Protein AF-0000000083550884 (afdb_homodimer)

Radius of gyration: 24.12 Å; Cα contacts (8 Å, |Δi|>4): 487; chains: 2; bounding box: 87×61×43 Å

Structure (mmCIF, N/CA/C/O backbone):
data_AF-0000000083550884-model_v1
#
loop_
_entity.id
_entity.type
_entity.pdbx_description
1 polymer 'TetR/AcrR family transcriptional regulator'
#
loop_
_atom_site.group_PDB
_atom_site.id
_atom_site.type_symbol
_atom_site.label_atom_id
_atom_site.label_alt_id
_atom_site.label_comp_id
_atom_site.label_asym_id
_atom_site.label_entity_id
_atom_site.label_seq_id
_atom_site.pdbx_PDB_ins_code
_atom_site.Cartn_x
_atom_site.Cartn_y
_atom_site.Cartn_z
_atom_site.occupancy
_atom_site.B_iso_or_equiv
_atom_site.auth_seq_id
_atom_site.auth_comp_id
_atom_site.auth_asym_id
_atom_site.auth_atom_id
_atom_site.pdbx_PDB_model_num
ATOM 1 N N . MET A 1 1 ? 42.406 -12.031 11.656 1 40.56 1 MET A N 1
ATOM 2 C CA . MET A 1 1 ? 42.906 -11.492 10.406 1 40.56 1 MET A CA 1
ATOM 3 C C . MET A 1 1 ? 42.281 -12.18 9.211 1 40.56 1 MET A C 1
ATOM 5 O O . MET A 1 1 ? 42.406 -13.391 9.031 1 40.56 1 MET A O 1
ATOM 9 N N . THR A 1 2 ? 41 -11.812 8.82 1 54.22 2 THR A N 1
ATOM 10 C CA . THR A 1 2 ? 40.438 -12.453 7.629 1 54.22 2 THR A CA 1
ATOM 11 C C . THR A 1 2 ? 41.469 -12.43 6.488 1 54.22 2 THR A C 1
ATOM 13 O O . THR A 1 2 ? 41.906 -11.359 6.066 1 54.22 2 THR A O 1
ATOM 16 N N . GLY A 1 3 ? 42.281 -13.289 6.312 1 53.94 3 GLY A N 1
ATOM 17 C CA . GLY A 1 3 ? 43.438 -13.352 5.418 1 53.94 3 GLY A CA 1
ATOM 18 C C . GLY A 1 3 ? 43.062 -13.047 3.975 1 53.94 3 GLY A C 1
ATOM 19 O O . GLY A 1 3 ? 41.906 -12.891 3.637 1 53.94 3 GLY A O 1
ATOM 20 N N . PRO A 1 4 ? 44.094 -12.711 3.137 1 62.41 4 PRO A N 1
ATOM 21 C CA . PRO A 1 4 ? 44 -12.297 1.736 1 62.41 4 PRO A CA 1
ATOM 22 C C . PRO A 1 4 ? 43.062 -13.18 0.917 1 62.41 4 PRO A C 1
ATOM 24 O O . PRO A 1 4 ? 42.375 -12.695 0.015 1 62.41 4 PRO A O 1
ATOM 27 N N . THR A 1 5 ? 43 -14.461 1.216 1 68.31 5 THR A N 1
ATOM 28 C CA . THR A 1 5 ? 42.188 -15.414 0.484 1 68.31 5 THR A CA 1
ATOM 29 C C . THR A 1 5 ? 40.688 -15.172 0.757 1 68.31 5 THR A C 1
ATOM 31 O O . THR A 1 5 ? 39.875 -15.273 -0.15 1 68.31 5 THR A O 1
ATOM 34 N N . THR A 1 6 ? 40.531 -14.773 1.99 1 75.31 6 THR A N 1
ATOM 35 C CA . THR A 1 6 ? 39.156 -14.5 2.355 1 75.31 6 THR A CA 1
ATOM 36 C C . THR A 1 6 ? 38.656 -13.25 1.646 1 75.31 6 THR A C 1
ATOM 38 O O . THR A 1 6 ? 37.469 -13.203 1.223 1 75.31 6 THR A O 1
ATOM 41 N N . GLY A 1 7 ? 39.562 -12.43 1.373 1 81.5 7 GLY A N 1
ATOM 42 C CA . GLY A 1 7 ? 39.25 -11.195 0.687 1 81.5 7 GLY A CA 1
ATOM 43 C C . GLY A 1 7 ? 38.938 -11.391 -0.788 1 81.5 7 GLY A C 1
ATOM 44 O O . GLY A 1 7 ? 38 -10.828 -1.31 1 81.5 7 GLY A O 1
ATOM 45 N N . LEU A 1 8 ? 39.812 -12.258 -1.453 1 86.44 8 LEU A N 1
ATOM 46 C CA . LEU A 1 8 ? 39.625 -12.516 -2.877 1 86.44 8 LEU A CA 1
ATOM 47 C C . LEU A 1 8 ? 38.344 -13.266 -3.133 1 86.44 8 LEU A C 1
ATOM 49 O O . LEU A 1 8 ? 37.594 -12.945 -4.066 1 86.44 8 LEU A O 1
ATOM 53 N N . ARG A 1 9 ? 38.062 -14.367 -2.354 1 85.69 9 ARG A N 1
ATOM 54 C CA . ARG A 1 9 ? 36.844 -15.148 -2.5 1 85.69 9 ARG A CA 1
ATOM 55 C C . ARG A 1 9 ? 35.625 -14.266 -2.309 1 85.69 9 ARG A C 1
ATOM 57 O O . ARG A 1 9 ? 34.625 -14.406 -3.033 1 85.69 9 ARG A O 1
ATOM 64 N N . ALA A 1 10 ? 35.781 -13.414 -1.341 1 86.12 10 ALA A N 1
ATOM 65 C CA . ALA A 1 10 ? 34.688 -12.492 -1.078 1 86.12 10 ALA A CA 1
ATOM 66 C C . ALA A 1 10 ? 34.469 -11.547 -2.252 1 86.12 10 ALA A C 1
ATOM 68 O O . ALA A 1 10 ? 33.344 -11.266 -2.635 1 86.12 10 ALA A O 1
ATOM 69 N N . LYS A 1 11 ? 35.469 -11.133 -2.826 1 87.94 11 LYS A N 1
ATOM 70 C CA . LYS A 1 11 ? 35.406 -10.234 -3.977 1 87.94 11 LYS A CA 1
ATOM 71 C C . LYS A 1 11 ? 34.844 -10.945 -5.195 1 87.94 11 LYS A C 1
ATOM 73 O O . LYS A 1 11 ? 34.031 -10.367 -5.938 1 87.94 11 LYS A O 1
ATOM 78 N N . GLN A 1 12 ? 35.25 -12.125 -5.426 1 89.12 12 GLN A N 1
ATOM 79 C CA . GLN A 1 12 ? 34.75 -12.906 -6.551 1 89.12 12 GLN A CA 1
ATOM 80 C C . GLN A 1 12 ? 33.25 -13.219 -6.383 1 89.12 12 GLN A C 1
ATOM 82 O O . GLN A 1 12 ? 32.5 -13.156 -7.348 1 89.12 12 GLN A O 1
ATOM 87 N N . LYS A 1 13 ? 32.906 -13.531 -5.16 1 89.62 13 LYS A N 1
ATOM 88 C CA . LYS A 1 13 ? 31.5 -13.789 -4.852 1 89.62 13 LYS A CA 1
ATOM 89 C C . LYS A 1 13 ? 30.656 -12.547 -5.102 1 89.62 13 LYS A C 1
ATOM 91 O O . LYS A 1 13 ? 29.578 -12.633 -5.684 1 89.62 13 LYS A O 1
ATOM 96 N N . ALA A 1 14 ? 31.156 -11.477 -4.723 1 90.38 14 ALA A N 1
ATOM 97 C CA . ALA A 1 14 ? 30.453 -10.211 -4.926 1 90.38 14 ALA A CA 1
ATOM 98 C C . ALA A 1 14 ? 30.328 -9.891 -6.41 1 90.38 14 ALA A C 1
ATOM 100 O O . ALA A 1 14 ? 29.281 -9.398 -6.855 1 90.38 14 ALA A O 1
ATOM 101 N N . ARG A 1 15 ? 31.312 -10.164 -7.117 1 91.38 15 ARG A N 1
ATOM 102 C CA . ARG A 1 15 ? 31.281 -9.906 -8.555 1 91.38 15 ARG A CA 1
ATOM 103 C C . ARG A 1 15 ? 30.25 -10.797 -9.25 1 91.38 15 ARG A C 1
ATOM 105 O O . ARG A 1 15 ? 29.516 -10.328 -10.109 1 91.38 15 ARG A O 1
ATOM 112 N N . ARG A 1 16 ? 30.219 -12 -8.906 1 92.5 16 ARG A N 1
ATOM 113 C CA . ARG A 1 16 ? 29.25 -12.93 -9.492 1 92.5 16 ARG A CA 1
ATOM 114 C C . ARG A 1 16 ? 27.828 -12.516 -9.133 1 92.5 16 ARG A C 1
ATOM 116 O O . ARG A 1 16 ? 26.938 -12.562 -9.984 1 92.5 16 ARG A O 1
ATOM 123 N N . ASN A 1 17 ? 27.672 -12.172 -7.926 1 94.12 17 ASN A N 1
ATOM 124 C CA . ASN A 1 17 ? 26.344 -11.727 -7.492 1 94.12 17 ASN A CA 1
ATOM 125 C C . ASN A 1 17 ? 25.891 -10.508 -8.281 1 94.12 17 ASN A C 1
ATOM 127 O O . ASN A 1 17 ? 24.734 -10.461 -8.742 1 94.12 17 ASN A O 1
ATOM 131 N N . ARG A 1 18 ? 26.781 -9.578 -8.461 1 93.19 18 ARG A N 1
ATOM 132 C CA . ARG A 1 18 ? 26.453 -8.375 -9.219 1 93.19 18 ARG A CA 1
ATOM 133 C C . ARG A 1 18 ? 26.109 -8.711 -10.664 1 93.19 18 ARG A C 1
ATOM 135 O O . ARG A 1 18 ? 25.203 -8.117 -11.25 1 93.19 18 ARG A O 1
ATOM 142 N N . SER A 1 19 ? 26.875 -9.625 -11.195 1 95.25 19 SER A N 1
ATOM 143 C CA . SER A 1 19 ? 26.609 -10.047 -12.562 1 95.25 19 SER A CA 1
ATOM 144 C C . SER A 1 19 ? 25.219 -10.672 -12.695 1 95.25 19 SER A C 1
ATOM 146 O O . SER A 1 19 ? 24.516 -10.406 -13.664 1 95.25 19 SER A O 1
ATOM 148 N N . LEU A 1 20 ? 24.875 -11.469 -11.727 1 96.81 20 LEU A N 1
ATOM 149 C CA . LEU A 1 20 ? 23.562 -12.109 -11.719 1 96.81 20 LEU A CA 1
ATOM 150 C C . LEU A 1 20 ? 22.453 -11.07 -11.617 1 96.81 20 LEU A C 1
ATOM 152 O O . LEU A 1 20 ? 21.469 -11.125 -12.367 1 96.81 20 LEU A O 1
ATOM 156 N N . LEU A 1 21 ? 22.625 -10.148 -10.75 1 96.69 21 LEU A N 1
ATOM 157 C CA . LEU A 1 21 ? 21.609 -9.117 -10.547 1 96.69 21 LEU A CA 1
ATOM 158 C C . LEU A 1 21 ? 21.453 -8.258 -11.797 1 96.69 21 LEU A C 1
ATOM 160 O O . LEU A 1 21 ? 20.328 -7.953 -12.211 1 96.69 21 LEU A O 1
ATOM 164 N N . LYS A 1 22 ? 22.562 -7.93 -12.406 1 96.56 22 LYS A N 1
ATOM 165 C CA . LYS A 1 22 ? 22.531 -7.113 -13.617 1 96.56 22 LYS A CA 1
ATOM 166 C C . LYS A 1 22 ? 21.875 -7.871 -14.773 1 96.56 22 LYS A C 1
ATOM 168 O O . LYS A 1 22 ? 21.047 -7.316 -15.492 1 96.56 22 LYS A O 1
ATOM 173 N N . ALA A 1 23 ? 22.266 -9.086 -14.922 1 97.81 23 ALA A N 1
ATOM 174 C CA . ALA A 1 23 ? 21.688 -9.922 -15.969 1 97.81 23 ALA A CA 1
ATOM 175 C C . ALA A 1 23 ? 20.188 -10.078 -15.781 1 97.81 23 ALA A C 1
ATOM 177 O O . ALA A 1 23 ? 19.422 -9.969 -16.75 1 97.81 23 ALA A O 1
ATOM 178 N N . ALA A 1 24 ? 19.797 -10.312 -14.594 1 97.75 24 ALA A N 1
ATOM 179 C CA . ALA A 1 24 ? 18.391 -10.484 -14.273 1 97.75 24 ALA A CA 1
ATOM 180 C C . ALA A 1 24 ? 17.609 -9.203 -14.531 1 97.75 24 ALA A C 1
ATOM 182 O O . ALA A 1 24 ? 16.547 -9.227 -15.164 1 97.75 24 ALA A O 1
ATOM 183 N N . SER A 1 25 ? 18.109 -8.109 -14.016 1 97.38 25 SER A N 1
ATOM 184 C CA . SER A 1 25 ? 17.453 -6.82 -14.227 1 97.38 25 SER A CA 1
ATOM 185 C C . SER A 1 25 ? 17.25 -6.543 -15.719 1 97.38 25 SER A C 1
ATOM 187 O O . SER A 1 25 ? 16.141 -6.168 -16.141 1 97.38 25 SER A O 1
ATOM 189 N N . THR A 1 26 ? 18.25 -6.812 -16.469 1 97.38 26 THR A N 1
ATOM 190 C CA . THR A 1 26 ? 18.203 -6.574 -17.906 1 97.38 26 THR A CA 1
ATOM 191 C C . THR A 1 26 ? 17.172 -7.484 -18.578 1 97.38 26 THR A C 1
ATOM 193 O O . THR A 1 26 ? 16.328 -7.02 -19.328 1 97.38 26 THR A O 1
ATOM 196 N N . LEU A 1 27 ? 17.219 -8.719 -18.25 1 97.69 27 LEU A N 1
ATOM 197 C CA . LEU A 1 27 ? 16.344 -9.688 -18.906 1 97.69 27 LEU A CA 1
ATOM 198 C C . LEU A 1 27 ? 14.891 -9.484 -18.484 1 97.69 27 LEU A C 1
ATOM 200 O O . LEU A 1 27 ? 13.984 -9.562 -19.312 1 97.69 27 LEU A O 1
ATOM 204 N N . PHE A 1 28 ? 14.656 -9.258 -17.188 1 97.38 28 PHE A N 1
ATOM 205 C CA . PHE A 1 28 ? 13.312 -8.938 -16.734 1 97.38 28 PHE A CA 1
ATOM 206 C C . PHE A 1 28 ? 12.766 -7.723 -17.469 1 97.38 28 PHE A C 1
ATOM 208 O O . PHE A 1 28 ? 11.586 -7.691 -17.828 1 97.38 28 PHE A O 1
ATOM 215 N N . GLY A 1 29 ? 13.594 -6.73 -17.688 1 96.31 29 GLY A N 1
ATOM 216 C CA . GLY A 1 29 ? 13.188 -5.527 -18.375 1 96.31 29 GLY A CA 1
ATOM 217 C C . GLY A 1 29 ? 12.859 -5.766 -19.844 1 96.31 29 GLY A C 1
ATOM 218 O O . GLY A 1 29 ? 11.992 -5.102 -20.406 1 96.31 29 GLY A O 1
ATOM 219 N N . GLN A 1 30 ? 13.531 -6.734 -20.438 1 96.12 30 GLN A N 1
ATOM 220 C CA . GLN A 1 30 ? 13.43 -6.969 -21.859 1 96.12 30 GLN A CA 1
ATOM 221 C C . GLN A 1 30 ? 12.242 -7.875 -22.188 1 96.12 30 GLN A C 1
ATOM 223 O O . GLN A 1 30 ? 11.445 -7.57 -23.078 1 96.12 30 GLN A O 1
ATOM 228 N N . VAL A 1 31 ? 12.109 -8.977 -21.406 1 96.88 31 VAL A N 1
ATOM 229 C CA . VAL A 1 31 ? 11.164 -9.992 -21.859 1 96.88 31 VAL A CA 1
ATOM 230 C C . VAL A 1 31 ? 10.031 -10.133 -20.844 1 96.88 31 VAL A C 1
ATOM 232 O O . VAL A 1 31 ? 9.047 -10.836 -21.094 1 96.88 31 VAL A O 1
ATOM 235 N N . GLY A 1 32 ? 10.164 -9.398 -19.703 1 96.44 32 GLY A N 1
ATOM 236 C CA . GLY A 1 32 ? 9.188 -9.531 -18.641 1 96.44 32 GLY A CA 1
ATOM 237 C C . GLY A 1 32 ? 9.578 -10.555 -17.594 1 96.44 32 GLY A C 1
ATOM 238 O O . GLY A 1 32 ? 10.297 -11.508 -17.891 1 96.44 32 GLY A O 1
ATOM 239 N N . TYR A 1 33 ? 9.109 -10.391 -16.422 1 96.31 33 TYR A N 1
ATOM 240 C CA . TYR A 1 33 ? 9.461 -11.234 -15.289 1 96.31 33 TYR A CA 1
ATOM 241 C C . TYR A 1 33 ? 9.023 -12.68 -15.523 1 96.31 33 TYR A C 1
ATOM 243 O O . TYR A 1 33 ? 9.805 -13.609 -15.305 1 96.31 33 TYR A O 1
ATOM 251 N N . GLU A 1 34 ? 7.812 -12.805 -15.938 1 93.12 34 GLU A N 1
ATOM 252 C CA . GLU A 1 34 ? 7.27 -14.148 -16.094 1 93.12 34 GLU A CA 1
ATOM 253 C C . GLU A 1 34 ? 7.984 -14.906 -17.203 1 93.12 34 GLU A C 1
ATOM 255 O O . GLU A 1 34 ? 8.297 -16.094 -17.062 1 93.12 34 GLU A O 1
ATOM 260 N N . ALA A 1 35 ? 8.336 -14.258 -18.219 1 95.81 35 ALA A N 1
ATOM 261 C CA . ALA A 1 35 ? 8.891 -14.891 -19.406 1 95.81 35 ALA A CA 1
ATOM 262 C C . ALA A 1 35 ? 10.375 -15.188 -19.234 1 95.81 35 ALA A C 1
ATOM 264 O O . ALA A 1 35 ? 10.914 -16.094 -19.875 1 95.81 35 ALA A O 1
ATOM 265 N N . ALA A 1 36 ? 11.039 -14.445 -18.406 1 97.44 36 ALA A N 1
ATOM 266 C CA . ALA A 1 36 ? 12.477 -14.633 -18.203 1 97.44 36 ALA A CA 1
ATOM 267 C C . ALA A 1 36 ? 12.766 -15.992 -17.562 1 97.44 36 ALA A C 1
ATOM 269 O O . ALA A 1 36 ? 12.055 -16.422 -16.656 1 97.44 36 ALA A O 1
ATOM 270 N N . ARG A 1 37 ? 13.805 -16.641 -18.078 1 97.5 37 ARG A N 1
ATOM 271 C CA . ARG A 1 37 ? 14.18 -17.953 -17.578 1 97.5 37 ARG A CA 1
ATOM 272 C C . ARG A 1 37 ? 15.5 -17.891 -16.812 1 97.5 37 ARG A C 1
ATOM 274 O O . ARG A 1 37 ? 16.406 -17.125 -17.188 1 97.5 37 ARG A O 1
ATOM 281 N N . ILE A 1 38 ? 15.609 -18.703 -15.844 1 97.5 38 ILE A N 1
ATOM 282 C CA . ILE A 1 38 ? 16.812 -18.766 -15 1 97.5 38 ILE A CA 1
ATOM 283 C C . ILE A 1 38 ? 18.016 -19.156 -15.852 1 97.5 38 ILE A C 1
ATOM 285 O O . ILE A 1 38 ? 19.094 -18.594 -15.695 1 97.5 38 ILE A O 1
ATOM 289 N N . ASP A 1 39 ? 17.797 -20.078 -16.766 1 97.88 39 ASP A N 1
ATOM 290 C CA . ASP A 1 39 ? 18.891 -20.5 -17.641 1 97.88 39 ASP A CA 1
ATOM 291 C C . ASP A 1 39 ? 19.438 -19.328 -18.438 1 97.88 39 ASP A C 1
ATOM 293 O O . ASP A 1 39 ? 20.656 -19.172 -18.562 1 97.88 39 ASP A O 1
ATOM 297 N N . SER A 1 40 ? 18.594 -18.547 -18.969 1 98.19 40 SER A N 1
ATOM 298 C CA . SER A 1 40 ? 18.984 -17.391 -19.766 1 98.19 40 SER A CA 1
ATOM 299 C C . SER A 1 40 ? 19.703 -16.344 -18.906 1 98.19 40 SER A C 1
ATOM 301 O O . SER A 1 40 ? 20.656 -15.719 -19.344 1 98.19 40 SER A O 1
ATOM 303 N N . ILE A 1 41 ? 19.25 -16.156 -17.672 1 98.06 41 ILE A N 1
ATOM 304 C CA . ILE A 1 41 ? 19.875 -15.203 -16.75 1 98.06 41 ILE A CA 1
ATOM 305 C C . ILE A 1 41 ? 21.297 -15.664 -16.406 1 98.06 41 ILE A C 1
ATOM 307 O O . ILE A 1 41 ? 22.234 -14.875 -16.453 1 98.06 41 ILE A O 1
ATOM 311 N N . ALA A 1 42 ? 21.359 -16.953 -16.078 1 98 42 ALA A N 1
ATOM 312 C CA . ALA A 1 42 ? 22.656 -17.516 -15.758 1 98 42 ALA A CA 1
ATOM 313 C C . ALA A 1 42 ? 23.625 -17.359 -16.938 1 98 42 ALA A C 1
ATOM 315 O O . ALA A 1 42 ? 24.766 -16.938 -16.75 1 98 42 ALA A O 1
ATOM 316 N N . GLU A 1 43 ? 23.156 -17.672 -18.094 1 98.06 43 GLU A N 1
ATOM 317 C CA . GLU A 1 43 ? 23.984 -17.547 -19.297 1 98.06 43 GLU A CA 1
ATOM 318 C C . GLU A 1 43 ? 24.438 -16.109 -19.5 1 98.06 43 GLU A C 1
ATOM 320 O O . GLU A 1 43 ? 25.609 -15.852 -19.75 1 98.06 43 GLU A O 1
ATOM 325 N N . ALA A 1 44 ? 23.562 -15.195 -19.375 1 97.5 44 ALA A N 1
ATOM 326 C CA . ALA A 1 44 ? 23.859 -13.773 -19.562 1 97.5 44 ALA A CA 1
ATOM 327 C C . ALA A 1 44 ? 24.859 -13.289 -18.516 1 97.5 44 ALA A C 1
ATOM 329 O O . ALA A 1 44 ? 25.672 -12.398 -18.781 1 97.5 44 ALA A O 1
ATOM 330 N N . ALA A 1 45 ? 24.781 -13.883 -17.344 1 97.5 45 ALA A N 1
ATOM 331 C CA . ALA A 1 45 ? 25.672 -13.523 -16.25 1 97.5 45 ALA A CA 1
ATOM 332 C C . ALA A 1 45 ? 26.984 -14.289 -16.344 1 97.5 45 ALA A C 1
ATOM 334 O O . ALA A 1 45 ? 27.891 -14.086 -15.531 1 97.5 45 ALA A O 1
ATOM 335 N N . GLU A 1 46 ? 27.047 -15.219 -17.281 1 97.12 46 GLU A N 1
ATOM 336 C CA . GLU A 1 46 ? 28.219 -16.047 -17.516 1 97.12 46 GLU A CA 1
ATOM 337 C C . GLU A 1 46 ? 28.531 -16.922 -16.297 1 97.12 46 GLU A C 1
ATOM 339 O O . GLU A 1 46 ? 29.688 -17.016 -15.867 1 97.12 46 GLU A O 1
ATOM 344 N N . VAL A 1 47 ? 27.547 -17.469 -15.734 1 96.5 47 VAL A N 1
ATOM 345 C CA . VAL A 1 47 ? 27.688 -18.453 -14.672 1 96.5 47 VAL A CA 1
ATOM 346 C C . VAL A 1 47 ? 26.844 -19.688 -15 1 96.5 47 VAL A C 1
ATOM 348 O O . VAL A 1 47 ? 26 -19.641 -15.898 1 96.5 47 VAL A O 1
ATOM 351 N N . SER A 1 48 ? 27.125 -20.766 -14.289 1 96.06 48 SER A N 1
ATOM 352 C CA . SER A 1 48 ? 26.297 -21.969 -14.445 1 96.06 48 SER A CA 1
ATOM 353 C C . SER A 1 48 ? 24.969 -21.812 -13.703 1 96.06 48 SER A C 1
ATOM 355 O O . SER A 1 48 ? 24.859 -21.016 -12.773 1 96.06 48 SER A O 1
ATOM 357 N N . VAL A 1 49 ? 23.969 -22.578 -14.094 1 96.75 49 VAL A N 1
ATOM 358 C CA . VAL A 1 49 ? 22.703 -22.641 -13.383 1 96.75 49 VAL A CA 1
ATOM 359 C C . VAL A 1 49 ? 22.922 -23.109 -11.945 1 96.75 49 VAL A C 1
ATOM 361 O O . VAL A 1 49 ? 22.266 -22.641 -11.023 1 96.75 49 VAL A O 1
ATOM 364 N N . GLY A 1 50 ? 23.875 -23.984 -11.789 1 96.19 50 GLY A N 1
ATOM 365 C CA . GLY A 1 50 ? 24.25 -24.422 -10.445 1 96.19 50 GLY A CA 1
ATOM 366 C C . GLY A 1 50 ? 24.75 -23.281 -9.57 1 96.19 50 GLY A C 1
ATOM 367 O O . GLY A 1 50 ? 24.359 -23.172 -8.406 1 96.19 50 GLY A O 1
ATOM 368 N N . THR A 1 51 ? 25.609 -22.484 -10.148 1 94.75 51 THR A N 1
ATOM 369 C CA . THR A 1 51 ? 26.109 -21.312 -9.445 1 94.75 51 THR A CA 1
ATOM 370 C C . THR A 1 51 ? 24.953 -20.375 -9.07 1 94.75 51 THR A C 1
ATOM 372 O O . THR A 1 51 ? 24.938 -19.812 -7.973 1 94.75 51 THR A O 1
ATOM 375 N N . PHE A 1 52 ? 23.969 -20.172 -10.023 1 96.12 52 PHE A N 1
ATOM 376 C CA . PHE A 1 52 ? 22.781 -19.375 -9.711 1 96.12 52 PHE A CA 1
ATOM 377 C C . PHE A 1 52 ? 22.141 -19.844 -8.414 1 96.12 52 PHE A C 1
ATOM 379 O O . PHE A 1 52 ? 21.844 -19.047 -7.531 1 96.12 52 PHE A O 1
ATOM 386 N N . TYR A 1 53 ? 22 -21.125 -8.242 1 96.06 53 TYR A N 1
ATOM 387 C CA . TYR A 1 53 ? 21.25 -21.703 -7.133 1 96.06 53 TYR A CA 1
ATOM 388 C C . TYR A 1 53 ? 22.078 -21.656 -5.848 1 96.06 53 TYR A C 1
ATOM 390 O O . TYR A 1 53 ? 21.531 -21.891 -4.758 1 96.06 53 TYR A O 1
ATOM 398 N N . ASN A 1 54 ? 23.422 -21.359 -5.961 1 95.25 54 ASN A N 1
ATOM 399 C CA . ASN A 1 54 ? 24.203 -21.062 -4.77 1 95.25 54 ASN A CA 1
ATOM 400 C C . ASN A 1 54 ? 23.797 -19.734 -4.148 1 95.25 54 ASN A C 1
ATOM 402 O O . ASN A 1 54 ? 24.016 -19.5 -2.957 1 95.25 54 ASN A O 1
ATOM 406 N N . TYR A 1 55 ? 23.141 -18.922 -4.992 1 94.19 55 TYR A N 1
ATOM 407 C CA . TYR A 1 55 ? 22.828 -17.578 -4.539 1 94.19 55 TYR A CA 1
ATOM 408 C C . TYR A 1 55 ? 21.328 -17.422 -4.289 1 94.19 55 TYR A C 1
ATOM 410 O O . TYR A 1 55 ? 20.906 -16.797 -3.311 1 94.19 55 TYR A O 1
ATOM 418 N N . TYR A 1 56 ? 20.578 -17.953 -5.18 1 94.94 56 TYR A N 1
ATOM 419 C CA . TYR A 1 56 ? 19.125 -17.766 -5.137 1 94.94 56 TYR A CA 1
ATOM 420 C C . TYR A 1 56 ? 18.391 -19.078 -5.367 1 94.94 56 TYR A C 1
ATOM 422 O O . TYR A 1 56 ? 18.797 -19.891 -6.211 1 94.94 56 TYR A O 1
ATOM 430 N N . GLU A 1 57 ? 17.281 -19.188 -4.664 1 94 57 GLU A N 1
ATOM 431 C CA . GLU A 1 57 ? 16.516 -20.422 -4.781 1 94 57 GLU A CA 1
ATOM 432 C C . GLU A 1 57 ? 15.547 -20.359 -5.957 1 94 57 GLU A C 1
ATOM 434 O O . GLU A 1 57 ? 15.133 -21.391 -6.484 1 94 57 GLU A O 1
ATOM 439 N N . ASN A 1 58 ? 15.172 -19.172 -6.355 1 93.69 58 ASN A N 1
ATOM 440 C CA . ASN A 1 58 ? 14.195 -18.984 -7.43 1 93.69 58 ASN A CA 1
ATOM 441 C C . ASN A 1 58 ? 14.242 -17.562 -7.977 1 93.69 58 ASN A C 1
ATOM 443 O O . ASN A 1 58 ? 14.977 -16.719 -7.461 1 93.69 58 ASN A O 1
ATOM 447 N N . LYS A 1 59 ? 13.516 -17.297 -8.969 1 94.5 59 LYS A N 1
ATOM 448 C CA . LYS A 1 59 ? 13.477 -16.016 -9.664 1 94.5 59 LYS A CA 1
ATOM 449 C C . LYS A 1 59 ? 12.93 -14.906 -8.758 1 94.5 59 LYS A C 1
ATOM 451 O O . LYS A 1 59 ? 13.359 -13.758 -8.852 1 94.5 59 LYS A O 1
ATOM 456 N N . ALA A 1 60 ? 12.039 -15.281 -7.875 1 93.81 60 ALA A N 1
ATOM 457 C CA . ALA A 1 60 ? 11.43 -14.312 -6.961 1 93.81 60 ALA A CA 1
ATOM 458 C C . ALA A 1 60 ? 12.477 -13.719 -6.02 1 93.81 60 ALA A C 1
ATOM 460 O O . ALA A 1 60 ? 12.492 -12.508 -5.781 1 93.81 60 ALA A O 1
ATOM 461 N N . GLU A 1 61 ? 13.289 -14.547 -5.527 1 93.94 61 GLU A N 1
ATOM 462 C CA . GLU A 1 61 ? 14.352 -14.078 -4.648 1 93.94 61 GLU A CA 1
ATOM 463 C C . GLU A 1 61 ? 15.305 -13.133 -5.383 1 93.94 61 GLU A C 1
ATOM 465 O O . GLU A 1 61 ? 15.766 -12.148 -4.812 1 93.94 61 GLU A O 1
ATOM 470 N N . LEU A 1 62 ? 15.547 -13.523 -6.594 1 95.62 62 LEU A N 1
ATOM 471 C CA . LEU A 1 62 ? 16.406 -12.68 -7.414 1 95.62 62 LEU A CA 1
ATOM 472 C C . LEU A 1 62 ? 15.781 -11.305 -7.629 1 95.62 62 LEU A C 1
ATOM 474 O O . LEU A 1 62 ? 16.453 -10.281 -7.496 1 95.62 62 LEU A O 1
ATOM 478 N N . LEU A 1 63 ? 14.523 -11.242 -7.969 1 97.25 63 LEU A N 1
ATOM 479 C CA . LEU A 1 63 ? 13.82 -9.977 -8.148 1 97.25 63 LEU A CA 1
ATOM 480 C C . LEU A 1 63 ? 13.867 -9.141 -6.871 1 97.25 63 LEU A C 1
ATOM 482 O O . LEU A 1 63 ? 14.195 -7.953 -6.914 1 97.25 63 LEU A O 1
ATOM 486 N N . LEU A 1 64 ? 13.594 -9.758 -5.75 1 95.56 64 LEU A N 1
ATOM 487 C CA . LEU A 1 64 ? 13.578 -9.039 -4.48 1 95.56 64 LEU A CA 1
ATOM 488 C C . LEU A 1 64 ? 14.977 -8.547 -4.117 1 95.56 64 LEU A C 1
ATOM 490 O O . LEU A 1 64 ? 15.125 -7.492 -3.492 1 95.56 64 LEU A O 1
ATOM 494 N N . ALA A 1 65 ? 15.961 -9.297 -4.539 1 94.69 65 ALA A N 1
ATOM 495 C CA . ALA A 1 65 ? 17.344 -8.844 -4.332 1 94.69 65 ALA A CA 1
ATOM 496 C C . ALA A 1 65 ? 17.625 -7.582 -5.137 1 94.69 65 ALA A C 1
ATOM 498 O O . ALA A 1 65 ? 18.312 -6.68 -4.66 1 94.69 65 ALA A O 1
ATOM 499 N N . ILE A 1 66 ? 17.125 -7.508 -6.348 1 96.5 66 ILE A N 1
ATOM 500 C CA . ILE A 1 66 ? 17.281 -6.309 -7.164 1 96.5 66 ILE A CA 1
ATOM 501 C C . ILE A 1 66 ? 16.578 -5.129 -6.492 1 96.5 66 ILE A C 1
ATOM 503 O O . ILE A 1 66 ? 17.141 -4.035 -6.398 1 96.5 66 ILE A O 1
ATOM 507 N N . VAL A 1 67 ? 15.414 -5.332 -5.996 1 97.06 67 VAL A N 1
ATOM 508 C CA . VAL A 1 67 ? 14.641 -4.297 -5.312 1 97.06 67 VAL A CA 1
ATOM 509 C C . VAL A 1 67 ? 15.406 -3.809 -4.086 1 97.06 67 VAL A C 1
ATOM 511 O O . VAL A 1 67 ? 15.508 -2.604 -3.846 1 97.06 67 VAL A O 1
ATOM 514 N N . THR A 1 68 ? 15.914 -4.777 -3.344 1 94.38 68 THR A N 1
ATOM 515 C CA . THR A 1 68 ? 16.672 -4.457 -2.141 1 94.38 68 THR A CA 1
ATOM 516 C C . THR A 1 68 ? 17.875 -3.578 -2.477 1 94.38 68 THR A C 1
ATOM 518 O O . THR A 1 68 ? 18.125 -2.574 -1.805 1 94.38 68 THR A O 1
ATOM 521 N N . MET A 1 69 ? 18.547 -3.975 -3.492 1 93.44 69 MET A N 1
ATOM 522 C CA . MET A 1 69 ? 19.703 -3.189 -3.934 1 93.44 69 MET A CA 1
ATOM 523 C C . MET A 1 69 ? 19.281 -1.771 -4.305 1 93.44 69 MET A C 1
ATOM 525 O O . MET A 1 69 ? 19.953 -0.804 -3.932 1 93.44 69 MET A O 1
ATOM 529 N N . GLU A 1 70 ? 18.234 -1.654 -5.016 1 95.06 70 GLU A N 1
ATOM 530 C CA . GLU A 1 70 ? 17.734 -0.35 -5.438 1 95.06 70 GLU A CA 1
ATOM 531 C C . GLU A 1 70 ? 17.344 0.507 -4.238 1 95.06 70 GLU A C 1
ATOM 533 O O . GLU A 1 70 ? 17.719 1.678 -4.156 1 95.06 70 GLU A O 1
ATOM 538 N N . VAL A 1 71 ? 16.656 -0.014 -3.264 1 96.56 71 VAL A N 1
ATOM 539 C CA . VAL A 1 71 ? 16.188 0.739 -2.109 1 96.56 71 VAL A CA 1
ATOM 540 C C . VAL A 1 71 ? 17.359 1.132 -1.221 1 96.56 71 VAL A C 1
ATOM 542 O O . VAL A 1 71 ? 17.391 2.234 -0.671 1 96.56 71 VAL A O 1
ATOM 545 N N . GLU A 1 72 ? 18.312 0.245 -1.091 1 95.44 72 GLU A N 1
ATOM 546 C CA . GLU A 1 72 ? 19.516 0.575 -0.32 1 95.44 72 GLU A CA 1
ATOM 547 C C . GLU A 1 72 ? 20.25 1.756 -0.937 1 95.44 72 GLU A C 1
ATOM 549 O O . GLU A 1 72 ? 20.781 2.609 -0.218 1 95.44 72 GLU A O 1
ATOM 554 N N . GLU A 1 73 ? 20.297 1.759 -2.25 1 94.94 73 GLU A N 1
ATOM 555 C CA . GLU A 1 73 ? 20.953 2.867 -2.941 1 94.94 73 GLU A CA 1
ATOM 556 C C . GLU A 1 73 ? 20.25 4.188 -2.652 1 94.94 73 GLU A C 1
ATOM 558 O O . GLU A 1 73 ? 20.906 5.199 -2.381 1 94.94 73 GLU A O 1
ATOM 563 N N . VAL A 1 74 ? 18.953 4.207 -2.658 1 96.56 74 VAL A N 1
ATOM 564 C CA . VAL A 1 74 ? 18.25 5.473 -2.465 1 96.56 74 VAL A CA 1
ATOM 565 C C . VAL A 1 74 ? 18.328 5.883 -0.995 1 96.56 74 VAL A C 1
ATOM 567 O O . VAL A 1 74 ? 18.375 7.07 -0.676 1 96.56 74 VAL A O 1
ATOM 570 N N . LEU A 1 75 ? 18.359 4.871 -0.094 1 98 75 LEU A N 1
ATOM 571 C CA . LEU A 1 75 ? 18.594 5.176 1.314 1 98 75 LEU A CA 1
ATOM 572 C C . LEU A 1 75 ? 19.922 5.887 1.512 1 98 75 LEU A C 1
ATOM 574 O O . LEU A 1 75 ? 20.016 6.852 2.27 1 98 75 LEU A O 1
ATOM 578 N N . HIS A 1 76 ? 20.875 5.434 0.815 1 97.06 76 HIS A N 1
ATOM 579 C CA . HIS A 1 76 ? 22.188 6.051 0.893 1 97.06 76 HIS A CA 1
ATOM 580 C C . HIS A 1 76 ? 22.156 7.48 0.362 1 97.06 76 HIS A C 1
ATOM 582 O O . HIS A 1 76 ? 22.672 8.398 1.007 1 97.06 76 HIS A O 1
ATOM 588 N N . GLN A 1 77 ? 21.547 7.664 -0.771 1 97.25 77 GLN A N 1
ATOM 589 C CA . GLN A 1 77 ? 21.453 9 -1.351 1 97.25 77 GLN A CA 1
ATOM 590 C C . GLN A 1 77 ? 20.656 9.938 -0.444 1 97.25 77 GLN A C 1
ATOM 592 O O . GLN A 1 77 ? 21.016 11.102 -0.273 1 97.25 77 GLN A O 1
ATOM 597 N N . GLY A 1 78 ? 19.578 9.406 0.14 1 98.25 78 GLY A N 1
ATOM 598 C CA . GLY A 1 78 ? 18.734 10.203 1.022 1 98.25 78 GLY A CA 1
ATOM 599 C C . GLY A 1 78 ? 19.438 10.617 2.301 1 98.25 78 GLY A C 1
ATOM 600 O O . GLY A 1 78 ? 19.109 11.656 2.881 1 98.25 78 GLY A O 1
ATOM 601 N N . ALA A 1 79 ? 20.406 9.75 2.732 1 98.19 79 ALA A N 1
ATOM 602 C CA . ALA A 1 79 ? 21.156 10.055 3.947 1 98.19 79 ALA A CA 1
ATOM 603 C C . ALA A 1 79 ? 21.875 11.383 3.826 1 98.19 79 ALA A C 1
ATOM 605 O O . ALA A 1 79 ? 22.016 12.117 4.809 1 98.19 79 ALA A O 1
ATOM 606 N N . ALA A 1 80 ? 22.297 11.711 2.654 1 97.25 80 ALA A N 1
ATOM 607 C CA . ALA A 1 80 ? 23 12.977 2.418 1 97.25 80 ALA A CA 1
ATOM 608 C C . ALA A 1 80 ? 22.047 14.156 2.6 1 97.25 80 ALA A C 1
ATOM 610 O O . ALA A 1 80 ? 22.453 15.219 3.076 1 97.25 80 ALA A O 1
ATOM 611 N N . VAL A 1 81 ? 20.812 14.023 2.193 1 97.75 81 VAL A N 1
ATOM 612 C CA . VAL A 1 81 ? 19.812 15.078 2.344 1 97.75 81 VAL A CA 1
ATOM 613 C C . VAL A 1 81 ? 19.516 15.305 3.826 1 97.75 81 VAL A C 1
ATOM 615 O O . VAL A 1 81 ? 19.422 16.453 4.277 1 97.75 81 VAL A O 1
ATOM 618 N N . VAL A 1 82 ? 19.422 14.211 4.598 1 98.19 82 VAL A N 1
ATOM 619 C CA . VAL A 1 82 ? 19.125 14.297 6.027 1 98.19 82 VAL A CA 1
ATOM 620 C C . VAL A 1 82 ? 20.297 14.945 6.758 1 98.19 82 VAL A C 1
ATOM 622 O O . VAL A 1 82 ? 20.094 15.742 7.68 1 98.19 82 VAL A O 1
ATOM 625 N N . ALA A 1 83 ? 21.484 14.656 6.312 1 97.31 83 ALA A N 1
ATOM 626 C CA . ALA A 1 83 ? 22.703 15.164 6.953 1 97.31 83 ALA A CA 1
ATOM 627 C C . ALA A 1 83 ? 22.844 16.672 6.738 1 97.31 83 ALA A C 1
ATOM 629 O O . ALA A 1 83 ? 23.391 17.375 7.59 1 97.31 83 ALA A O 1
ATOM 630 N N . ALA A 1 84 ? 22.375 17.156 5.586 1 96.75 84 ALA A N 1
ATOM 631 C CA . ALA A 1 84 ? 22.469 18.578 5.242 1 96.75 84 ALA A CA 1
ATOM 632 C C . ALA A 1 84 ? 21.203 19.047 4.535 1 96.75 84 ALA A C 1
ATOM 634 O O . ALA A 1 84 ? 21.25 19.422 3.361 1 96.75 84 ALA A O 1
ATOM 635 N N . PRO A 1 85 ? 20.141 19.078 5.246 1 96.44 85 PRO A N 1
ATOM 636 C CA . PRO A 1 85 ? 18.875 19.422 4.594 1 96.44 85 PRO A CA 1
ATOM 637 C C . PRO A 1 85 ? 18.797 20.906 4.223 1 96.44 85 PRO A C 1
ATOM 639 O O . PRO A 1 85 ? 19.297 21.766 4.953 1 96.44 85 PRO A O 1
ATOM 642 N N . PRO A 1 86 ? 18.141 21.156 3.068 1 95.31 86 PRO A N 1
ATOM 643 C CA . PRO A 1 86 ? 17.75 22.547 2.82 1 95.31 86 PRO A CA 1
ATOM 644 C C . PRO A 1 86 ? 17 23.172 4.004 1 95.31 86 PRO A C 1
ATOM 646 O O . PRO A 1 86 ? 16.406 22.453 4.809 1 95.31 86 PRO A O 1
ATOM 649 N N . GLU A 1 87 ? 17.031 24.484 4.09 1 91.25 87 GLU A N 1
ATOM 650 C CA . GLU A 1 87 ? 16.438 25.172 5.223 1 91.25 87 GLU A CA 1
ATOM 651 C C . GLU A 1 87 ? 14.914 25.109 5.16 1 91.25 87 GLU A C 1
ATOM 653 O O . GLU A 1 87 ? 14.25 24.875 6.176 1 91.25 87 GLU A O 1
ATOM 658 N N . ALA A 1 88 ? 14.398 25.391 3.992 1 95.25 88 ALA A N 1
ATOM 659 C CA . ALA A 1 88 ? 12.945 25.359 3.848 1 95.25 88 ALA A CA 1
ATOM 660 C C . ALA A 1 88 ? 12.414 23.922 3.973 1 95.25 88 ALA A C 1
ATOM 662 O O . ALA A 1 88 ? 12.883 23.016 3.277 1 95.25 88 ALA A O 1
ATOM 663 N N . VAL A 1 89 ? 11.477 23.703 4.797 1 97.25 89 VAL A N 1
ATOM 664 C CA . VAL A 1 89 ? 10.945 22.391 5.129 1 97.25 89 VAL A CA 1
ATOM 665 C C . VAL A 1 89 ? 10.453 21.703 3.859 1 97.25 89 VAL A C 1
ATOM 667 O O . VAL A 1 89 ? 10.812 20.547 3.602 1 97.25 89 VAL A O 1
ATOM 670 N N . GLU A 1 90 ? 9.688 22.359 3.092 1 97.06 90 GLU A N 1
ATOM 671 C CA . GLU A 1 90 ? 9.109 21.766 1.888 1 97.06 90 GLU A CA 1
ATOM 672 C C . GLU A 1 90 ? 10.195 21.391 0.889 1 97.06 90 GLU A C 1
ATOM 674 O O . GLU A 1 90 ? 10.133 20.312 0.278 1 97.06 90 GLU A O 1
ATOM 679 N N . LEU A 1 91 ? 11.195 22.25 0.713 1 97.56 91 LEU A N 1
ATOM 680 C CA . LEU A 1 91 ? 12.289 21.969 -0.208 1 97.56 91 LEU A CA 1
ATOM 681 C C . LEU A 1 91 ? 13.078 20.75 0.25 1 97.56 91 LEU A C 1
ATOM 683 O O . LEU A 1 91 ? 13.477 19.922 -0.57 1 97.56 91 LEU A O 1
ATOM 687 N N . ALA A 1 92 ? 13.328 20.656 1.524 1 98.25 92 ALA A N 1
ATOM 688 C CA . ALA A 1 92 ? 14.047 19.5 2.074 1 98.25 92 ALA A CA 1
ATOM 689 C C . ALA A 1 92 ? 13.305 18.203 1.794 1 98.25 92 ALA A C 1
ATOM 691 O O . ALA A 1 92 ? 13.898 17.219 1.348 1 98.25 92 ALA A O 1
ATOM 692 N N . LEU A 1 93 ? 11.984 18.172 2.025 1 98.56 93 LEU A N 1
ATOM 693 C CA . LEU A 1 93 ? 11.172 16.984 1.795 1 98.56 93 LEU A CA 1
ATOM 694 C C . LEU A 1 93 ? 11.109 16.641 0.309 1 98.56 93 LEU A C 1
ATOM 696 O O . LEU A 1 93 ? 11.227 15.477 -0.072 1 98.56 93 LEU A O 1
ATOM 700 N N . ARG A 1 94 ? 10.93 17.656 -0.523 1 98.56 94 ARG A N 1
ATOM 701 C CA . ARG A 1 94 ? 10.898 17.422 -1.963 1 98.56 94 ARG A CA 1
ATOM 702 C C . ARG A 1 94 ? 12.211 16.812 -2.449 1 98.56 94 ARG A C 1
ATOM 704 O O . ARG A 1 94 ? 12.211 15.922 -3.301 1 98.56 94 ARG A O 1
ATOM 711 N N . ARG A 1 95 ? 13.305 17.312 -1.928 1 98.5 95 ARG A N 1
ATOM 712 C CA . ARG A 1 95 ? 14.609 16.797 -2.314 1 98.5 95 ARG A CA 1
ATOM 713 C C . ARG A 1 95 ? 14.758 15.328 -1.911 1 98.5 95 ARG A C 1
ATOM 715 O O . ARG A 1 95 ? 15.203 14.5 -2.707 1 98.5 95 ARG A O 1
ATOM 722 N N . LEU A 1 96 ? 14.406 15 -0.727 1 98.75 96 LEU A N 1
ATOM 723 C CA . LEU A 1 96 ? 14.508 13.625 -0.256 1 98.75 96 LEU A CA 1
ATOM 724 C C . LEU A 1 96 ? 13.617 12.703 -1.085 1 98.75 96 LEU A C 1
ATOM 726 O O . LEU A 1 96 ? 14.078 11.664 -1.571 1 98.75 96 LEU A O 1
ATOM 730 N N . ILE A 1 97 ? 12.391 13.078 -1.296 1 98.5 97 ILE A N 1
ATOM 731 C CA . ILE A 1 97 ? 11.422 12.258 -2.014 1 98.5 97 ILE A CA 1
ATOM 732 C C . ILE A 1 97 ? 11.852 12.102 -3.471 1 98.5 97 ILE A C 1
ATOM 734 O O . ILE A 1 97 ? 11.719 11.023 -4.055 1 98.5 97 ILE A O 1
ATOM 738 N N . SER A 1 98 ? 12.375 13.188 -4.051 1 98.38 98 SER A N 1
ATOM 739 C CA . SER A 1 98 ? 12.891 13.109 -5.414 1 98.38 98 SER A CA 1
ATOM 740 C C . SER A 1 98 ? 14.047 12.109 -5.508 1 98.38 98 SER A C 1
ATOM 742 O O . SER A 1 98 ? 14.18 11.406 -6.512 1 98.38 98 SER A O 1
ATOM 744 N N . THR A 1 99 ? 14.852 12.047 -4.477 1 97.94 99 THR A N 1
ATOM 745 C CA . THR A 1 99 ? 15.922 11.055 -4.434 1 97.94 99 THR A CA 1
ATOM 746 C C . THR A 1 99 ? 15.352 9.641 -4.527 1 97.94 99 THR A C 1
ATOM 748 O O . THR A 1 99 ? 15.898 8.789 -5.227 1 97.94 99 THR A O 1
ATOM 751 N N . TYR A 1 100 ? 14.266 9.383 -3.844 1 98.06 100 TYR A N 1
ATOM 752 C CA . TYR A 1 100 ? 13.617 8.078 -3.861 1 98.06 100 TYR A CA 1
ATOM 753 C C . TYR A 1 100 ? 13.031 7.777 -5.234 1 98.06 100 TYR A C 1
ATOM 755 O O . TYR A 1 100 ? 13.312 6.727 -5.82 1 98.06 100 TYR A O 1
ATOM 763 N N . TYR A 1 101 ? 12.289 8.727 -5.801 1 98.31 101 TYR A N 1
ATOM 764 C CA . TYR A 1 101 ? 11.492 8.492 -7 1 98.31 101 TYR A CA 1
ATOM 765 C C . TYR A 1 101 ? 12.375 8.484 -8.242 1 98.31 101 TYR A C 1
ATOM 767 O O . TYR A 1 101 ? 12.164 7.688 -9.156 1 98.31 101 TYR A O 1
ATOM 775 N N . ASP A 1 102 ? 13.406 9.336 -8.297 1 97.5 102 ASP A N 1
ATOM 776 C CA . ASP A 1 102 ? 14.211 9.508 -9.508 1 97.5 102 ASP A CA 1
ATOM 777 C C . ASP A 1 102 ? 15.031 8.25 -9.805 1 97.5 102 ASP A C 1
ATOM 779 O O . ASP A 1 102 ? 15.406 8.016 -10.953 1 97.5 102 ASP A O 1
ATOM 783 N N . HIS A 1 103 ? 15.219 7.441 -8.867 1 95.38 103 HIS A N 1
ATOM 784 C CA . HIS A 1 103 ? 16.047 6.25 -9.039 1 95.38 103 HIS A CA 1
ATOM 785 C C . HIS A 1 103 ? 15.188 5.004 -9.219 1 95.38 103 HIS A C 1
ATOM 787 O O . HIS A 1 103 ? 15.711 3.92 -9.484 1 95.38 103 HIS A O 1
ATOM 793 N N . SER A 1 104 ? 13.945 5.105 -9.203 1 94.81 104 SER A N 1
ATOM 794 C CA . SER A 1 104 ? 13.031 3.979 -9.055 1 94.81 104 SER A CA 1
ATOM 795 C C . SER A 1 104 ? 12.992 3.123 -10.312 1 94.81 104 SER A C 1
ATOM 797 O O . SER A 1 104 ? 12.641 1.941 -10.258 1 94.81 104 SER A O 1
ATOM 799 N N . LEU A 1 105 ? 13.391 3.705 -11.461 1 95.56 105 LEU A N 1
ATOM 800 C CA . LEU A 1 105 ? 13.242 2.971 -12.711 1 95.56 105 LEU A CA 1
ATOM 801 C C . LEU A 1 105 ? 14.602 2.693 -13.344 1 95.56 105 LEU A C 1
ATOM 803 O O . LEU A 1 105 ? 14.68 2.367 -14.531 1 95.56 105 LEU A O 1
ATOM 807 N N . VAL A 1 106 ? 15.633 2.861 -12.508 1 93.75 106 VAL A N 1
ATOM 808 C CA . VAL A 1 106 ? 16.984 2.643 -13.016 1 93.75 106 VAL A CA 1
ATOM 809 C C . VAL A 1 106 ? 17.219 1.15 -13.234 1 93.75 106 VAL A C 1
ATOM 811 O O . VAL A 1 106 ? 17.703 0.74 -14.289 1 93.75 106 VAL A O 1
ATOM 814 N N . TYR A 1 107 ? 16.781 0.28 -12.305 1 94.38 107 TYR A N 1
ATOM 815 C CA . TYR A 1 107 ? 17.078 -1.146 -12.391 1 94.38 107 TYR A CA 1
ATOM 816 C C . TYR A 1 107 ? 15.805 -1.963 -12.508 1 94.38 107 TYR A C 1
ATOM 818 O O . TYR A 1 107 ? 15.844 -3.166 -12.773 1 94.38 107 TYR A O 1
ATOM 826 N N . LEU A 1 108 ? 14.719 -1.259 -12.297 1 97.38 108 LEU A N 1
ATOM 827 C CA . LEU A 1 108 ? 13.438 -1.945 -12.234 1 97.38 108 LEU A CA 1
ATOM 828 C C . LEU A 1 108 ? 12.414 -1.284 -13.148 1 97.38 108 LEU A C 1
ATOM 830 O O . LEU A 1 108 ? 12.375 -0.057 -13.258 1 97.38 108 LEU A O 1
ATOM 834 N N . THR A 1 109 ? 11.594 -2.121 -13.766 1 97.12 109 THR A N 1
ATOM 835 C CA . THR A 1 109 ? 10.406 -1.627 -14.453 1 97.12 109 THR A CA 1
ATOM 836 C C . THR A 1 109 ? 9.219 -1.538 -13.5 1 97.12 109 THR A C 1
ATOM 838 O O . THR A 1 109 ? 9.266 -2.076 -12.3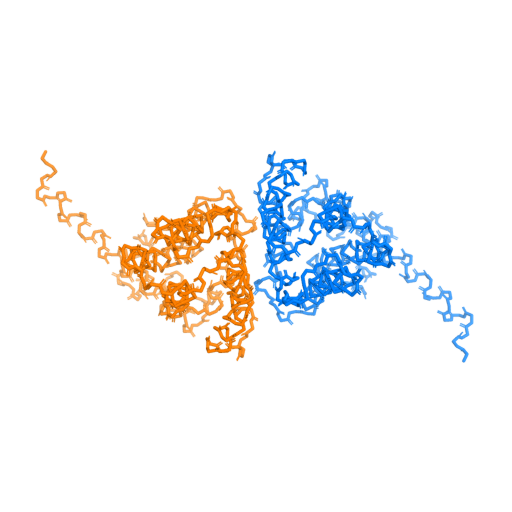91 1 97.12 109 THR A O 1
ATOM 841 N N . LYS A 1 110 ? 8.188 -0.902 -13.953 1 97.75 110 LYS A N 1
ATOM 842 C CA . LYS A 1 110 ? 6.957 -0.867 -13.164 1 97.75 110 LYS A CA 1
ATOM 843 C C . LYS A 1 110 ? 6.43 -2.275 -12.906 1 97.75 110 LYS A C 1
ATOM 845 O O . LYS A 1 110 ? 5.961 -2.576 -11.805 1 97.75 110 LYS A O 1
ATOM 850 N N . GLU A 1 111 ? 6.547 -3.111 -13.875 1 97.31 111 GLU A N 1
ATOM 851 C CA . GLU A 1 111 ? 6.113 -4.496 -13.711 1 97.31 111 GLU A CA 1
ATOM 852 C C . GLU A 1 111 ? 6.906 -5.195 -12.609 1 97.31 111 GLU A C 1
ATOM 854 O O . GLU A 1 111 ? 6.34 -5.93 -11.797 1 97.31 111 GLU A O 1
ATOM 859 N N . MET A 1 112 ? 8.203 -4.996 -12.648 1 97.56 112 MET A N 1
ATOM 860 C CA . MET A 1 112 ? 9.055 -5.594 -11.625 1 97.56 112 MET A CA 1
ATOM 861 C C . MET A 1 112 ? 8.656 -5.113 -10.234 1 97.56 112 MET A C 1
ATOM 863 O O . MET A 1 112 ? 8.562 -5.91 -9.297 1 97.56 112 MET A O 1
ATOM 867 N N . TRP A 1 113 ? 8.375 -3.834 -10.133 1 98.06 113 TRP A N 1
ATOM 868 C CA . TRP A 1 113 ? 7.941 -3.279 -8.852 1 98.06 113 TRP A CA 1
ATOM 869 C C . TRP A 1 113 ? 6.625 -3.904 -8.398 1 98.06 113 TRP A C 1
ATOM 871 O O . TRP A 1 113 ? 6.508 -4.371 -7.266 1 98.06 113 TRP A O 1
ATOM 881 N N . ARG A 1 114 ? 5.637 -3.955 -9.289 1 97.62 114 ARG A N 1
ATOM 882 C CA . ARG A 1 114 ? 4.344 -4.523 -8.93 1 97.62 114 ARG A CA 1
ATOM 883 C C . ARG A 1 114 ? 4.488 -5.973 -8.477 1 97.62 114 ARG A C 1
ATOM 885 O O . ARG A 1 114 ? 3.877 -6.387 -7.488 1 97.62 114 ARG A O 1
ATOM 892 N N . THR A 1 115 ? 5.297 -6.648 -9.172 1 97.56 115 THR A N 1
ATOM 893 C CA . THR A 1 115 ? 5.508 -8.062 -8.859 1 97.56 115 THR A CA 1
ATOM 894 C C . THR A 1 115 ? 6.152 -8.219 -7.484 1 97.56 115 THR A C 1
ATOM 896 O O . THR A 1 115 ? 5.676 -9 -6.656 1 97.56 115 THR A O 1
ATOM 899 N N . ALA A 1 116 ? 7.156 -7.469 -7.238 1 97.38 116 ALA A N 1
ATOM 900 C CA . ALA A 1 116 ? 7.871 -7.543 -5.965 1 97.38 116 ALA A CA 1
ATOM 901 C C . ALA A 1 116 ? 6.965 -7.141 -4.805 1 97.38 116 ALA A C 1
ATOM 903 O O . ALA A 1 116 ? 6.93 -7.816 -3.773 1 97.38 116 ALA A O 1
ATOM 904 N N . MET A 1 117 ? 6.219 -6.039 -4.953 1 98 117 MET A N 1
ATOM 905 C CA . MET A 1 117 ? 5.316 -5.566 -3.906 1 98 117 MET A CA 1
ATOM 906 C C . MET A 1 117 ? 4.223 -6.59 -3.627 1 98 117 MET A C 1
ATOM 908 O O . MET A 1 117 ? 3.912 -6.871 -2.469 1 98 117 MET A O 1
ATOM 912 N N . ALA A 1 118 ? 3.725 -7.141 -4.68 1 97.44 118 ALA A N 1
ATOM 913 C CA . ALA A 1 118 ? 2.686 -8.156 -4.535 1 97.44 118 ALA A CA 1
ATOM 914 C C . ALA A 1 118 ? 3.211 -9.375 -3.777 1 97.44 118 ALA A C 1
ATOM 916 O O . ALA A 1 118 ? 2.553 -9.875 -2.861 1 97.44 118 ALA A O 1
ATOM 917 N N . MET A 1 119 ? 4.395 -9.812 -4.113 1 96.5 119 MET A N 1
ATOM 918 C CA . MET A 1 119 ? 5.004 -10.953 -3.443 1 96.5 119 MET A CA 1
ATOM 919 C C . MET A 1 119 ? 5.234 -10.656 -1.965 1 96.5 119 MET A C 1
ATOM 921 O O . MET A 1 119 ? 4.961 -11.5 -1.108 1 96.5 119 MET A O 1
ATOM 925 N N . ALA A 1 120 ? 5.707 -9.461 -1.74 1 96.56 120 ALA A N 1
ATOM 926 C CA . ALA A 1 120 ? 6.016 -9.078 -0.365 1 96.56 120 ALA A CA 1
ATOM 927 C C . ALA A 1 120 ? 4.754 -9.031 0.491 1 96.56 120 ALA A C 1
ATOM 929 O O . ALA A 1 120 ? 4.793 -9.352 1.683 1 96.56 120 ALA A O 1
ATOM 930 N N . ILE A 1 121 ? 3.625 -8.664 -0.091 1 97.56 121 ILE A N 1
ATOM 931 C CA . ILE A 1 121 ? 2.354 -8.594 0.621 1 97.56 121 ILE A CA 1
ATOM 932 C C . ILE A 1 121 ? 1.784 -9.992 0.807 1 97.56 121 ILE A C 1
ATOM 934 O O . ILE A 1 121 ? 1.309 -10.344 1.892 1 97.56 121 ILE A O 1
ATOM 938 N N . GLN A 1 122 ? 1.876 -10.797 -0.197 1 96.06 122 GLN A N 1
ATOM 939 C CA . GLN A 1 122 ? 1.225 -12.102 -0.202 1 96.06 122 GLN A CA 1
ATOM 940 C C . GLN A 1 122 ? 1.956 -13.086 0.709 1 96.06 122 GLN A C 1
ATOM 942 O O . GLN A 1 122 ? 1.328 -13.938 1.345 1 96.06 122 GLN A O 1
ATOM 947 N N . HIS A 1 123 ? 3.291 -12.945 0.769 1 94.62 123 HIS A N 1
ATOM 948 C CA . HIS A 1 123 ? 4.125 -13.867 1.535 1 94.62 123 HIS A CA 1
ATOM 949 C C . HIS A 1 123 ? 5.062 -13.109 2.469 1 94.62 123 HIS A C 1
ATOM 951 O O . HIS A 1 123 ? 6.285 -13.188 2.322 1 94.62 123 HIS A O 1
ATOM 957 N N . PRO A 1 124 ? 4.457 -12.539 3.465 1 95.38 124 PRO A N 1
ATOM 958 C CA . PRO A 1 124 ? 5.254 -11.648 4.316 1 95.38 124 PRO A CA 1
ATOM 959 C C . PRO A 1 124 ? 6.25 -12.406 5.191 1 95.38 124 PRO A C 1
ATOM 961 O O . PRO A 1 124 ? 7.152 -11.805 5.777 1 95.38 124 PRO A O 1
ATOM 964 N N . GLU A 1 125 ? 6.164 -13.656 5.223 1 93.69 125 GLU A N 1
ATOM 965 C CA . GLU A 1 125 ? 6.961 -14.453 6.145 1 93.69 125 GLU A CA 1
ATOM 966 C C . GLU A 1 125 ? 8.312 -14.82 5.535 1 93.69 125 GLU A C 1
ATOM 968 O O . GLU A 1 125 ? 9.219 -15.273 6.242 1 93.69 125 GLU A O 1
ATOM 973 N N . THR A 1 126 ? 8.477 -14.672 4.23 1 92.12 126 THR A N 1
ATOM 974 C CA . THR A 1 126 ? 9.727 -15.078 3.59 1 92.12 126 THR A CA 1
ATOM 975 C C . THR A 1 126 ? 10.859 -14.141 3.982 1 92.12 126 THR A C 1
ATOM 977 O O . THR A 1 126 ? 10.633 -12.961 4.258 1 92.12 126 THR A O 1
ATOM 980 N N . PRO A 1 127 ? 12.07 -14.625 3.98 1 91.38 127 PRO A N 1
ATOM 981 C CA . PRO A 1 127 ? 13.203 -13.766 4.328 1 91.38 127 PRO A CA 1
ATOM 982 C C . PRO A 1 127 ? 13.328 -12.547 3.412 1 91.38 127 PRO A C 1
ATOM 984 O O . PRO A 1 127 ? 13.664 -11.461 3.875 1 91.38 127 PRO A O 1
ATOM 987 N N . PHE A 1 128 ? 13.078 -12.711 2.219 1 87.38 128 PHE A N 1
ATOM 988 C CA . PHE A 1 128 ? 13.203 -11.617 1.265 1 87.38 128 PHE A CA 1
ATOM 989 C C . PHE A 1 128 ? 12.109 -10.578 1.494 1 87.38 128 PHE A C 1
ATOM 991 O O . PHE A 1 128 ? 12.375 -9.375 1.43 1 87.38 128 PHE A O 1
ATOM 998 N N . SER A 1 129 ? 10.883 -11.008 1.803 1 91.75 129 SER A N 1
ATOM 999 C CA . SER A 1 129 ? 9.812 -10.07 2.123 1 91.75 129 SER A CA 1
ATOM 1000 C C . SER A 1 129 ? 10.109 -9.32 3.42 1 91.75 129 SER A C 1
ATOM 1002 O O . SER A 1 129 ? 9.844 -8.117 3.523 1 91.75 129 SER A O 1
ATOM 1004 N N . ARG A 1 130 ? 10.742 -10.023 4.344 1 94.56 130 ARG A N 1
ATOM 1005 C CA . ARG A 1 130 ? 11.117 -9.375 5.594 1 94.56 130 ARG A CA 1
ATOM 1006 C C . ARG A 1 130 ? 12.156 -8.281 5.348 1 94.56 130 ARG A C 1
ATOM 1008 O O . ARG A 1 130 ? 12.055 -7.188 5.914 1 94.56 130 ARG A O 1
ATOM 1015 N N . ARG A 1 131 ? 13.07 -8.633 4.516 1 94.94 131 ARG A N 1
ATOM 1016 C CA . ARG A 1 131 ? 14.078 -7.633 4.176 1 94.94 131 ARG A CA 1
ATOM 1017 C C . ARG A 1 131 ? 13.453 -6.441 3.461 1 94.94 131 ARG A C 1
ATOM 1019 O O . ARG A 1 131 ? 13.797 -5.293 3.738 1 94.94 131 ARG A O 1
ATOM 1026 N N . TYR A 1 132 ? 12.539 -6.703 2.611 1 94.12 132 TYR A N 1
ATOM 1027 C CA . TYR A 1 132 ? 11.812 -5.656 1.9 1 94.12 132 TYR A CA 1
ATOM 1028 C C . TYR A 1 132 ? 11.102 -4.73 2.877 1 94.12 132 TYR A C 1
ATOM 1030 O O . TYR A 1 132 ? 11.227 -3.508 2.785 1 94.12 132 TYR A O 1
ATOM 1038 N N . HIS A 1 133 ? 10.445 -5.273 3.83 1 95.44 133 HIS A N 1
ATOM 1039 C CA . HIS A 1 133 ? 9.688 -4.492 4.801 1 95.44 133 HIS A CA 1
ATOM 1040 C C . HIS A 1 133 ? 10.617 -3.73 5.742 1 95.44 133 HIS A C 1
ATOM 1042 O O . HIS A 1 133 ? 10.305 -2.613 6.16 1 95.44 133 HIS A O 1
ATOM 1048 N N . ASP A 1 134 ? 11.742 -4.344 6.043 1 96.88 134 ASP A N 1
ATOM 1049 C CA . ASP A 1 134 ? 12.75 -3.652 6.844 1 96.88 134 ASP A CA 1
ATOM 1050 C C . ASP A 1 134 ? 13.258 -2.406 6.125 1 96.88 134 ASP A C 1
ATOM 1052 O O . ASP A 1 134 ? 13.438 -1.356 6.746 1 96.88 134 ASP A O 1
ATOM 1056 N N . LEU A 1 135 ? 13.461 -2.52 4.875 1 97.06 135 LEU A N 1
ATOM 1057 C CA . LEU A 1 135 ? 13.938 -1.391 4.086 1 97.06 135 LEU A CA 1
ATOM 1058 C C . LEU A 1 135 ? 12.875 -0.299 3.998 1 97.06 135 LEU A C 1
ATOM 1060 O O . LEU A 1 135 ? 13.195 0.89 4.078 1 97.06 135 LEU A O 1
ATOM 1064 N N . ASP A 1 136 ? 11.617 -0.696 3.846 1 96.94 136 ASP A N 1
ATOM 1065 C CA . ASP A 1 136 ? 10.516 0.26 3.893 1 96.94 136 ASP A CA 1
ATOM 1066 C C . ASP A 1 136 ? 10.508 1.028 5.211 1 96.94 136 ASP A C 1
ATOM 1068 O O . ASP A 1 136 ? 10.32 2.246 5.227 1 96.94 136 ASP A O 1
ATOM 1072 N N . ALA A 1 137 ? 10.789 0.288 6.289 1 97.88 137 ALA A N 1
ATOM 1073 C CA . ALA A 1 137 ? 10.844 0.907 7.609 1 97.88 137 ALA A CA 1
ATOM 1074 C C . ALA A 1 137 ? 12.008 1.887 7.707 1 97.88 137 ALA A C 1
ATOM 1076 O O . ALA A 1 137 ? 11.898 2.93 8.359 1 97.88 137 ALA A O 1
ATOM 1077 N N . GLN A 1 138 ? 13.078 1.553 7.098 1 98.44 138 GLN A N 1
ATOM 1078 C CA . GLN A 1 138 ? 14.227 2.445 7.102 1 98.44 138 GLN A CA 1
ATOM 1079 C C . GLN A 1 138 ? 13.945 3.715 6.301 1 98.44 138 GLN A C 1
ATOM 1081 O O . GLN A 1 138 ? 14.391 4.801 6.68 1 98.44 138 GLN A O 1
ATOM 1086 N N . LEU A 1 139 ? 13.219 3.586 5.195 1 98.56 139 LEU A N 1
ATOM 1087 C CA . LEU A 1 139 ? 12.812 4.766 4.438 1 98.56 139 LEU A CA 1
ATOM 1088 C C . LEU A 1 139 ? 11.914 5.668 5.273 1 98.56 139 LEU A C 1
ATOM 1090 O O . LEU A 1 139 ? 12.109 6.883 5.312 1 98.56 139 LEU A O 1
ATOM 1094 N N . ALA A 1 140 ? 10.984 5.074 5.965 1 98.69 140 ALA A N 1
ATOM 1095 C CA . ALA A 1 140 ? 10.109 5.828 6.855 1 98.69 140 ALA A CA 1
ATOM 1096 C C . ALA A 1 140 ? 10.914 6.539 7.941 1 98.69 140 ALA A C 1
ATOM 1098 O O . ALA A 1 140 ? 10.672 7.711 8.234 1 98.69 140 ALA A O 1
ATOM 1099 N N . ALA A 1 141 ? 11.852 5.797 8.492 1 98.75 141 ALA A N 1
ATOM 1100 C CA . ALA A 1 141 ? 12.711 6.359 9.531 1 98.75 141 ALA A CA 1
ATOM 1101 C C . ALA A 1 141 ? 13.523 7.535 8.992 1 98.75 141 ALA A C 1
ATOM 1103 O O . ALA A 1 141 ? 13.781 8.5 9.719 1 98.75 141 ALA A O 1
ATOM 1104 N N . GLN A 1 142 ? 13.891 7.441 7.77 1 98.88 142 GLN A N 1
ATOM 1105 C CA . GLN A 1 142 ? 14.688 8.508 7.164 1 98.88 142 GLN A CA 1
ATOM 1106 C C . GLN A 1 142 ? 13.852 9.766 6.961 1 98.88 142 GLN A C 1
ATOM 1108 O O . GLN A 1 142 ? 14.328 10.875 7.203 1 98.88 142 GLN A O 1
ATOM 1113 N N . VAL A 1 143 ? 12.617 9.656 6.547 1 98.75 143 VAL A N 1
ATOM 1114 C CA . VAL A 1 143 ? 11.703 10.797 6.438 1 98.75 143 VAL A CA 1
ATOM 1115 C C . VAL A 1 143 ? 11.508 11.43 7.816 1 98.75 143 VAL A C 1
ATOM 1117 O O . VAL A 1 143 ? 11.578 12.648 7.957 1 98.75 143 VAL A O 1
ATOM 1120 N N . THR A 1 144 ? 11.32 10.547 8.82 1 98.75 144 THR A N 1
ATOM 1121 C CA . THR A 1 144 ? 11.141 11.008 10.188 1 98.75 144 THR A CA 1
ATOM 1122 C C . THR A 1 144 ? 12.383 11.742 10.688 1 98.75 144 THR A C 1
ATOM 1124 O O . THR A 1 144 ? 12.273 12.805 11.312 1 98.75 144 THR A O 1
ATOM 1127 N N . ALA A 1 145 ? 13.508 11.195 10.406 1 98.81 145 ALA A N 1
ATOM 1128 C CA . ALA A 1 145 ? 14.766 11.805 10.812 1 98.81 145 ALA A CA 1
ATOM 1129 C C . ALA A 1 145 ? 14.93 13.195 10.188 1 98.81 145 ALA A C 1
ATOM 1131 O O . ALA A 1 145 ? 15.422 14.117 10.844 1 98.81 145 ALA A O 1
ATOM 1132 N N . LEU A 1 146 ? 14.57 13.32 8.938 1 98.75 146 LEU A N 1
ATOM 1133 C CA . LEU A 1 146 ? 14.633 14.617 8.289 1 98.75 146 LEU A CA 1
ATOM 1134 C C . LEU A 1 146 ? 13.75 15.633 9.008 1 98.75 146 LEU A C 1
ATOM 1136 O O . LEU A 1 146 ? 14.195 16.75 9.297 1 98.75 146 LEU A O 1
ATOM 1140 N N . LEU A 1 147 ? 12.5 15.266 9.328 1 98.31 147 LEU A N 1
ATOM 1141 C CA . LEU A 1 147 ? 11.594 16.172 10.031 1 98.31 147 LEU A CA 1
ATOM 1142 C C . LEU A 1 147 ? 12.148 16.547 11.398 1 98.31 147 LEU A C 1
ATOM 1144 O O . LEU A 1 147 ? 12.062 17.703 11.812 1 98.31 147 LEU A O 1
ATOM 1148 N N . ARG A 1 148 ? 12.727 15.562 12.07 1 98.06 148 ARG A N 1
ATOM 1149 C CA . ARG A 1 148 ? 13.297 15.828 13.383 1 98.06 148 ARG A CA 1
ATOM 1150 C C . ARG A 1 148 ? 14.477 16.797 13.289 1 98.06 148 ARG A C 1
ATOM 1152 O O . ARG A 1 148 ? 14.633 17.672 14.133 1 98.06 148 ARG A O 1
ATOM 1159 N N . ALA A 1 149 ? 15.297 16.609 12.289 1 97.75 149 ALA A N 1
ATOM 1160 C CA . ALA A 1 149 ? 16.422 17.516 12.078 1 97.75 149 ALA A CA 1
ATOM 1161 C C . ALA A 1 149 ? 15.945 18.938 11.812 1 97.75 149 ALA A C 1
ATOM 1163 O O . ALA A 1 149 ? 16.484 19.891 12.383 1 97.75 149 ALA A O 1
ATOM 1164 N N . LEU A 1 150 ? 14.961 19.078 11 1 97.75 150 LEU A N 1
ATOM 1165 C CA . LEU A 1 150 ? 14.406 20.391 10.68 1 97.75 150 LEU A CA 1
ATOM 1166 C C . LEU A 1 150 ? 13.742 21.016 11.898 1 97.75 150 LEU A C 1
ATOM 1168 O O . LEU A 1 150 ? 13.812 22.234 12.102 1 97.75 150 LEU A O 1
ATOM 1172 N N . GLN A 1 151 ? 13.117 20.203 12.711 1 97.31 151 GLN A N 1
ATOM 1173 C CA . GLN A 1 151 ? 12.492 20.688 13.938 1 97.31 151 GLN A CA 1
ATOM 1174 C C . GLN A 1 151 ? 13.539 21.156 14.945 1 97.31 151 GLN A C 1
ATOM 1176 O O . GLN A 1 151 ? 13.375 22.203 15.586 1 97.31 151 GLN A O 1
ATOM 1181 N N . ALA A 1 152 ? 14.562 20.422 15.039 1 96.06 152 ALA A N 1
ATOM 1182 C CA . ALA A 1 152 ? 15.648 20.766 15.953 1 96.06 152 ALA A CA 1
ATOM 1183 C C . ALA A 1 152 ? 16.281 22.109 15.586 1 96.06 152 ALA A C 1
ATOM 1185 O O . ALA A 1 152 ? 16.734 22.844 16.469 1 96.06 152 ALA A O 1
ATOM 1186 N N . ARG A 1 153 ? 16.188 22.5 14.367 1 95.06 153 ARG A N 1
ATOM 1187 C CA . ARG A 1 153 ? 16.766 23.75 13.898 1 95.06 153 ARG A CA 1
ATOM 1188 C C . ARG A 1 153 ? 15.758 24.891 13.953 1 95.06 153 ARG A C 1
ATOM 1190 O O . ARG A 1 153 ? 16.047 26.016 13.547 1 95.06 153 ARG A O 1
ATOM 1197 N N . GLY A 1 154 ? 14.586 24.531 14.281 1 95.5 154 GLY A N 1
ATOM 1198 C CA . GLY A 1 154 ? 13.578 25.562 14.492 1 95.5 154 GLY A CA 1
ATOM 1199 C C . GLY A 1 154 ? 12.75 25.859 13.258 1 95.5 154 GLY A C 1
ATOM 1200 O O . GLY A 1 154 ? 12.016 26.844 13.219 1 95.5 154 GLY A O 1
ATOM 1201 N N . SER A 1 155 ? 12.805 25.016 12.203 1 96 155 SER A N 1
ATOM 1202 C CA . SER A 1 155 ? 12.07 25.25 10.969 1 96 155 SER A CA 1
ATOM 1203 C C . SER A 1 155 ? 10.648 24.703 11.055 1 96 155 SER A C 1
ATOM 1205 O O . SER A 1 155 ? 9.789 25.062 10.25 1 96 155 SER A O 1
ATOM 1207 N N . ILE A 1 156 ? 10.422 23.766 12.016 1 96.56 156 ILE A N 1
ATOM 1208 C CA . ILE A 1 156 ? 9.117 23.141 12.227 1 96.56 156 ILE A CA 1
ATOM 1209 C C . ILE A 1 156 ? 8.617 23.469 13.633 1 96.56 156 ILE A C 1
ATOM 1211 O O . ILE A 1 156 ? 9.398 23.516 14.578 1 96.56 156 ILE A O 1
ATOM 1215 N N . ARG A 1 157 ? 7.324 23.703 13.734 1 95.31 157 ARG A N 1
ATOM 1216 C CA . ARG A 1 157 ? 6.699 23.984 15.023 1 95.31 157 ARG A CA 1
ATOM 1217 C C . ARG A 1 157 ? 7.129 22.969 16.078 1 95.31 157 ARG A C 1
ATOM 1219 O O . ARG A 1 157 ? 7.168 21.766 15.797 1 95.31 157 ARG A O 1
ATOM 1226 N N . ALA A 1 158 ? 7.395 23.438 17.266 1 94.75 158 ALA A N 1
ATOM 1227 C CA . ALA A 1 158 ? 7.91 22.594 18.344 1 94.75 158 ALA A CA 1
ATOM 1228 C C . ALA A 1 158 ? 6.867 21.578 18.781 1 94.75 158 ALA A C 1
ATOM 1230 O O . ALA A 1 158 ? 7.211 20.469 19.203 1 94.75 158 ALA A O 1
ATOM 1231 N N . GLU A 1 159 ? 5.645 21.906 18.625 1 93.94 159 GLU A N 1
ATOM 1232 C CA . GLU A 1 159 ? 4.59 21.047 19.141 1 93.94 159 GLU A CA 1
ATOM 1233 C C . GLU A 1 159 ? 4.195 19.969 18.125 1 93.94 159 GLU A C 1
ATOM 1235 O O . GLU A 1 159 ? 3.443 19.047 18.438 1 93.94 159 GLU A O 1
ATOM 1240 N N . ALA A 1 160 ? 4.684 20.188 16.922 1 96 160 ALA A N 1
ATOM 1241 C CA . ALA A 1 160 ? 4.383 19.172 15.906 1 96 160 ALA A CA 1
ATOM 1242 C C . ALA A 1 160 ? 5.043 17.844 16.234 1 96 160 ALA A C 1
ATOM 1244 O O . ALA A 1 160 ? 6.188 17.812 16.703 1 96 160 ALA A O 1
ATOM 1245 N N . ASP A 1 161 ? 4.359 16.797 16.109 1 97.38 161 ASP A N 1
ATOM 1246 C CA . ASP A 1 161 ? 4.898 15.461 16.328 1 97.38 161 ASP A CA 1
ATOM 1247 C C . ASP A 1 161 ? 5.629 14.953 15.086 1 97.38 161 ASP A C 1
ATOM 1249 O O . ASP A 1 161 ? 5.031 14.297 14.227 1 97.38 161 ASP A O 1
ATOM 1253 N N . ALA A 1 162 ? 6.891 15.156 15.023 1 97.25 162 ALA A N 1
ATOM 1254 C CA . ALA A 1 162 ? 7.711 14.828 13.859 1 97.25 162 ALA A CA 1
ATOM 1255 C C . ALA A 1 162 ? 7.688 13.328 13.578 1 97.25 162 ALA A C 1
ATOM 1257 O O . ALA A 1 162 ? 7.738 12.914 12.414 1 97.25 162 ALA A O 1
ATOM 1258 N N . GLY A 1 163 ? 7.629 12.547 14.609 1 97.81 163 GLY A N 1
ATOM 1259 C CA . GLY A 1 163 ? 7.57 11.102 14.445 1 97.81 163 GLY A CA 1
ATOM 1260 C C . GLY A 1 163 ? 6.316 10.641 13.727 1 97.81 163 GLY A C 1
ATOM 1261 O O . GLY A 1 163 ? 6.398 9.906 12.734 1 97.81 163 GLY A O 1
ATOM 1262 N N . ALA A 1 164 ? 5.188 11.078 14.203 1 97.88 164 ALA A N 1
ATOM 1263 C CA . ALA A 1 164 ? 3.91 10.719 13.594 1 97.88 164 ALA A CA 1
ATOM 1264 C C . ALA A 1 164 ? 3.807 11.258 12.172 1 97.88 164 ALA A C 1
ATOM 1266 O O . ALA A 1 164 ? 3.418 10.539 11.25 1 97.88 164 ALA A O 1
ATOM 1267 N N . LEU A 1 165 ? 4.223 12.508 12 1 97.69 165 LEU A N 1
ATOM 1268 C CA . LEU A 1 165 ? 4.105 13.141 10.695 1 97.69 165 LEU A CA 1
ATOM 1269 C C . LEU A 1 165 ? 5.047 12.492 9.688 1 97.69 165 LEU A C 1
ATOM 1271 O O . LEU A 1 165 ? 4.707 12.367 8.508 1 97.69 165 LEU A O 1
ATOM 1275 N N . GLY A 1 166 ? 6.242 12.125 10.164 1 98.25 166 GLY A N 1
ATOM 1276 C CA . GLY A 1 166 ? 7.164 11.43 9.281 1 98.25 166 GLY A CA 1
ATOM 1277 C C . GLY A 1 166 ? 6.598 10.125 8.742 1 98.25 166 GLY A C 1
ATOM 1278 O O . GLY A 1 166 ? 6.711 9.844 7.547 1 98.25 166 GLY A O 1
ATOM 1279 N N . LEU A 1 167 ? 5.953 9.344 9.594 1 98.38 167 LEU A N 1
ATOM 1280 C CA . LEU A 1 167 ? 5.355 8.078 9.195 1 98.38 167 LEU A CA 1
ATOM 1281 C C . LEU A 1 167 ? 4.176 8.305 8.25 1 98.38 167 LEU A C 1
ATOM 1283 O O . LEU A 1 167 ? 4.039 7.613 7.242 1 98.38 167 LEU A O 1
ATOM 1287 N N . ILE A 1 168 ? 3.391 9.297 8.523 1 98.25 168 ILE A N 1
ATOM 1288 C CA . ILE A 1 168 ? 2.227 9.609 7.707 1 98.25 168 ILE A CA 1
ATOM 1289 C C . ILE A 1 168 ? 2.68 10.047 6.316 1 98.25 168 ILE A C 1
ATOM 1291 O O . ILE A 1 168 ? 2.135 9.594 5.305 1 98.25 168 ILE A O 1
ATOM 1295 N N . LEU A 1 169 ? 3.672 10.891 6.254 1 98.31 169 LEU A N 1
ATOM 1296 C CA . LEU A 1 169 ? 4.176 11.383 4.973 1 98.31 169 LEU A CA 1
ATOM 1297 C C . LEU A 1 169 ? 4.797 10.242 4.168 1 98.31 169 LEU A C 1
ATOM 1299 O O . LEU A 1 169 ? 4.609 10.164 2.951 1 98.31 169 LEU A O 1
ATOM 1303 N N . PHE A 1 170 ? 5.461 9.406 4.844 1 98.75 17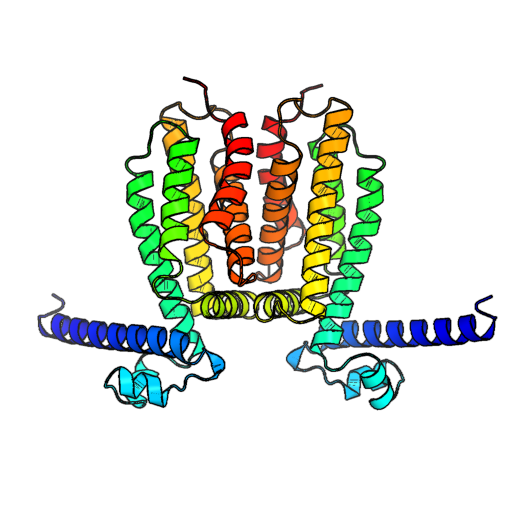0 PHE A N 1
ATOM 1304 C CA . PHE A 1 170 ? 6.039 8.266 4.137 1 98.75 170 PHE A CA 1
ATOM 1305 C C . PHE A 1 170 ? 4.945 7.371 3.564 1 98.75 170 PHE A C 1
ATOM 1307 O O . PHE A 1 170 ? 5.043 6.91 2.426 1 98.75 170 PHE A O 1
ATOM 1314 N N . ASN A 1 171 ? 3.961 7.051 4.387 1 98.5 171 ASN A N 1
ATOM 1315 C CA . ASN A 1 171 ? 2.875 6.203 3.904 1 98.5 171 ASN A CA 1
ATOM 1316 C C . ASN A 1 171 ? 2.184 6.812 2.688 1 98.5 171 ASN A C 1
ATOM 1318 O O . ASN A 1 171 ? 1.775 6.094 1.774 1 98.5 171 ASN A O 1
ATOM 1322 N N . ASP A 1 172 ? 2.105 8.078 2.678 1 98.5 172 ASP A N 1
ATOM 1323 C CA . ASP A 1 172 ? 1.503 8.773 1.543 1 98.5 172 ASP A CA 1
ATOM 1324 C C . ASP A 1 172 ? 2.387 8.664 0.302 1 98.5 172 ASP A C 1
ATOM 1326 O O . ASP A 1 172 ? 1.903 8.336 -0.783 1 98.5 172 ASP A O 1
ATOM 1330 N N . LEU A 1 173 ? 3.689 8.984 0.462 1 98.62 173 LEU A N 1
ATOM 1331 C CA . LEU A 1 173 ? 4.559 8.914 -0.708 1 98.62 173 LEU A CA 1
ATOM 1332 C C . LEU A 1 173 ? 4.68 7.477 -1.205 1 98.62 173 LEU A C 1
ATOM 1334 O O . LEU A 1 173 ? 4.812 7.242 -2.408 1 98.62 173 LEU A O 1
ATOM 1338 N N . ASN A 1 174 ? 4.676 6.496 -0.31 1 98.44 174 ASN A N 1
ATOM 1339 C CA . ASN A 1 174 ? 4.742 5.094 -0.707 1 98.44 174 ASN A CA 1
ATOM 1340 C C . ASN A 1 174 ? 3.473 4.652 -1.429 1 98.44 174 ASN A C 1
ATOM 1342 O O . ASN A 1 174 ? 3.537 3.893 -2.396 1 98.44 174 ASN A O 1
ATOM 1346 N N . ALA A 1 175 ? 2.367 5.125 -0.956 1 98.19 175 ALA A N 1
ATOM 1347 C CA . ALA A 1 175 ? 1.104 4.859 -1.637 1 98.19 175 ALA A CA 1
ATOM 1348 C C . ALA A 1 175 ? 1.095 5.465 -3.037 1 98.19 175 ALA A C 1
ATOM 1350 O O . ALA A 1 175 ? 0.632 4.836 -3.99 1 98.19 175 ALA A O 1
ATOM 1351 N N . ALA A 1 176 ? 1.583 6.656 -3.17 1 98.38 176 ALA A N 1
ATOM 1352 C CA . ALA A 1 176 ? 1.685 7.297 -4.477 1 98.38 176 ALA A CA 1
ATOM 1353 C C . ALA A 1 176 ? 2.594 6.504 -5.41 1 98.38 176 ALA A C 1
ATOM 1355 O O . ALA A 1 176 ? 2.307 6.371 -6.605 1 98.38 176 ALA A O 1
ATOM 1356 N N . PHE A 1 177 ? 3.613 6.004 -4.879 1 98.56 177 PHE A N 1
ATOM 1357 C CA . PHE A 1 177 ? 4.531 5.211 -5.684 1 98.56 177 PHE A CA 1
ATOM 1358 C C . PHE A 1 177 ? 3.865 3.924 -6.156 1 98.56 177 PHE A C 1
ATOM 1360 O O . PHE A 1 177 ? 4.047 3.508 -7.301 1 98.56 177 PHE A O 1
ATOM 1367 N N . THR A 1 178 ? 3.154 3.275 -5.25 1 98.38 178 THR A N 1
ATOM 1368 C CA . THR A 1 178 ? 2.41 2.078 -5.625 1 98.38 178 THR A CA 1
ATOM 1369 C C . THR A 1 178 ? 1.439 2.381 -6.762 1 98.38 178 THR A C 1
ATOM 1371 O O . THR A 1 178 ? 1.347 1.615 -7.727 1 98.38 178 THR A O 1
ATOM 1374 N N . GLN A 1 179 ? 0.746 3.484 -6.691 1 97.44 179 GLN A N 1
ATOM 1375 C CA . GLN A 1 179 ? -0.141 3.893 -7.773 1 97.44 179 GLN A CA 1
ATOM 1376 C C . GLN A 1 179 ? 0.634 4.102 -9.07 1 97.44 179 GLN A C 1
ATOM 1378 O O . GLN A 1 179 ? 0.178 3.697 -10.141 1 97.44 179 GLN A O 1
ATOM 1383 N N . PHE A 1 180 ? 1.758 4.727 -9.008 1 98.5 180 PHE A N 1
ATOM 1384 C CA . PHE A 1 180 ? 2.641 4.941 -10.148 1 98.5 180 PHE A CA 1
ATOM 1385 C C . PHE A 1 180 ? 3.006 3.617 -10.805 1 98.5 180 PHE A C 1
ATOM 1387 O O . PHE A 1 180 ? 2.932 3.486 -12.031 1 98.5 180 PHE A O 1
ATOM 1394 N N . ALA A 1 181 ? 3.346 2.641 -9.953 1 98.19 181 ALA A N 1
ATOM 1395 C CA . ALA A 1 181 ? 3.744 1.333 -10.469 1 98.19 181 ALA A CA 1
ATOM 1396 C C . ALA A 1 181 ? 2.582 0.641 -11.172 1 98.19 181 ALA A C 1
ATOM 1398 O O . ALA A 1 181 ? 2.787 -0.141 -12.102 1 98.19 181 ALA A O 1
ATOM 1399 N N . MET A 1 182 ? 1.368 0.954 -10.789 1 97.62 182 MET A N 1
ATOM 1400 C CA . MET A 1 182 ? 0.185 0.271 -11.305 1 97.62 182 MET A CA 1
ATOM 1401 C C . MET A 1 182 ? -0.362 0.984 -12.531 1 97.62 182 MET A C 1
ATOM 1403 O O . MET A 1 182 ? -1.171 0.421 -13.273 1 97.62 182 MET A O 1
ATOM 1407 N N . GLN A 1 183 ? -0.028 2.213 -12.695 1 97.25 183 GLN A N 1
ATOM 1408 C CA . GLN A 1 183 ? -0.527 2.996 -13.82 1 97.25 183 GLN A CA 1
ATOM 1409 C C . GLN A 1 183 ? 0.558 3.197 -14.875 1 97.25 183 GLN A C 1
ATOM 1411 O O . GLN A 1 183 ? 1.365 4.125 -14.773 1 97.25 183 GLN A O 1
ATOM 1416 N N . GLU A 1 184 ? 0.504 2.531 -15.922 1 95.94 184 GLU A N 1
ATOM 1417 C CA . GLU A 1 184 ? 1.579 2.49 -16.906 1 95.94 184 GLU A CA 1
ATOM 1418 C C . GLU A 1 184 ? 1.811 3.865 -17.531 1 95.94 184 GLU A C 1
ATOM 1420 O O . GLU A 1 184 ? 2.949 4.242 -17.812 1 95.94 184 GLU A O 1
ATOM 1425 N N . GLU A 1 185 ? 0.787 4.637 -17.672 1 96.81 185 GLU A N 1
ATOM 1426 C CA . GLU A 1 185 ? 0.889 5.891 -18.406 1 96.81 185 GLU A CA 1
ATOM 1427 C C . GLU A 1 185 ? 1.317 7.039 -17.5 1 96.81 185 GLU A C 1
ATOM 1429 O O . GLU A 1 185 ? 1.688 8.109 -17.984 1 96.81 185 GLU A O 1
ATOM 1434 N N . MET A 1 186 ? 1.27 6.809 -16.25 1 97.88 186 MET A N 1
ATOM 1435 C CA . MET A 1 186 ? 1.661 7.879 -15.336 1 97.88 186 MET A CA 1
ATOM 1436 C C . MET A 1 186 ? 3.164 8.133 -15.398 1 97.88 186 MET A C 1
ATOM 1438 O O . MET A 1 186 ? 3.959 7.195 -15.273 1 97.88 186 MET A O 1
ATOM 1442 N N . THR A 1 187 ? 3.557 9.336 -15.578 1 98.12 187 THR A N 1
ATOM 1443 C CA . THR A 1 187 ? 4.969 9.703 -15.633 1 98.12 187 THR A CA 1
ATOM 1444 C C . THR A 1 187 ? 5.5 10.039 -14.242 1 98.12 187 THR A C 1
ATOM 1446 O O . THR A 1 187 ? 4.723 10.312 -13.328 1 98.12 187 THR A O 1
ATOM 1449 N N . LEU A 1 188 ? 6.797 10 -14.078 1 98 188 LEU A N 1
ATOM 1450 C CA . LEU A 1 188 ? 7.426 10.406 -12.82 1 98 188 LEU A CA 1
ATOM 1451 C C . LEU A 1 188 ? 7.09 11.859 -12.492 1 98 188 LEU A C 1
ATOM 1453 O O . LEU A 1 188 ? 6.879 12.203 -11.328 1 98 188 LEU A O 1
ATOM 1457 N N . ALA A 1 189 ? 7.023 12.68 -13.508 1 98.19 189 ALA A N 1
ATOM 1458 C CA . ALA A 1 189 ? 6.676 14.086 -13.305 1 98.19 189 ALA A CA 1
ATOM 1459 C C . ALA A 1 189 ? 5.27 14.227 -12.727 1 98.19 189 ALA A C 1
ATOM 1461 O O . ALA A 1 189 ? 5.051 14.992 -11.789 1 98.19 189 ALA A O 1
ATOM 1462 N N . ALA A 1 190 ? 4.312 13.484 -13.25 1 98.31 190 ALA A N 1
ATOM 1463 C CA . ALA A 1 190 ? 2.938 13.523 -12.766 1 98.31 190 ALA A CA 1
ATOM 1464 C C . ALA A 1 190 ? 2.852 13.008 -11.328 1 98.31 190 ALA A C 1
ATOM 1466 O O . ALA A 1 190 ? 2.098 13.547 -10.516 1 98.31 190 ALA A O 1
ATOM 1467 N N . LEU A 1 191 ? 3.631 11.922 -11.047 1 98.5 191 LEU A N 1
ATOM 1468 C CA . LEU A 1 191 ? 3.715 11.398 -9.688 1 98.5 191 LEU A CA 1
ATOM 1469 C C . LEU A 1 191 ? 4.184 12.477 -8.719 1 98.5 191 LEU A C 1
ATOM 1471 O O . LEU A 1 191 ? 3.529 12.734 -7.703 1 98.5 191 LEU A O 1
ATOM 1475 N N . LYS A 1 192 ? 5.289 13.102 -9.039 1 98.56 192 LYS A N 1
ATOM 1476 C CA . LYS A 1 192 ? 5.875 14.109 -8.164 1 98.56 192 LYS A CA 1
ATOM 1477 C C . LYS A 1 192 ? 4.941 15.305 -8 1 98.56 192 LYS A C 1
ATOM 1479 O O . LYS A 1 192 ? 4.754 15.812 -6.895 1 98.56 192 LYS A O 1
ATOM 1484 N N . ASP A 1 193 ? 4.328 15.719 -9.07 1 97.75 193 ASP A N 1
ATOM 1485 C CA . ASP A 1 193 ? 3.416 16.859 -9.016 1 97.75 193 ASP A CA 1
ATOM 1486 C C . ASP A 1 193 ? 2.262 16.578 -8.055 1 97.75 193 ASP A C 1
ATOM 1488 O O . ASP A 1 193 ? 1.93 17.438 -7.223 1 97.75 193 ASP A O 1
ATOM 1492 N N . SER A 1 194 ? 1.68 15.406 -8.164 1 96.5 194 SER A N 1
ATOM 1493 C CA . SER A 1 194 ? 0.548 15.047 -7.312 1 96.5 194 SER A CA 1
ATOM 1494 C C . SER A 1 194 ? 0.959 14.961 -5.848 1 96.5 194 SER A C 1
ATOM 1496 O O . SER A 1 194 ? 0.273 15.5 -4.973 1 96.5 194 SER A O 1
ATOM 1498 N N . LEU A 1 195 ? 2.088 14.32 -5.605 1 98.19 195 LEU A N 1
ATOM 1499 C CA . LEU A 1 195 ? 2.568 14.156 -4.238 1 98.19 195 LEU A CA 1
ATOM 1500 C C . LEU A 1 195 ? 2.965 15.5 -3.637 1 98.19 195 LEU A C 1
ATOM 1502 O O . LEU A 1 195 ? 2.65 15.781 -2.479 1 98.19 195 LEU A O 1
ATOM 1506 N N . PHE A 1 196 ? 3.635 16.359 -4.41 1 98 196 PHE A N 1
ATOM 1507 C CA . PHE A 1 196 ? 4.152 17.625 -3.887 1 98 196 PHE A CA 1
ATOM 1508 C C . PHE A 1 196 ? 3.014 18.594 -3.596 1 98 196 PHE A C 1
ATOM 1510 O O . PHE A 1 196 ? 3.094 19.391 -2.658 1 98 196 PHE A O 1
ATOM 1517 N N . ALA A 1 197 ? 1.955 18.469 -4.355 1 96.12 197 ALA A N 1
ATOM 1518 C CA . ALA A 1 197 ? 0.77 19.25 -4.027 1 96.12 197 ALA A CA 1
ATOM 1519 C C . ALA A 1 197 ? 0.233 18.891 -2.648 1 96.12 197 ALA A C 1
ATOM 1521 O O . ALA A 1 197 ? -0.12 19.766 -1.858 1 96.12 197 ALA A O 1
ATOM 1522 N N . ARG A 1 198 ? 0.186 17.609 -2.344 1 96.69 198 ARG A N 1
ATOM 1523 C CA . ARG A 1 198 ? -0.279 17.141 -1.039 1 96.69 198 ARG A CA 1
ATOM 1524 C C . ARG A 1 198 ? 0.718 17.5 0.057 1 96.69 198 ARG A C 1
ATOM 1526 O O . ARG A 1 198 ? 0.324 17.891 1.159 1 96.69 198 ARG A O 1
ATOM 1533 N N . LEU A 1 199 ? 1.984 17.406 -0.267 1 97 199 LEU A N 1
ATOM 1534 C CA . LEU A 1 199 ? 3.049 17.75 0.667 1 97 199 LEU A CA 1
ATOM 1535 C C . LEU A 1 199 ? 2.947 19.219 1.088 1 97 199 LEU A C 1
ATOM 1537 O O . LEU A 1 199 ? 3.186 19.547 2.252 1 97 199 LEU A O 1
ATOM 1541 N N . HIS A 1 200 ? 2.6 20.094 0.151 1 95.94 200 HIS A N 1
ATOM 1542 C CA . HIS A 1 200 ? 2.447 21.516 0.427 1 95.94 200 HIS A CA 1
ATOM 1543 C C . HIS A 1 200 ? 1.396 21.766 1.504 1 95.94 200 HIS A C 1
ATOM 1545 O O . HIS A 1 200 ? 1.571 22.625 2.365 1 95.94 200 HIS A O 1
ATOM 1551 N N . ALA A 1 201 ? 0.383 21 1.492 1 94.19 201 ALA A N 1
ATOM 1552 C CA . ALA A 1 201 ? -0.699 21.141 2.463 1 94.19 201 ALA A CA 1
ATOM 1553 C C . ALA A 1 201 ? -0.212 20.828 3.875 1 94.19 201 ALA A C 1
ATOM 1555 O O . ALA A 1 201 ? -0.611 21.484 4.84 1 94.19 201 ALA A O 1
ATOM 1556 N N . VAL A 1 202 ? 0.606 19.828 4 1 94.94 202 VAL A N 1
ATOM 1557 C CA . VAL A 1 202 ? 1.106 19.406 5.305 1 94.94 202 VAL A CA 1
ATOM 1558 C C . VAL A 1 202 ? 2.17 20.391 5.789 1 94.94 202 VAL A C 1
ATOM 1560 O O . VAL A 1 202 ? 2.141 20.828 6.941 1 94.94 202 VAL A O 1
ATOM 1563 N N . THR A 1 203 ? 3.094 20.75 4.895 1 95.31 203 THR A N 1
ATOM 1564 C CA . THR A 1 203 ? 4.184 21.625 5.297 1 95.31 203 THR A CA 1
ATOM 1565 C C . THR A 1 203 ? 3.648 23.016 5.676 1 95.31 203 THR A C 1
ATOM 1567 O O . THR A 1 203 ? 4.191 23.672 6.566 1 95.31 203 THR A O 1
ATOM 1570 N N . GLY A 1 204 ? 2.564 23.438 5.047 1 92.88 204 GLY A N 1
ATOM 1571 C CA . GLY A 1 204 ? 1.938 24.703 5.402 1 92.88 204 GLY A CA 1
ATOM 1572 C C . GLY A 1 204 ? 1.414 24.734 6.824 1 92.88 204 GLY A C 1
ATOM 1573 O O . GLY A 1 204 ? 1.283 25.797 7.422 1 92.88 204 GLY A O 1
ATOM 1574 N N . LEU A 1 205 ? 1.189 23.562 7.371 1 92.06 205 LEU A N 1
ATOM 1575 C CA . LEU A 1 205 ? 0.635 23.469 8.719 1 92.06 205 LEU A CA 1
ATOM 1576 C C . LEU A 1 205 ? 1.744 23.453 9.766 1 92.06 205 LEU A C 1
ATOM 1578 O O . LEU A 1 205 ? 1.51 23.781 10.93 1 92.06 205 LEU A O 1
ATOM 1582 N N . ILE A 1 206 ? 2.984 23.094 9.32 1 93.19 206 ILE A N 1
ATOM 1583 C CA . ILE A 1 206 ? 3.943 22.812 10.391 1 93.19 206 ILE A CA 1
ATOM 1584 C C . ILE A 1 206 ? 5.16 23.734 10.234 1 93.19 206 ILE A C 1
ATOM 1586 O O . ILE A 1 206 ? 5.926 23.922 11.18 1 93.19 206 ILE A O 1
ATOM 1590 N N . ALA A 1 207 ? 5.391 24.141 9.078 1 90.06 207 ALA A N 1
ATOM 1591 C CA . ALA A 1 207 ? 6.574 24.953 8.836 1 90.06 207 ALA A CA 1
ATOM 1592 C C . ALA A 1 207 ? 6.426 26.328 9.484 1 90.06 207 ALA A C 1
ATOM 1594 O O . ALA A 1 207 ? 5.34 26.922 9.469 1 90.06 207 ALA A O 1
ATOM 1595 N N . LEU A 1 208 ? 7.449 26.734 10.117 1 84.88 208 LEU A N 1
ATOM 1596 C CA . LEU A 1 208 ? 7.488 28.094 10.633 1 84.88 208 LEU A CA 1
ATOM 1597 C C . LEU A 1 208 ? 7.957 29.062 9.555 1 84.88 208 LEU A C 1
ATOM 1599 O O . LEU A 1 208 ? 8.82 28.734 8.742 1 84.88 208 LEU A O 1
ATOM 1603 N N . ARG A 1 209 ? 7.016 29.953 9.086 1 65.69 209 ARG A N 1
ATOM 1604 C CA . ARG A 1 209 ? 7.363 30.984 8.109 1 65.69 209 ARG A CA 1
ATOM 1605 C C . ARG A 1 209 ? 8.586 31.781 8.562 1 65.69 209 ARG A C 1
ATOM 1607 O O . ARG A 1 209 ? 8.758 32.031 9.75 1 65.69 209 ARG A O 1
ATOM 1614 N N . PRO A 1 210 ? 9.719 31.766 7.699 1 53.72 210 PRO A N 1
ATOM 1615 C CA . PRO A 1 210 ? 10.781 32.688 8.102 1 53.72 210 PRO A CA 1
ATOM 1616 C C . PRO A 1 210 ? 10.242 34.031 8.562 1 53.72 210 PRO A C 1
ATOM 1618 O O . PRO A 1 210 ? 9.156 34.438 8.156 1 53.72 210 PRO A O 1
ATOM 1621 N N . MET B 1 1 ? -41.562 -1.579 -18.172 1 39.66 1 MET B N 1
ATOM 1622 C CA . MET B 1 1 ? -42.094 -2.312 -17.031 1 39.66 1 MET B CA 1
ATOM 1623 C C . MET B 1 1 ? -41.312 -3.6 -16.797 1 39.66 1 MET B C 1
ATOM 1625 O O . MET B 1 1 ? -41.312 -4.492 -17.641 1 39.66 1 MET B O 1
ATOM 1629 N N . THR B 1 2 ? -40.062 -3.559 -16.188 1 53.62 2 THR B N 1
ATOM 1630 C CA . THR B 1 2 ? -39.375 -4.816 -15.914 1 53.62 2 THR B CA 1
ATOM 1631 C C . THR B 1 2 ? -40.312 -5.809 -15.234 1 53.62 2 THR B C 1
ATOM 1633 O O . THR B 1 2 ? -40.844 -5.543 -14.148 1 53.62 2 THR B O 1
ATOM 1636 N N . GLY B 1 3 ? -41.062 -6.531 -15.82 1 53.22 3 GLY B N 1
ATOM 1637 C CA . GLY B 1 3 ? -42.156 -7.379 -15.375 1 53.22 3 GLY B CA 1
ATOM 1638 C C . GLY B 1 3 ? -41.75 -8.344 -14.273 1 53.22 3 GLY B C 1
ATOM 1639 O O . GLY B 1 3 ? -40.562 -8.422 -13.922 1 53.22 3 GLY B O 1
ATOM 1640 N N . PRO B 1 4 ? -42.75 -8.93 -13.57 1 62 4 PRO B N 1
ATOM 1641 C CA . PRO B 1 4 ? -42.625 -9.812 -12.406 1 62 4 PRO B CA 1
ATOM 1642 C C . PRO B 1 4 ? -41.562 -10.914 -12.617 1 62 4 PRO B C 1
ATOM 1644 O O . PRO B 1 4 ? -40.875 -11.297 -11.672 1 62 4 PRO B O 1
ATOM 1647 N N . THR B 1 5 ? -41.406 -11.422 -13.836 1 68 5 THR B N 1
ATOM 1648 C CA . THR B 1 5 ? -40.469 -12.492 -14.148 1 68 5 THR B CA 1
ATOM 1649 C C . THR B 1 5 ? -39.031 -11.984 -14.062 1 68 5 THR B C 1
ATOM 1651 O O . THR B 1 5 ? -38.156 -12.703 -13.586 1 68 5 THR B O 1
ATOM 1654 N N . THR B 1 6 ? -38.969 -10.75 -14.477 1 74.12 6 THR B N 1
ATOM 1655 C CA . THR B 1 6 ? -37.656 -10.164 -14.43 1 74.12 6 THR B CA 1
ATOM 1656 C C . THR B 1 6 ? -37.188 -9.961 -12.984 1 74.12 6 THR B C 1
ATOM 1658 O O . THR B 1 6 ? -36.031 -10.164 -12.664 1 74.12 6 THR B O 1
ATOM 1661 N N . GLY B 1 7 ? -38.156 -9.805 -12.203 1 80.44 7 GLY B N 1
ATOM 1662 C CA . GLY B 1 7 ? -37.906 -9.609 -10.781 1 80.44 7 GLY B CA 1
ATOM 1663 C C . GLY B 1 7 ? -37.5 -10.883 -10.062 1 80.44 7 GLY B C 1
ATOM 1664 O O . GLY B 1 7 ? -36.562 -10.891 -9.273 1 80.44 7 GLY B O 1
ATOM 1665 N N . LEU B 1 8 ? -38.25 -12.016 -10.422 1 86.19 8 LEU B N 1
ATOM 1666 C CA . LEU B 1 8 ? -37.969 -13.305 -9.781 1 86.19 8 LEU B CA 1
ATOM 1667 C C . LEU B 1 8 ? -36.594 -13.828 -10.195 1 86.19 8 LEU B C 1
ATOM 1669 O O . LEU B 1 8 ? -35.844 -14.328 -9.359 1 86.19 8 LEU B O 1
ATOM 1673 N N . ARG B 1 9 ? -36.281 -13.828 -11.516 1 85.12 9 ARG B N 1
ATOM 1674 C CA . ARG B 1 9 ? -35 -14.281 -12.016 1 85.12 9 ARG B CA 1
ATOM 1675 C C . ARG B 1 9 ? -33.844 -13.5 -11.383 1 85.12 9 ARG B C 1
ATOM 1677 O O . ARG B 1 9 ? -32.812 -14.078 -11.031 1 85.12 9 ARG B O 1
ATOM 1684 N N . ALA B 1 10 ? -34.125 -12.227 -11.297 1 85.56 10 ALA B N 1
ATOM 1685 C CA . ALA B 1 10 ? -33.125 -11.375 -10.672 1 85.56 10 ALA B CA 1
ATOM 1686 C C . ALA B 1 10 ? -32.938 -11.742 -9.203 1 85.56 10 ALA B C 1
ATOM 1688 O O . ALA B 1 10 ? -31.812 -11.781 -8.711 1 85.56 10 ALA B O 1
ATOM 1689 N N . LYS B 1 11 ? -33.969 -12.07 -8.578 1 87.56 11 LYS B N 1
ATOM 1690 C CA . LYS B 1 11 ? -33.906 -12.469 -7.18 1 87.56 11 LYS B CA 1
ATOM 1691 C C . LYS B 1 11 ? -33.219 -13.82 -7.016 1 87.56 11 LYS B C 1
ATOM 1693 O O . LYS B 1 11 ? -32.438 -14.008 -6.078 1 87.56 11 LYS B O 1
ATOM 1698 N N . GLN B 1 12 ? -33.5 -14.688 -7.789 1 88.5 12 GLN B N 1
ATOM 1699 C CA . GLN B 1 12 ? -32.875 -16 -7.746 1 88.5 12 GLN B CA 1
ATOM 1700 C C . GLN B 1 12 ? -31.391 -15.914 -8.047 1 88.5 12 GLN B C 1
ATOM 1702 O O . GLN B 1 12 ? -30.578 -16.594 -7.402 1 88.5 12 GLN B O 1
ATOM 1707 N N . LYS B 1 13 ? -31.078 -15.109 -9.016 1 89 13 LYS B N 1
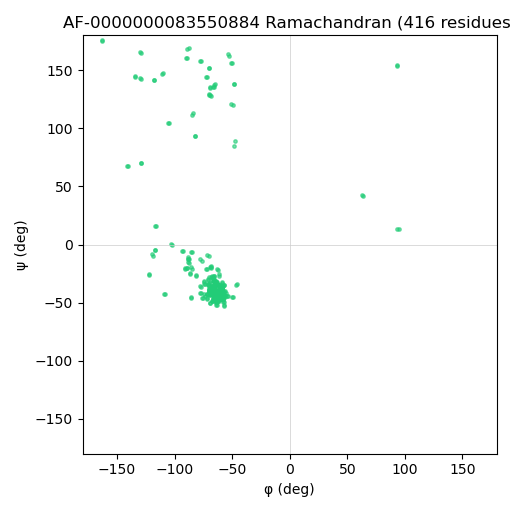ATOM 1708 C CA . LYS B 1 13 ? -29.672 -14.883 -9.352 1 89 13 LYS B CA 1
ATOM 1709 C C . LYS B 1 13 ? -28.922 -14.273 -8.172 1 89 13 LYS B C 1
ATOM 1711 O O . LYS B 1 13 ? -27.797 -14.695 -7.867 1 89 13 LYS B O 1
ATOM 1716 N N . ALA B 1 14 ? -29.531 -13.383 -7.555 1 89.69 14 ALA B N 1
ATOM 1717 C CA . ALA B 1 14 ? -28.922 -12.742 -6.391 1 89.69 14 ALA B CA 1
ATOM 1718 C C . ALA B 1 14 ? -28.75 -13.734 -5.246 1 89.69 14 ALA B C 1
ATOM 1720 O O . ALA B 1 14 ? -27.734 -13.703 -4.547 1 89.69 14 ALA B O 1
ATOM 1721 N N . ARG B 1 15 ? -29.656 -14.547 -5.09 1 90.88 15 ARG B N 1
ATOM 1722 C CA . ARG B 1 15 ? -29.578 -15.547 -4.035 1 90.88 15 ARG B CA 1
ATOM 1723 C C . ARG B 1 15 ? -28.438 -16.531 -4.297 1 90.88 15 ARG B C 1
ATOM 1725 O O . ARG B 1 15 ? -27.688 -16.875 -3.381 1 90.88 15 ARG B O 1
ATOM 1732 N N . ARG B 1 16 ? -28.328 -16.953 -5.465 1 92.06 16 ARG B N 1
ATOM 1733 C CA . ARG B 1 16 ? -27.25 -17.875 -5.832 1 92.06 16 ARG B CA 1
ATOM 1734 C C . ARG B 1 16 ? -25.891 -17.219 -5.66 1 92.06 16 ARG B C 1
ATOM 1736 O O . ARG B 1 16 ? -24.953 -17.844 -5.156 1 92.06 16 ARG B O 1
ATOM 1743 N N . ASN B 1 17 ? -25.828 -16.047 -6.094 1 93.62 17 ASN B N 1
ATOM 1744 C CA . ASN B 1 17 ? -24.578 -15.312 -5.941 1 93.62 17 ASN B CA 1
ATOM 1745 C C . ASN B 1 17 ? -24.172 -15.188 -4.473 1 93.62 17 ASN B C 1
ATOM 1747 O O . ASN B 1 17 ? -23.016 -15.422 -4.121 1 93.62 17 ASN B O 1
ATOM 1751 N N . ARG B 1 18 ? -25.125 -14.875 -3.658 1 92.69 18 ARG B N 1
ATOM 1752 C CA . ARG B 1 18 ? -24.859 -14.742 -2.229 1 92.69 18 ARG B CA 1
ATOM 1753 C C . ARG B 1 18 ? -24.422 -16.078 -1.63 1 92.69 18 ARG B C 1
ATOM 1755 O O . ARG B 1 18 ? -23.531 -16.109 -0.777 1 92.69 18 ARG B O 1
ATOM 1762 N N . SER B 1 19 ? -25.078 -17.094 -2.078 1 94.94 19 SER B N 1
ATOM 1763 C CA . SER B 1 19 ? -24.703 -18.422 -1.598 1 94.94 19 SER B CA 1
ATOM 1764 C C . SER B 1 19 ? -23.266 -18.766 -1.974 1 94.94 19 SER B C 1
ATOM 1766 O O . SER B 1 19 ? -22.531 -19.328 -1.16 1 94.94 19 SER B O 1
ATOM 1768 N N . LEU B 1 20 ? -22.906 -18.422 -3.168 1 96.56 20 LEU B N 1
ATOM 1769 C CA . LEU B 1 20 ? -21.547 -18.688 -3.641 1 96.56 20 LEU B CA 1
ATOM 1770 C C . LEU B 1 20 ? -20.531 -17.891 -2.826 1 96.56 20 LEU B C 1
ATOM 1772 O O . LEU B 1 20 ? -19.516 -18.422 -2.395 1 96.56 20 LEU B O 1
ATOM 1776 N N . LEU B 1 21 ? -20.828 -16.672 -2.605 1 96.25 21 LEU B N 1
ATOM 1777 C CA . LEU B 1 21 ? -19.922 -15.805 -1.856 1 96.25 21 LEU B CA 1
ATOM 1778 C C . LEU B 1 21 ? -19.766 -16.281 -0.42 1 96.25 21 LEU B C 1
ATOM 1780 O O . LEU B 1 21 ? -18.656 -16.328 0.107 1 96.25 21 LEU B O 1
ATOM 1784 N N . LYS B 1 22 ? -20.859 -16.688 0.162 1 96.25 22 LYS B N 1
ATOM 1785 C CA . LYS B 1 22 ? -20.828 -17.188 1.536 1 96.25 22 LYS B CA 1
ATOM 1786 C C . LYS B 1 22 ? -20.047 -18.484 1.632 1 96.25 22 LYS B C 1
ATOM 1788 O O . LYS B 1 22 ? -19.234 -18.672 2.537 1 96.25 22 LYS B O 1
ATOM 1793 N N . ALA B 1 23 ? -20.344 -19.359 0.732 1 97.62 23 ALA B N 1
ATOM 1794 C CA . ALA B 1 23 ? -19.641 -20.641 0.698 1 97.62 23 ALA B CA 1
ATOM 1795 C C . ALA B 1 23 ? -18.141 -20.438 0.519 1 97.62 23 ALA B C 1
ATOM 1797 O O . ALA B 1 23 ? -17.344 -21.078 1.205 1 97.62 23 ALA B O 1
ATOM 1798 N N . ALA B 1 24 ? -17.812 -19.594 -0.359 1 97.56 24 ALA B N 1
ATOM 1799 C CA . ALA B 1 24 ? -16.406 -19.312 -0.637 1 97.56 24 ALA B CA 1
ATOM 1800 C C . ALA B 1 24 ? -15.719 -18.688 0.577 1 97.56 24 ALA B C 1
ATOM 1802 O O . ALA B 1 24 ? -14.633 -19.125 0.971 1 97.56 24 ALA B O 1
ATOM 1803 N N . SER B 1 25 ? -16.328 -17.672 1.122 1 97.06 25 SER B N 1
ATOM 1804 C CA . SER B 1 25 ? -15.773 -17.031 2.307 1 97.06 25 SER B CA 1
ATOM 1805 C C . SER B 1 25 ? -15.516 -18.031 3.42 1 97.06 25 SER B C 1
ATOM 1807 O O . SER B 1 25 ? -14.43 -18.047 4.016 1 97.06 25 SER B O 1
ATOM 1809 N N . THR B 1 26 ? -16.469 -18.891 3.625 1 97.06 26 THR B N 1
ATOM 1810 C CA . THR B 1 26 ? -16.359 -19.906 4.672 1 97.06 26 THR B CA 1
ATOM 1811 C C . THR B 1 26 ? -15.219 -20.891 4.371 1 97.06 26 THR B C 1
ATOM 1813 O O . THR B 1 26 ? -14.375 -21.141 5.227 1 97.06 26 THR B O 1
ATOM 1816 N N . LEU B 1 27 ? -15.188 -21.359 3.176 1 97.56 27 LEU B N 1
ATOM 1817 C CA . LEU B 1 27 ? -14.203 -22.375 2.814 1 97.56 27 LEU B CA 1
ATOM 1818 C C . LEU B 1 27 ? -12.797 -21.781 2.787 1 97.56 27 LEU B C 1
ATOM 1820 O O . LEU B 1 27 ? -11.844 -22.406 3.25 1 97.56 27 LEU B O 1
ATOM 1824 N N . PHE B 1 28 ? -12.641 -20.594 2.215 1 97.19 28 PHE B N 1
ATOM 1825 C CA . PHE B 1 28 ? -11.359 -19.906 2.252 1 97.19 28 PHE B CA 1
ATOM 1826 C C . PHE B 1 28 ? -10.867 -19.734 3.688 1 97.19 28 PHE B C 1
ATOM 1828 O O . PHE B 1 28 ? -9.68 -19.906 3.969 1 97.19 28 PHE B O 1
ATOM 1835 N N . GLY B 1 29 ? -11.766 -19.391 4.562 1 96 29 GLY B N 1
ATOM 1836 C CA . GLY B 1 29 ? -11.422 -19.219 5.965 1 96 29 GLY B CA 1
ATOM 1837 C C . GLY B 1 29 ? -11.008 -20.5 6.648 1 96 29 GLY B C 1
ATOM 1838 O O . GLY B 1 29 ? -10.164 -20.5 7.547 1 96 29 GLY B O 1
ATOM 1839 N N . GLN B 1 30 ? -11.562 -21.594 6.207 1 95.88 30 GLN B N 1
ATOM 1840 C CA . GLN B 1 30 ? -11.359 -22.875 6.871 1 95.88 30 GLN B CA 1
ATOM 1841 C C . GLN B 1 30 ? -10.086 -23.562 6.379 1 95.88 30 GLN B C 1
ATOM 1843 O O . GLN B 1 30 ? -9.273 -24.031 7.18 1 95.88 30 GLN B O 1
ATOM 1848 N N . VAL B 1 31 ? -9.898 -23.562 5.027 1 96.69 31 VAL B N 1
ATOM 1849 C CA . VAL B 1 31 ? -8.844 -24.438 4.508 1 96.69 31 VAL B CA 1
ATOM 1850 C C . VAL B 1 31 ? -7.766 -23.594 3.83 1 96.69 31 VAL B C 1
ATOM 1852 O O . VAL B 1 31 ? -6.711 -24.109 3.449 1 96.69 31 VAL B O 1
ATOM 1855 N N . GLY B 1 32 ? -8.016 -22.266 3.74 1 96.19 32 GLY B N 1
ATOM 1856 C CA . GLY B 1 32 ? -7.094 -21.391 3.035 1 96.19 32 GLY B CA 1
ATOM 1857 C C . GLY B 1 32 ? -7.457 -21.188 1.576 1 96.19 32 GLY B C 1
ATOM 1858 O O . GLY B 1 32 ? -8.062 -22.062 0.956 1 96.19 32 GLY B O 1
ATOM 1859 N N . TYR B 1 33 ? -7.066 -20.125 1.044 1 96.06 33 TYR B N 1
ATOM 1860 C CA . TYR B 1 33 ? -7.406 -19.734 -0.322 1 96.06 33 TYR B CA 1
ATOM 1861 C C . TYR B 1 33 ? -6.84 -20.734 -1.327 1 96.06 33 TYR B C 1
ATOM 1863 O O . TYR B 1 33 ? -7.543 -21.188 -2.234 1 96.06 33 TYR B O 1
ATOM 1871 N N . GLU B 1 34 ? -5.594 -21.016 -1.145 1 92.81 34 GLU B N 1
ATOM 1872 C CA . GLU B 1 34 ? -4.93 -21.875 -2.113 1 92.81 34 GLU B CA 1
ATOM 1873 C C . GLU B 1 34 ? -5.516 -23.281 -2.088 1 92.81 34 GLU B C 1
ATOM 1875 O O . GLU B 1 34 ? -5.734 -23.891 -3.139 1 92.81 34 GLU B O 1
ATOM 1880 N N . ALA B 1 35 ? -5.867 -23.75 -0.986 1 95.56 35 ALA B N 1
ATOM 1881 C CA . ALA B 1 35 ? -6.301 -25.141 -0.807 1 95.56 35 ALA B CA 1
ATOM 1882 C C . ALA B 1 35 ? -7.766 -25.312 -1.206 1 95.56 35 ALA B C 1
ATOM 1884 O O . ALA B 1 35 ? -8.188 -26.406 -1.584 1 95.56 35 ALA B O 1
ATOM 1885 N N . ALA B 1 36 ? -8.539 -24.281 -1.115 1 97.38 36 ALA B N 1
ATOM 1886 C CA . ALA B 1 36 ? -9.961 -24.359 -1.438 1 97.38 36 ALA B CA 1
ATOM 1887 C C . ALA B 1 36 ? -10.172 -24.672 -2.918 1 97.38 36 ALA B C 1
ATOM 1889 O O . ALA B 1 36 ? -9.469 -24.125 -3.775 1 97.38 36 ALA B O 1
ATOM 1890 N N . ARG B 1 37 ? -11.125 -25.547 -3.176 1 97.44 37 ARG B N 1
ATOM 1891 C CA . ARG B 1 37 ? -11.414 -25.953 -4.547 1 97.44 37 ARG B CA 1
ATOM 1892 C C . ARG B 1 37 ? -12.773 -25.422 -4.996 1 97.44 37 ARG B C 1
ATOM 1894 O O . ARG B 1 37 ? -13.711 -25.359 -4.199 1 97.44 37 ARG B O 1
ATOM 1901 N N . ILE B 1 38 ? -12.859 -25.125 -6.234 1 97.38 38 ILE B N 1
ATOM 1902 C CA . ILE B 1 38 ? -14.094 -24.594 -6.816 1 97.38 38 ILE B CA 1
ATOM 1903 C C . ILE B 1 38 ? -15.211 -25.625 -6.672 1 97.38 38 ILE B C 1
ATOM 1905 O O . ILE B 1 38 ? -16.344 -25.266 -6.352 1 97.38 38 ILE B O 1
ATOM 1909 N N . ASP B 1 39 ? -14.875 -26.875 -6.863 1 97.81 39 ASP B N 1
ATOM 1910 C CA . ASP B 1 39 ? -15.875 -27.922 -6.727 1 97.81 39 ASP B CA 1
ATOM 1911 C C . ASP B 1 39 ? -16.484 -27.922 -5.324 1 97.81 39 ASP B C 1
ATOM 1913 O O . ASP B 1 39 ? -17.703 -28.047 -5.168 1 97.81 39 ASP B O 1
ATOM 1917 N N . SER B 1 40 ? -15.688 -27.828 -4.348 1 98.12 40 SER B N 1
ATOM 1918 C CA . SER B 1 40 ? -16.141 -27.828 -2.961 1 98.12 40 SER B CA 1
ATOM 1919 C C . SER B 1 40 ? -16.984 -26.594 -2.664 1 98.12 40 SER B C 1
ATOM 1921 O O . SER B 1 40 ? -17.969 -26.656 -1.922 1 98.12 40 SER B O 1
ATOM 1923 N N . ILE B 1 41 ? -16.609 -25.438 -3.219 1 98 41 ILE B N 1
ATOM 1924 C CA . ILE B 1 41 ? -17.344 -24.188 -3.027 1 98 41 ILE B CA 1
ATOM 1925 C C . ILE B 1 41 ? -18.734 -24.328 -3.65 1 98 41 ILE B C 1
ATOM 1927 O O . ILE B 1 41 ? -19.75 -23.984 -3.021 1 98 41 ILE B O 1
ATOM 1931 N N . ALA B 1 42 ? -18.703 -24.812 -4.891 1 97.94 42 ALA B N 1
ATOM 1932 C CA . ALA B 1 42 ? -19.984 -25.016 -5.582 1 97.94 42 ALA B CA 1
ATOM 1933 C C . ALA B 1 42 ? -20.891 -25.953 -4.793 1 97.94 42 ALA B C 1
ATOM 1935 O O . ALA B 1 42 ? -22.078 -25.656 -4.605 1 97.94 42 ALA B O 1
ATOM 1936 N N . GLU B 1 43 ? -20.344 -27.031 -4.348 1 98 43 GLU B N 1
ATOM 1937 C CA . GLU B 1 43 ? -21.094 -28 -3.557 1 98 43 GLU B CA 1
ATOM 1938 C C . GLU B 1 43 ? -21.672 -27.359 -2.295 1 98 43 GLU B C 1
ATOM 1940 O O . GLU B 1 43 ? -22.844 -27.531 -1.984 1 98 43 GLU B O 1
ATOM 1945 N N . ALA B 1 44 ? -20.875 -26.641 -1.6 1 97.38 44 ALA B N 1
ATOM 1946 C CA . ALA B 1 44 ? -21.297 -25.984 -0.365 1 97.38 44 ALA B CA 1
ATOM 1947 C C . ALA B 1 44 ? -22.375 -24.953 -0.634 1 97.38 44 ALA B C 1
ATOM 1949 O O . ALA B 1 44 ? -23.25 -24.719 0.214 1 97.38 44 ALA B O 1
ATOM 1950 N N . ALA B 1 45 ? -22.312 -24.359 -1.788 1 97.38 45 ALA B N 1
ATOM 1951 C CA . ALA B 1 45 ? -23.297 -23.344 -2.184 1 97.38 45 ALA B CA 1
ATOM 1952 C C . ALA B 1 45 ? -24.531 -24 -2.799 1 97.38 45 ALA B C 1
ATOM 1954 O O . ALA B 1 45 ? -25.484 -23.312 -3.156 1 97.38 45 ALA B O 1
ATOM 1955 N N . GLU B 1 46 ? -24.453 -25.297 -2.99 1 97.06 46 GLU B N 1
ATOM 1956 C CA . GLU B 1 46 ? -25.547 -26.078 -3.559 1 97.06 46 GLU B CA 1
ATOM 1957 C C . GLU B 1 46 ? -25.844 -25.656 -4.992 1 97.06 46 GLU B C 1
ATOM 1959 O O . GLU B 1 46 ? -27 -25.469 -5.359 1 97.06 46 GLU B O 1
ATOM 1964 N N . VAL B 1 47 ? -24.859 -25.438 -5.73 1 96.44 47 VAL B N 1
ATOM 1965 C CA . VAL B 1 47 ? -24.969 -25.188 -7.164 1 96.44 47 VAL B CA 1
ATOM 1966 C C . VAL B 1 47 ? -24 -26.094 -7.926 1 96.44 47 VAL B C 1
ATOM 1968 O O . VAL B 1 47 ? -23.125 -26.719 -7.328 1 96.44 47 VAL B O 1
ATOM 1971 N N . SER B 1 48 ? -24.219 -26.172 -9.227 1 96 48 SER B N 1
ATOM 1972 C CA . SER B 1 48 ? -23.297 -26.922 -10.062 1 96 48 SER B CA 1
ATOM 1973 C C . SER B 1 48 ? -22.031 -26.125 -10.336 1 96 48 SER B C 1
ATOM 1975 O O . SER B 1 48 ? -22.031 -24.891 -10.242 1 96 48 SER B O 1
ATOM 1977 N N . VAL B 1 49 ? -20.938 -26.781 -10.672 1 96.62 49 VAL B N 1
ATOM 1978 C CA . VAL B 1 49 ? -19.703 -26.141 -11.102 1 96.62 49 VAL B CA 1
ATOM 1979 C C . VAL B 1 49 ? -19.969 -25.281 -12.328 1 96.62 49 VAL B C 1
ATOM 1981 O O . VAL B 1 49 ? -19.406 -24.188 -12.477 1 96.62 49 VAL B O 1
ATOM 1984 N N . GLY B 1 50 ? -20.859 -25.75 -13.172 1 96.06 50 GLY B N 1
ATOM 1985 C CA . GLY B 1 50 ? -21.25 -24.953 -14.328 1 96.06 50 GLY B CA 1
ATOM 1986 C C . GLY B 1 50 ? -21.891 -23.641 -13.953 1 96.06 50 GLY B C 1
ATOM 1987 O O . GLY B 1 50 ? -21.578 -22.609 -14.547 1 96.06 50 GLY B O 1
ATOM 1988 N N . THR B 1 51 ? -22.781 -23.719 -13.008 1 94.5 51 THR B N 1
ATOM 1989 C CA . THR B 1 51 ? -23.422 -22.516 -12.5 1 94.5 51 THR B CA 1
ATOM 1990 C C . THR B 1 51 ? -22.375 -21.547 -11.922 1 94.5 51 THR B C 1
ATOM 1992 O O . THR B 1 51 ? -22.469 -20.344 -12.109 1 94.5 51 THR B O 1
ATOM 1995 N N . PHE B 1 52 ? -21.359 -22.094 -11.133 1 95.88 52 PHE B N 1
ATOM 1996 C CA . PHE B 1 52 ? -20.266 -21.281 -10.633 1 95.88 52 PHE B CA 1
ATOM 1997 C C . PHE B 1 52 ? -19.656 -20.453 -11.758 1 95.88 52 PHE B C 1
ATOM 1999 O O . PHE B 1 52 ? -19.484 -19.234 -11.617 1 95.88 52 PHE B O 1
ATOM 2006 N N . TYR B 1 53 ? -19.422 -21.047 -12.891 1 95.88 53 TYR B N 1
ATOM 2007 C CA . TYR B 1 53 ? -18.703 -20.422 -13.992 1 95.88 53 TYR B CA 1
ATOM 2008 C C . TYR B 1 53 ? -19.578 -19.422 -14.734 1 95.88 53 TYR B C 1
ATOM 2010 O O . TYR B 1 53 ? -19.094 -18.625 -15.539 1 95.88 53 TYR B O 1
ATOM 2018 N N . ASN B 1 54 ? -20.922 -19.469 -14.484 1 95 54 ASN B N 1
ATOM 2019 C CA . ASN B 1 54 ? -21.797 -18.406 -14.977 1 95 54 ASN B CA 1
ATOM 2020 C C . ASN B 1 54 ? -21.531 -17.094 -14.25 1 95 54 ASN B C 1
ATOM 2022 O O . ASN B 1 54 ? -21.844 -16.016 -14.773 1 95 54 ASN B O 1
ATOM 2026 N N . TYR B 1 55 ? -20.922 -17.234 -13.078 1 93.94 55 TYR B N 1
ATOM 2027 C CA . TYR B 1 55 ? -20.75 -16.047 -12.25 1 93.94 55 TYR B CA 1
ATOM 2028 C C . TYR B 1 55 ? -19.281 -15.625 -12.219 1 93.94 55 TYR B C 1
ATOM 2030 O O . TYR B 1 55 ? -18.969 -14.438 -12.273 1 93.94 55 TYR B O 1
ATOM 2038 N N . TYR B 1 56 ? -18.438 -16.578 -12.094 1 94.62 56 TYR B N 1
ATOM 2039 C CA . TYR B 1 56 ? -17.016 -16.297 -11.914 1 94.62 56 TYR B CA 1
ATOM 2040 C C . TYR B 1 56 ? -16.172 -17.188 -12.812 1 94.62 56 TYR B C 1
ATOM 2042 O O . TYR B 1 56 ? -16.453 -18.375 -12.977 1 94.62 56 TYR B O 1
ATOM 2050 N N . GLU B 1 57 ? -15.086 -16.594 -13.281 1 93.62 57 GLU B N 1
ATOM 2051 C CA . GLU B 1 57 ? -14.211 -17.328 -14.188 1 93.62 57 GLU B CA 1
ATOM 2052 C C . GLU B 1 57 ? -13.195 -18.156 -13.406 1 93.62 57 GLU B C 1
ATOM 2054 O O . GLU B 1 57 ? -12.672 -19.156 -13.914 1 93.62 57 GLU B O 1
ATOM 2059 N N . ASN B 1 58 ? -12.898 -17.75 -12.211 1 93.44 58 ASN B N 1
ATOM 2060 C CA . ASN B 1 58 ? -11.891 -18.406 -11.383 1 93.44 58 ASN B CA 1
ATOM 2061 C C . ASN B 1 58 ? -12.016 -18.016 -9.914 1 93.44 58 ASN B C 1
ATOM 2063 O O . ASN B 1 58 ? -12.844 -17.188 -9.562 1 93.44 58 ASN B O 1
ATOM 2067 N N . LYS B 1 59 ? -11.258 -18.578 -9.086 1 94.19 59 LYS B N 1
ATOM 2068 C CA . LYS B 1 59 ? -11.289 -18.391 -7.641 1 94.19 59 LYS B CA 1
ATOM 2069 C C . LYS B 1 59 ? -10.883 -16.969 -7.27 1 94.19 59 LYS B C 1
ATOM 2071 O O . LYS B 1 59 ? -11.398 -16.406 -6.305 1 94.19 59 LYS B O 1
ATOM 2076 N N . ALA B 1 60 ? -10.016 -16.391 -8.062 1 93.31 60 ALA B N 1
ATOM 2077 C CA . ALA B 1 60 ? -9.539 -15.031 -7.797 1 93.31 60 ALA B CA 1
ATOM 2078 C C . ALA B 1 60 ? -10.68 -14.016 -7.918 1 93.31 60 ALA B C 1
ATOM 2080 O O . ALA B 1 60 ? -10.812 -13.117 -7.086 1 93.31 60 ALA B O 1
ATOM 2081 N N . GLU B 1 61 ? -11.438 -14.195 -8.906 1 93.25 61 GLU B N 1
ATOM 2082 C CA . GLU B 1 61 ? -12.586 -13.305 -9.086 1 93.25 61 GLU B CA 1
ATOM 2083 C C . GLU B 1 61 ? -13.562 -13.43 -7.922 1 93.25 61 GLU B C 1
ATOM 2085 O O . GLU B 1 61 ? -14.133 -12.43 -7.484 1 93.25 61 GLU B O 1
ATOM 2090 N N . LEU B 1 62 ? -13.711 -14.648 -7.523 1 95.31 62 LEU B N 1
ATOM 2091 C CA . LEU B 1 62 ? -14.594 -14.883 -6.391 1 95.31 62 LEU B CA 1
ATOM 2092 C C . LEU B 1 62 ? -14.07 -14.195 -5.137 1 95.31 62 LEU B C 1
ATOM 2094 O O . LEU B 1 62 ? -14.828 -13.547 -4.414 1 95.31 62 LEU B O 1
ATOM 2098 N N . LEU B 1 63 ? -12.805 -14.32 -4.852 1 96.94 63 LEU B N 1
ATOM 2099 C CA . LEU B 1 63 ? -12.195 -13.656 -3.705 1 96.94 63 LEU B CA 1
ATOM 2100 C C . LEU B 1 63 ? -12.375 -12.148 -3.789 1 96.94 63 LEU B C 1
ATOM 2102 O O . LEU B 1 63 ? -12.797 -11.508 -2.818 1 96.94 63 LEU B O 1
ATOM 2106 N N . LEU B 1 64 ? -12.109 -11.586 -4.934 1 95.12 64 LEU B N 1
ATOM 2107 C CA . LEU B 1 64 ? -12.219 -10.141 -5.109 1 95.12 64 LEU B CA 1
ATOM 2108 C C . LEU B 1 64 ? -13.672 -9.688 -4.969 1 95.12 64 LEU B C 1
ATOM 2110 O O . LEU B 1 64 ? -13.938 -8.586 -4.492 1 95.12 64 LEU B O 1
ATOM 2114 N N . ALA B 1 65 ? -14.57 -10.555 -5.367 1 94.19 65 ALA B N 1
ATOM 2115 C CA . ALA B 1 65 ? -15.984 -10.25 -5.176 1 94.19 65 ALA B CA 1
ATOM 2116 C C . ALA B 1 65 ? -16.328 -10.18 -3.691 1 94.19 65 ALA B C 1
ATOM 2118 O O . ALA B 1 65 ? -17.109 -9.32 -3.271 1 94.19 65 ALA B O 1
ATOM 2119 N N . ILE B 1 66 ? -15.781 -11.047 -2.889 1 96.12 66 ILE B N 1
ATOM 2120 C CA . ILE B 1 66 ? -16 -11.016 -1.445 1 96.12 66 ILE B CA 1
ATOM 2121 C C . ILE B 1 66 ? -15.43 -9.719 -0.869 1 96.12 66 ILE B C 1
ATOM 2123 O O . ILE B 1 66 ? -16.078 -9.055 -0.066 1 96.12 66 ILE B O 1
ATOM 2127 N N . VAL B 1 67 ? -14.266 -9.344 -1.281 1 96.81 67 VAL B N 1
ATOM 2128 C CA . VAL B 1 67 ? -13.617 -8.125 -0.826 1 96.81 67 VAL B CA 1
ATOM 2129 C C . VAL B 1 67 ? -14.477 -6.914 -1.191 1 96.81 67 VAL B C 1
ATOM 2131 O O . VAL B 1 67 ? -14.68 -6.02 -0.366 1 96.81 67 VAL B O 1
ATOM 2134 N N . THR B 1 68 ? -14.93 -6.926 -2.432 1 94.06 68 THR B N 1
ATOM 2135 C CA . THR B 1 68 ? -15.758 -5.832 -2.918 1 94.06 68 THR B CA 1
ATOM 2136 C C . THR B 1 68 ? -17.016 -5.688 -2.061 1 94.06 68 THR B C 1
ATOM 2138 O O . THR B 1 68 ? -17.375 -4.578 -1.668 1 94.06 68 THR B O 1
ATOM 2141 N N . MET B 1 69 ? -17.609 -6.793 -1.812 1 93.06 69 MET B N 1
ATOM 2142 C CA . MET B 1 69 ? -18.797 -6.781 -0.967 1 93.06 69 MET B CA 1
ATOM 2143 C C . MET B 1 69 ? -18.484 -6.207 0.409 1 93.06 69 MET B C 1
ATOM 2145 O O . MET B 1 69 ? -19.234 -5.391 0.935 1 93.06 69 MET B O 1
ATOM 2149 N N . GLU B 1 70 ? -17.422 -6.613 0.977 1 94.81 70 GLU B N 1
ATOM 2150 C CA . GLU B 1 70 ? -17.016 -6.137 2.295 1 94.81 70 GLU B CA 1
ATOM 2151 C C . GLU B 1 70 ? -16.75 -4.637 2.281 1 94.81 70 GLU B C 1
ATOM 2153 O O . GLU B 1 70 ? -17.219 -3.908 3.158 1 94.81 70 GLU B O 1
ATOM 2158 N N . VAL B 1 71 ? -16.062 -4.109 1.304 1 96.38 71 VAL B N 1
ATOM 2159 C CA . VAL B 1 71 ? -15.695 -2.699 1.236 1 96.38 71 VAL B CA 1
ATOM 2160 C C . VAL B 1 71 ? -16.938 -1.856 0.975 1 96.38 71 VAL B C 1
ATOM 2162 O O . VAL B 1 71 ? -17.094 -0.767 1.533 1 96.38 71 VAL B O 1
ATOM 2165 N N . GLU B 1 72 ? -17.828 -2.355 0.149 1 95.25 72 GLU B N 1
ATOM 2166 C CA . GLU B 1 72 ? -19.094 -1.645 -0.095 1 95.25 72 GLU B CA 1
ATOM 2167 C C . GLU B 1 72 ? -19.906 -1.503 1.188 1 95.25 72 GLU B C 1
ATOM 2169 O O . GLU B 1 72 ? -20.531 -0.468 1.42 1 95.25 72 GLU B O 1
ATOM 2174 N N . GLU B 1 73 ? -19.875 -2.555 1.969 1 94.69 73 GLU B N 1
ATOM 2175 C CA . GLU B 1 73 ? -20.594 -2.51 3.24 1 94.69 73 GLU B CA 1
ATOM 2176 C C . GLU B 1 73 ? -20.016 -1.432 4.156 1 94.69 73 GLU B C 1
ATOM 2178 O O . GLU B 1 73 ? -20.766 -0.672 4.773 1 94.69 73 GLU B O 1
ATOM 2183 N N . VAL B 1 74 ? -18.734 -1.315 4.242 1 96.44 74 VAL B N 1
ATOM 2184 C CA . VAL B 1 74 ? -18.156 -0.349 5.176 1 96.44 74 VAL B CA 1
ATOM 2185 C C . VAL B 1 74 ? -18.328 1.064 4.617 1 96.44 74 VAL B C 1
ATOM 2187 O O . VAL B 1 74 ? -18.484 2.023 5.379 1 96.44 74 VAL B O 1
ATOM 2190 N N . LEU B 1 75 ? -18.312 1.186 3.275 1 97.94 75 LEU B N 1
ATOM 2191 C CA . LEU B 1 75 ? -18.625 2.473 2.664 1 97.94 75 LEU B CA 1
ATOM 2192 C C . LEU B 1 75 ? -20.031 2.938 3.055 1 97.94 75 LEU B C 1
ATOM 2194 O O . LEU B 1 75 ? -20.234 4.113 3.373 1 97.94 75 LEU B O 1
ATOM 2198 N N . HIS B 1 76 ? -20.906 2.033 3.053 1 97 76 HIS B N 1
ATOM 2199 C CA . HIS B 1 76 ? -22.281 2.348 3.441 1 97 76 HIS B CA 1
ATOM 2200 C C . HIS B 1 76 ? -22.359 2.773 4.902 1 97 76 HIS B C 1
ATOM 2202 O O . HIS B 1 76 ? -22.969 3.787 5.23 1 97 76 HIS B O 1
ATOM 2208 N N . GLN B 1 77 ? -21.703 2.027 5.762 1 97.25 77 GLN B N 1
ATOM 2209 C CA . GLN B 1 77 ? -21.703 2.363 7.18 1 97.25 77 GLN B CA 1
ATOM 2210 C C . GLN B 1 77 ? -21.016 3.709 7.422 1 97.25 77 GLN B C 1
ATOM 2212 O O . GLN B 1 77 ? -21.484 4.508 8.242 1 97.25 77 GLN B O 1
ATOM 2217 N N . GLY B 1 78 ? -19.922 3.951 6.703 1 98.25 78 GLY B N 1
ATOM 2218 C CA . GLY B 1 78 ? -19.188 5.199 6.852 1 98.25 78 GLY B CA 1
ATOM 2219 C C . GLY B 1 78 ? -19.984 6.41 6.391 1 98.25 78 GLY B C 1
ATOM 2220 O O . GLY B 1 78 ? -19.766 7.52 6.883 1 98.25 78 GLY B O 1
ATOM 2221 N N . ALA B 1 79 ? -20.891 6.168 5.395 1 98.19 79 ALA B N 1
ATOM 2222 C CA . ALA B 1 79 ? -21.703 7.258 4.879 1 98.19 79 ALA B CA 1
ATOM 2223 C C . ALA B 1 79 ? -22.547 7.891 5.988 1 98.19 79 ALA B C 1
ATOM 2225 O O . ALA B 1 79 ? -22.781 9.102 5.984 1 98.19 79 ALA B O 1
ATOM 2226 N N . ALA B 1 80 ? -22.938 7.098 6.93 1 97.25 80 ALA B N 1
ATOM 2227 C CA . ALA B 1 80 ? -23.719 7.602 8.055 1 97.25 80 ALA B CA 1
ATOM 2228 C C . ALA B 1 80 ? -22.891 8.531 8.938 1 97.25 80 ALA B C 1
ATOM 2230 O O . ALA B 1 80 ? -23.406 9.508 9.484 1 97.25 80 ALA B O 1
ATOM 2231 N N . VAL B 1 81 ? -21.625 8.227 9.125 1 97.75 81 VAL B N 1
ATOM 2232 C CA . VAL B 1 81 ? -20.734 9.055 9.922 1 97.75 81 VAL B CA 1
ATOM 2233 C C . VAL B 1 81 ? -20.516 10.406 9.234 1 97.75 81 VAL B C 1
ATOM 2235 O O . VAL B 1 81 ? -20.547 11.453 9.883 1 97.75 81 VAL B O 1
ATOM 2238 N N . VAL B 1 82 ? -20.359 10.391 7.902 1 98.19 82 VAL B N 1
ATOM 2239 C CA . VAL B 1 82 ? -20.141 11.609 7.129 1 98.19 82 VAL B CA 1
ATOM 2240 C C . VAL B 1 82 ? -21.391 12.477 7.168 1 98.19 82 VAL B C 1
ATOM 2242 O O . VAL B 1 82 ? -21.297 13.703 7.266 1 98.19 82 VAL B O 1
ATOM 2245 N N . ALA B 1 83 ? -22.547 11.852 7.145 1 97.31 83 ALA B N 1
ATOM 2246 C CA . ALA B 1 83 ? -23.812 12.562 7.121 1 97.31 83 ALA B CA 1
ATOM 2247 C C . ALA B 1 83 ? -24.078 13.258 8.453 1 97.31 83 ALA B C 1
ATOM 2249 O O . ALA B 1 83 ? -24.719 14.312 8.492 1 97.31 83 ALA B O 1
ATOM 2250 N N . ALA B 1 84 ? -23.625 12.664 9.547 1 96.75 84 ALA B N 1
ATOM 2251 C CA . ALA B 1 84 ? -23.828 13.211 10.891 1 96.75 84 ALA B CA 1
ATOM 2252 C C . ALA B 1 84 ? -22.578 13.031 11.75 1 96.75 84 ALA B C 1
ATOM 2254 O O . ALA B 1 84 ? -22.594 12.305 12.742 1 96.75 84 ALA B O 1
ATOM 2255 N N . PRO B 1 85 ? -21.547 13.727 11.391 1 96.44 85 PRO B N 1
ATOM 2256 C CA . PRO B 1 85 ? -20.297 13.516 12.109 1 96.44 85 PRO B CA 1
ATOM 2257 C C . PRO B 1 85 ? -20.312 14.094 13.523 1 96.44 85 PRO B C 1
ATOM 2259 O O . PRO B 1 85 ? -20.922 15.141 13.758 1 96.44 85 PRO B O 1
ATOM 2262 N N . PRO B 1 86 ? -19.641 13.367 14.445 1 95.25 86 PRO B N 1
ATOM 2263 C CA . PRO B 1 86 ? -19.359 14.016 15.719 1 95.25 86 PRO B CA 1
ATOM 2264 C C . PRO B 1 86 ? -18.719 15.398 15.547 1 95.25 86 PRO B C 1
ATOM 2266 O O . PRO B 1 86 ? -18.109 15.68 14.516 1 95.25 86 PRO B O 1
ATOM 2269 N N . GLU B 1 87 ? -18.859 16.25 16.547 1 91.25 87 GLU B N 1
ATOM 2270 C CA . GLU B 1 87 ? -18.359 17.609 16.453 1 91.25 87 GLU B CA 1
ATOM 2271 C C . GLU B 1 87 ? -16.844 17.656 16.516 1 91.25 87 GLU B C 1
ATOM 2273 O O . GLU B 1 87 ? -16.203 18.391 15.742 1 91.25 87 GLU B O 1
ATOM 2278 N N . ALA B 1 88 ? -16.312 16.922 17.453 1 95.31 88 ALA B N 1
ATOM 2279 C CA . ALA B 1 88 ? -14.852 16.922 17.578 1 95.31 88 ALA B CA 1
ATOM 2280 C C . ALA B 1 88 ? -14.211 16.219 16.375 1 95.31 88 ALA B C 1
ATOM 2282 O O . ALA B 1 88 ? -14.562 15.086 16.047 1 95.31 88 ALA B O 1
ATOM 2283 N N . VAL B 1 89 ? -13.289 16.828 15.75 1 97.25 89 VAL B N 1
ATOM 2284 C CA . VAL B 1 89 ? -12.664 16.359 14.516 1 97.25 89 VAL B CA 1
ATOM 2285 C C . VAL B 1 89 ? -12.062 14.977 14.734 1 97.25 89 VAL B C 1
ATOM 2287 O O . VAL B 1 89 ? -12.305 14.062 13.945 1 97.25 89 VAL B O 1
ATOM 2290 N N . GLU B 1 90 ? -11.32 14.82 15.766 1 97.06 90 GLU B N 1
ATOM 2291 C CA . GLU B 1 90 ? -10.641 13.555 16.031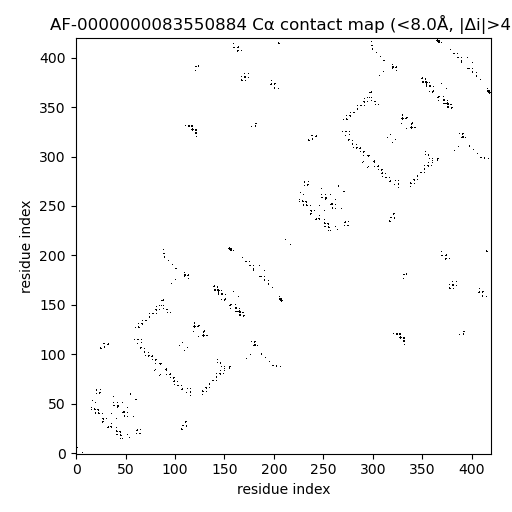 1 97.06 90 GLU B CA 1
ATOM 2292 C C . GLU B 1 90 ? -11.648 12.43 16.266 1 97.06 90 GLU B C 1
ATOM 2294 O O . GLU B 1 90 ? -11.469 11.312 15.773 1 97.06 90 GLU B O 1
ATOM 2299 N N . LEU B 1 91 ? -12.711 12.711 17.016 1 97.62 91 LEU B N 1
ATOM 2300 C CA . LEU B 1 91 ? -13.727 11.711 17.297 1 97.62 91 LEU B CA 1
ATOM 2301 C C . LEU B 1 91 ? -14.43 11.289 16 1 97.62 91 LEU B C 1
ATOM 2303 O O . LEU B 1 91 ? -14.727 10.109 15.805 1 97.62 91 LEU B O 1
ATOM 2307 N N . ALA B 1 92 ? -14.734 12.227 15.164 1 98.25 92 ALA B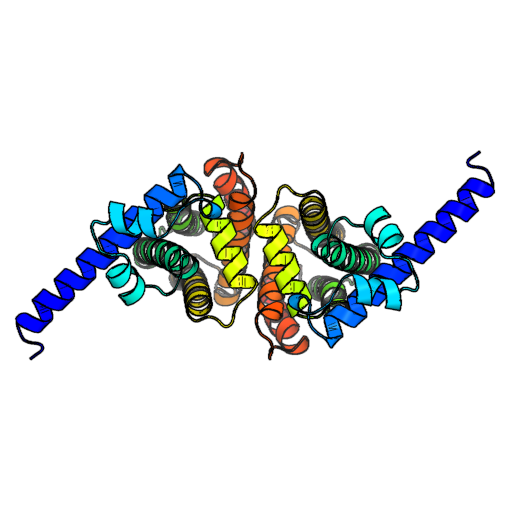 N 1
ATOM 2308 C CA . ALA B 1 92 ? -15.375 11.93 13.883 1 98.25 92 ALA B CA 1
ATOM 2309 C C . ALA B 1 92 ? -14.508 11 13.039 1 98.25 92 ALA B C 1
ATOM 2311 O O . ALA B 1 92 ? -15 10.016 12.492 1 98.25 92 ALA B O 1
ATOM 2312 N N . LEU B 1 93 ? -13.203 11.281 12.922 1 98.56 93 LEU B N 1
ATOM 2313 C CA . LEU B 1 93 ? -12.281 10.461 12.141 1 98.56 93 LEU B CA 1
ATOM 2314 C C . LEU B 1 93 ? -12.125 9.078 12.758 1 98.56 93 LEU B C 1
ATOM 2316 O O . LEU B 1 93 ? -12.125 8.07 12.047 1 98.56 93 LEU B O 1
ATOM 2320 N N . ARG B 1 94 ? -12 9.023 14.078 1 98.56 94 ARG B N 1
ATOM 2321 C CA . ARG B 1 94 ? -11.883 7.734 14.75 1 98.56 94 ARG B CA 1
ATOM 2322 C C . ARG B 1 94 ? -13.117 6.871 14.492 1 98.56 94 ARG B C 1
ATOM 2324 O O . ARG B 1 94 ? -13 5.66 14.289 1 98.56 94 ARG B O 1
ATOM 2331 N N . ARG B 1 95 ? -14.266 7.492 14.539 1 98.5 95 ARG B N 1
ATOM 2332 C CA . ARG B 1 95 ? -15.5 6.762 14.289 1 98.5 95 ARG B CA 1
ATOM 2333 C C . ARG B 1 95 ? -15.539 6.207 12.875 1 98.5 95 ARG B C 1
ATOM 2335 O O . ARG B 1 95 ? -15.875 5.043 12.664 1 98.5 95 ARG B O 1
ATOM 2342 N N . LEU B 1 96 ? -15.219 6.992 11.922 1 98.75 96 LEU B N 1
ATOM 2343 C CA . LEU B 1 96 ? -15.211 6.551 10.531 1 98.75 96 LEU B CA 1
ATOM 2344 C C . LEU B 1 96 ? -14.211 5.418 10.328 1 98.75 96 LEU B C 1
ATOM 2346 O O . LEU B 1 96 ? -14.555 4.375 9.766 1 98.75 96 LEU B O 1
ATOM 2350 N N . ILE B 1 97 ? -13.008 5.574 10.805 1 98.5 97 ILE B N 1
ATOM 2351 C CA . ILE B 1 97 ? -11.938 4.598 10.617 1 98.5 97 ILE B CA 1
ATOM 2352 C C . ILE B 1 97 ? -12.289 3.301 11.344 1 98.5 97 ILE B C 1
ATOM 2354 O O . ILE B 1 97 ? -12.047 2.207 10.828 1 98.5 97 ILE B O 1
ATOM 2358 N N . SER B 1 98 ? -12.883 3.426 12.531 1 98.38 98 SER B N 1
ATOM 2359 C CA . SER B 1 98 ? -13.336 2.24 13.25 1 98.38 98 SER B CA 1
ATOM 2360 C C . SER B 1 98 ? -14.391 1.477 12.461 1 98.38 98 SER B C 1
ATOM 2362 O O . SER B 1 98 ? -14.414 0.245 12.477 1 98.38 98 SER B O 1
ATOM 2364 N N . THR B 1 99 ? -15.234 2.195 11.773 1 97.88 99 THR B N 1
ATOM 2365 C CA . THR B 1 99 ? -16.219 1.555 10.906 1 97.88 99 THR B CA 1
ATOM 2366 C C . THR B 1 99 ? -15.531 0.698 9.844 1 97.88 99 THR B C 1
ATOM 2368 O O . THR B 1 99 ? -15.984 -0.41 9.547 1 97.88 99 THR B O 1
ATOM 2371 N N . TYR B 1 100 ? -14.453 1.184 9.273 1 98 100 TYR B N 1
ATOM 2372 C CA . TYR B 1 100 ? -13.703 0.454 8.258 1 98 100 TYR B CA 1
ATOM 2373 C C . TYR B 1 100 ? -13.039 -0.78 8.859 1 98 100 TYR B C 1
ATOM 2375 O O . TYR B 1 100 ? -13.203 -1.891 8.352 1 98 100 TYR B O 1
ATOM 2383 N N . TYR B 1 101 ? -12.352 -0.605 9.992 1 98.31 101 TYR B N 1
ATOM 2384 C CA . TYR B 1 101 ? -11.484 -1.641 10.539 1 98.31 101 TYR B CA 1
ATOM 2385 C C . TYR B 1 101 ? -12.305 -2.715 11.25 1 98.31 101 TYR B C 1
ATOM 2387 O O . TYR B 1 101 ? -11.984 -3.902 11.164 1 98.31 101 TYR B O 1
ATOM 2395 N N . ASP B 1 102 ? -13.391 -2.355 11.914 1 97.31 102 ASP B N 1
ATOM 2396 C CA . ASP B 1 102 ? -14.148 -3.289 12.742 1 97.31 102 ASP B CA 1
ATOM 2397 C C . ASP B 1 102 ? -14.844 -4.348 11.891 1 97.31 102 ASP B C 1
ATOM 2399 O O . ASP B 1 102 ? -15.164 -5.434 12.375 1 97.31 102 ASP B O 1
ATOM 2403 N N . HIS B 1 103 ? -15 -4.105 10.664 1 94.88 103 HIS B N 1
ATOM 2404 C CA . HIS B 1 103 ? -15.711 -5.02 9.781 1 94.88 103 HIS B CA 1
ATOM 2405 C C . HIS B 1 103 ? -14.742 -5.82 8.914 1 94.88 103 HIS B C 1
ATOM 2407 O O . HIS B 1 103 ? -15.156 -6.719 8.18 1 94.88 103 HIS B O 1
ATOM 2413 N N . SER B 1 104 ? -13.531 -5.637 9.047 1 94.56 104 SER B N 1
ATOM 2414 C CA . SER B 1 104 ? -12.523 -6.094 8.086 1 94.56 104 SER B CA 1
ATOM 2415 C C . SER B 1 104 ? -12.352 -7.609 8.156 1 94.56 104 SER B C 1
ATOM 2417 O O . SER B 1 104 ? -11.906 -8.227 7.188 1 94.56 104 SER B O 1
ATOM 2419 N N . LEU B 1 105 ? -12.75 -8.227 9.289 1 95.25 105 LEU B N 1
ATOM 2420 C CA . LEU B 1 105 ? -12.484 -9.648 9.453 1 95.25 105 LEU B CA 1
ATOM 2421 C C . LEU B 1 105 ? -13.781 -10.438 9.555 1 95.25 105 LEU B C 1
ATOM 2423 O O . LEU B 1 105 ? -13.789 -11.586 10 1 95.25 105 LEU B O 1
ATOM 2427 N N . VAL B 1 106 ? -14.875 -9.75 9.141 1 93.19 106 VAL B N 1
ATOM 2428 C CA . VAL B 1 106 ? -16.188 -10.398 9.211 1 93.19 106 VAL B CA 1
ATOM 2429 C C . VAL B 1 106 ? -16.281 -11.477 8.141 1 93.19 106 VAL B C 1
ATOM 2431 O O . VAL B 1 106 ? -16.672 -12.617 8.422 1 93.19 106 VAL B O 1
ATOM 2434 N N . TYR B 1 107 ? -15.812 -11.219 6.906 1 93.69 107 TYR B N 1
ATOM 2435 C CA . TYR B 1 107 ? -15.984 -12.164 5.805 1 93.69 107 TYR B CA 1
ATOM 2436 C C . TYR B 1 107 ? -14.633 -12.617 5.262 1 93.69 107 TYR B C 1
ATOM 2438 O O . TYR B 1 107 ? -14.562 -13.531 4.441 1 93.69 107 TYR B O 1
ATOM 2446 N N . LEU B 1 108 ? -13.633 -11.953 5.754 1 97.06 108 LEU B N 1
ATOM 2447 C CA . LEU B 1 108 ? -12.297 -12.18 5.207 1 97.06 108 LEU B CA 1
ATOM 2448 C C . LEU B 1 108 ? -11.289 -12.438 6.324 1 97.06 108 LEU B C 1
ATOM 2450 O O . LEU B 1 108 ? -11.352 -11.805 7.379 1 97.06 108 LEU B O 1
ATOM 2454 N N . THR B 1 109 ? -10.367 -13.336 6.031 1 96.88 109 THR B N 1
ATOM 2455 C CA . THR B 1 109 ? -9.195 -13.492 6.887 1 96.88 109 THR B CA 1
ATOM 2456 C C . THR B 1 109 ? -8.07 -12.57 6.438 1 96.88 109 THR B C 1
ATOM 2458 O O . THR B 1 109 ? -8.125 -12 5.348 1 96.88 109 THR B O 1
ATOM 2461 N N . LYS B 1 110 ? -7.07 -12.461 7.266 1 97.56 110 LYS B N 1
ATOM 2462 C CA . LYS B 1 110 ? -5.887 -11.695 6.875 1 97.56 110 LYS B CA 1
ATOM 2463 C C . LYS B 1 110 ? -5.254 -12.273 5.609 1 97.56 110 LYS B C 1
ATOM 2465 O O . LYS B 1 110 ? -4.816 -11.523 4.734 1 97.56 110 LYS B O 1
ATOM 2470 N N . GLU B 1 111 ? -5.258 -13.547 5.5 1 97.19 111 GLU B N 1
ATOM 2471 C CA . GLU B 1 111 ? -4.715 -14.188 4.309 1 97.19 111 GLU B CA 1
ATOM 2472 C C . GLU B 1 111 ? -5.496 -13.789 3.061 1 97.19 111 GLU B C 1
ATOM 2474 O O . GLU B 1 111 ? -4.906 -13.516 2.012 1 97.19 111 GLU B O 1
ATOM 2479 N N . MET B 1 112 ? -6.801 -13.82 3.189 1 97.38 112 MET B N 1
ATOM 2480 C CA . MET B 1 112 ? -7.648 -13.43 2.068 1 97.38 112 MET B CA 1
ATOM 2481 C C . MET B 1 112 ? -7.363 -11.992 1.646 1 97.38 112 MET B C 1
ATOM 2483 O O . MET B 1 112 ? -7.246 -11.703 0.455 1 97.38 112 MET B O 1
ATOM 2487 N N . TRP B 1 113 ? -7.188 -11.133 2.631 1 97.94 113 TRP B N 1
ATOM 2488 C CA . TRP B 1 113 ? -6.871 -9.742 2.336 1 97.94 113 TRP B CA 1
ATOM 2489 C C . TRP B 1 113 ? -5.527 -9.625 1.621 1 97.94 113 TRP B C 1
ATOM 2491 O O . TRP B 1 113 ? -5.426 -8.977 0.578 1 97.94 113 TRP B O 1
ATOM 2501 N N . ARG B 1 114 ? -4.496 -10.273 2.145 1 97.56 114 ARG B N 1
ATOM 2502 C CA . ARG B 1 114 ? -3.178 -10.203 1.524 1 97.56 114 ARG B CA 1
ATOM 2503 C C . ARG B 1 114 ? -3.221 -10.703 0.086 1 97.56 114 ARG B C 1
ATOM 2505 O O . ARG B 1 114 ? -2.623 -10.102 -0.807 1 97.56 114 ARG B O 1
ATOM 2512 N N . THR B 1 115 ? -3.939 -11.734 -0.091 1 97.44 115 THR B N 1
ATOM 2513 C CA . THR B 1 115 ? -4.043 -12.328 -1.418 1 97.44 115 THR B CA 1
ATOM 2514 C C . THR B 1 115 ? -4.734 -11.375 -2.387 1 97.44 115 THR B C 1
ATOM 2516 O O . THR B 1 115 ? -4.23 -11.125 -3.484 1 97.44 115 THR B O 1
ATOM 2519 N N . ALA B 1 116 ? -5.805 -10.828 -1.974 1 97.19 116 ALA B N 1
ATOM 2520 C CA . ALA B 1 116 ? -6.566 -9.906 -2.816 1 97.19 116 ALA B CA 1
ATOM 2521 C C . ALA B 1 116 ? -5.75 -8.664 -3.145 1 97.19 116 ALA B C 1
ATOM 2523 O O . ALA B 1 116 ? -5.703 -8.227 -4.297 1 97.19 116 ALA B O 1
ATOM 2524 N N . MET B 1 117 ? -5.086 -8.07 -2.139 1 97.88 117 MET B N 1
ATOM 2525 C CA . MET B 1 117 ? -4.273 -6.871 -2.338 1 97.88 117 MET B CA 1
ATOM 2526 C C . MET B 1 117 ? -3.109 -7.156 -3.281 1 97.88 117 MET B C 1
ATOM 2528 O O . MET B 1 117 ? -2.824 -6.363 -4.18 1 97.88 117 MET B O 1
ATOM 2532 N N . ALA B 1 118 ? -2.521 -8.281 -3.078 1 97.38 118 ALA B N 1
ATOM 2533 C CA . ALA B 1 118 ? -1.407 -8.68 -3.938 1 97.38 118 ALA B CA 1
ATOM 2534 C C . ALA B 1 118 ? -1.859 -8.828 -5.387 1 97.38 118 ALA B C 1
ATOM 2536 O O . ALA B 1 118 ? -1.201 -8.336 -6.305 1 97.38 118 ALA B O 1
ATOM 2537 N N . MET B 1 119 ? -2.988 -9.453 -5.59 1 96.31 119 MET B N 1
ATOM 2538 C CA . MET B 1 119 ? -3.527 -9.641 -6.934 1 96.31 119 MET B CA 1
ATOM 2539 C C . MET B 1 119 ? -3.848 -8.297 -7.582 1 96.31 119 MET B C 1
ATOM 2541 O O . MET B 1 119 ? -3.541 -8.078 -8.758 1 96.31 119 MET B O 1
ATOM 2545 N N . ALA B 1 120 ? -4.422 -7.457 -6.77 1 96.38 120 ALA B N 1
ATOM 2546 C CA . ALA B 1 120 ? -4.82 -6.148 -7.285 1 96.38 120 ALA B CA 1
ATOM 2547 C C . ALA B 1 120 ?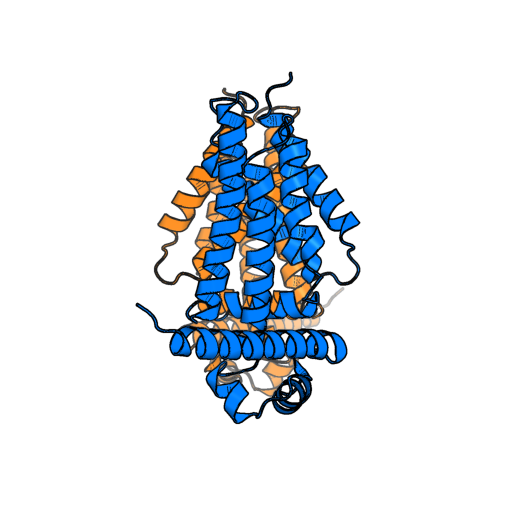 -3.605 -5.328 -7.707 1 96.38 120 ALA B C 1
ATOM 2549 O O . ALA B 1 120 ? -3.67 -4.559 -8.664 1 96.38 120 ALA B O 1
ATOM 2550 N N . ILE B 1 121 ? -2.48 -5.496 -7.023 1 97.44 121 ILE B N 1
ATOM 2551 C CA . ILE B 1 121 ? -1.251 -4.773 -7.332 1 97.44 121 ILE B CA 1
ATOM 2552 C C . ILE B 1 121 ? -0.573 -5.398 -8.547 1 97.44 121 ILE B C 1
ATOM 2554 O O . ILE B 1 121 ? -0.12 -4.688 -9.445 1 97.44 121 ILE B O 1
ATOM 2558 N N . GLN B 1 122 ? -0.553 -6.676 -8.602 1 96 122 GLN B N 1
ATOM 2559 C CA . GLN B 1 122 ? 0.21 -7.391 -9.617 1 96 122 GLN B CA 1
ATOM 2560 C C . GLN B 1 122 ? -0.472 -7.305 -10.984 1 96 122 GLN B C 1
ATOM 2562 O O . GLN B 1 122 ? 0.198 -7.242 -12.016 1 96 122 GLN B O 1
ATOM 2567 N N . HIS B 1 123 ? -1.809 -7.289 -10.961 1 94.5 123 HIS B N 1
ATOM 2568 C CA . HIS B 1 123 ? -2.59 -7.289 -12.195 1 94.5 123 HIS B CA 1
ATOM 2569 C C . HIS B 1 123 ? -3.635 -6.176 -12.18 1 94.5 123 HIS B C 1
ATOM 2571 O O . HIS B 1 123 ? -4.836 -6.445 -12.203 1 94.5 123 HIS B O 1
ATOM 2577 N N . PRO B 1 124 ? -3.119 -4.992 -12.273 1 95.25 124 PRO B N 1
ATOM 2578 C CA . PRO B 1 124 ? -4.027 -3.854 -12.102 1 95.25 124 PRO B CA 1
ATOM 2579 C C . PRO B 1 124 ? -4.992 -3.688 -13.273 1 95.25 124 PRO B C 1
ATOM 2581 O O . PRO B 1 124 ? -5.973 -2.943 -13.172 1 95.25 124 PRO B O 1
ATOM 2584 N N . GLU B 1 125 ? -4.797 -4.383 -14.289 1 93.62 125 GLU B N 1
ATOM 2585 C CA . GLU B 1 125 ? -5.562 -4.188 -15.516 1 93.62 125 GLU B CA 1
ATOM 2586 C C . GLU B 1 125 ? -6.848 -5.012 -15.508 1 93.62 125 GLU B C 1
ATOM 2588 O O . GLU B 1 125 ? -7.738 -4.793 -16.328 1 93.62 125 GLU B O 1
ATOM 2593 N N . THR B 1 126 ? -6.961 -5.984 -14.625 1 91.88 126 THR B N 1
ATOM 2594 C CA . THR B 1 126 ? -8.133 -6.852 -14.617 1 91.88 126 THR B CA 1
ATOM 2595 C C . THR B 1 126 ? -9.367 -6.09 -14.141 1 91.88 126 THR B C 1
ATOM 2597 O O . THR B 1 126 ? -9.258 -5.152 -13.352 1 91.88 126 THR B O 1
ATOM 2600 N N . PRO B 1 127 ? -10.539 -6.492 -14.578 1 90.81 127 PRO B N 1
ATOM 2601 C CA . PRO B 1 127 ? -11.758 -5.816 -14.141 1 90.81 127 PRO B CA 1
ATOM 2602 C C . PRO B 1 127 ? -11.938 -5.852 -12.625 1 90.81 127 PRO B C 1
ATOM 2604 O O . PRO B 1 127 ? -12.406 -4.875 -12.031 1 90.81 127 PRO B O 1
ATOM 2607 N N . PHE B 1 128 ? -11.602 -6.879 -12.023 1 87 128 PHE B N 1
ATOM 2608 C CA . PHE B 1 128 ? -11.766 -7.02 -10.586 1 87 128 PHE B CA 1
ATOM 2609 C C . PHE B 1 128 ? -10.797 -6.113 -9.844 1 87 128 PHE B C 1
ATOM 2611 O O . PHE B 1 128 ? -11.164 -5.48 -8.852 1 87 128 PHE B O 1
ATOM 2618 N N . SER B 1 129 ? -9.547 -6 -10.328 1 91.44 129 SER B N 1
ATOM 2619 C CA . SER B 1 129 ? -8.594 -5.086 -9.719 1 91.44 129 SER B CA 1
ATOM 2620 C C . SER B 1 129 ? -9.023 -3.631 -9.898 1 91.44 129 SER B C 1
ATOM 2622 O O . SER B 1 129 ? -8.875 -2.818 -8.984 1 91.44 129 SER B O 1
ATOM 2624 N N . ARG B 1 130 ? -9.641 -3.369 -11.039 1 94.31 130 ARG B N 1
ATOM 2625 C CA . ARG B 1 130 ? -10.141 -2.021 -11.273 1 94.31 130 ARG B CA 1
ATOM 2626 C C . ARG B 1 130 ? -11.25 -1.671 -10.289 1 94.31 130 ARG B C 1
ATOM 2628 O O . ARG B 1 130 ? -11.281 -0.566 -9.742 1 94.31 130 ARG B O 1
ATOM 2635 N N . ARG B 1 131 ? -12.086 -2.635 -10.109 1 94.44 131 ARG B N 1
ATOM 2636 C CA . ARG B 1 131 ? -13.156 -2.416 -9.148 1 94.44 131 ARG B CA 1
ATOM 2637 C C . ARG B 1 131 ? -12.602 -2.227 -7.738 1 94.44 131 ARG B C 1
ATOM 2639 O O . ARG B 1 131 ? -13.062 -1.358 -6.992 1 94.44 131 ARG B O 1
ATOM 2646 N N . TYR B 1 132 ? -11.633 -2.984 -7.406 1 94 132 TYR B N 1
ATOM 2647 C CA . TYR B 1 132 ? -10.969 -2.871 -6.113 1 94 132 TYR B CA 1
ATOM 2648 C C . TYR B 1 132 ? -10.383 -1.477 -5.918 1 94 132 TYR B C 1
ATOM 2650 O O . TYR B 1 132 ? -10.602 -0.841 -4.887 1 94 132 TYR B O 1
ATOM 2658 N N . HIS B 1 133 ? -9.734 -0.964 -6.902 1 95.19 133 HIS B N 1
ATOM 2659 C CA . HIS B 1 133 ? -9.102 0.347 -6.824 1 95.19 133 HIS B CA 1
ATOM 2660 C C . HIS B 1 133 ? -10.141 1.463 -6.805 1 95.19 133 HIS B C 1
ATOM 2662 O O . HIS B 1 133 ? -9.953 2.484 -6.145 1 95.19 133 HIS B O 1
ATOM 2668 N N . ASP B 1 134 ? -11.219 1.237 -7.527 1 96.75 134 ASP B N 1
ATOM 2669 C CA . ASP B 1 134 ? -12.32 2.193 -7.484 1 96.75 134 ASP B CA 1
ATOM 2670 C C . ASP B 1 134 ? -12.898 2.305 -6.074 1 96.75 134 ASP B C 1
ATOM 2672 O O . ASP B 1 134 ? -13.195 3.404 -5.609 1 96.75 134 ASP B O 1
ATOM 2676 N N . LEU B 1 135 ? -13.016 1.215 -5.438 1 96.94 135 LEU B N 1
ATOM 2677 C CA . LEU B 1 135 ? -13.555 1.201 -4.082 1 96.94 135 LEU B CA 1
ATOM 2678 C C . LEU B 1 135 ? -12.586 1.869 -3.109 1 96.94 135 LEU B C 1
ATOM 2680 O O . LEU B 1 135 ? -13.008 2.607 -2.217 1 96.94 135 LEU B O 1
ATOM 2684 N N . ASP B 1 136 ? -11.297 1.632 -3.283 1 96.88 136 ASP B N 1
ATOM 2685 C CA . ASP B 1 136 ? -10.281 2.33 -2.5 1 96.88 136 ASP B CA 1
ATOM 2686 C C . ASP B 1 136 ? -10.398 3.844 -2.668 1 96.88 136 ASP B C 1
ATOM 2688 O O . ASP B 1 136 ? -10.32 4.59 -1.691 1 96.88 136 ASP B O 1
ATOM 2692 N N . ALA B 1 137 ? -10.664 4.246 -3.914 1 97.88 137 ALA B N 1
ATOM 2693 C CA . ALA B 1 137 ? -10.836 5.664 -4.207 1 97.88 137 ALA B CA 1
ATOM 2694 C C . ALA B 1 137 ? -12.086 6.219 -3.523 1 97.88 137 ALA B C 1
ATOM 2696 O O . ALA B 1 137 ? -12.086 7.367 -3.066 1 97.88 137 ALA B O 1
ATOM 2697 N N . GLN B 1 138 ? -13.086 5.441 -3.469 1 98.44 138 GLN B N 1
ATOM 2698 C CA . GLN B 1 138 ? -14.312 5.871 -2.801 1 98.44 138 GLN B CA 1
ATOM 2699 C C . GLN B 1 138 ? -14.102 6.004 -1.296 1 98.44 138 GLN B C 1
ATOM 2701 O O . GLN B 1 138 ? -14.648 6.91 -0.666 1 98.44 138 GLN B O 1
ATOM 2706 N N . LEU B 1 139 ? -13.312 5.105 -0.709 1 98.56 139 LEU B N 1
ATOM 2707 C CA . LEU B 1 139 ? -12.977 5.227 0.705 1 98.56 139 LEU B CA 1
ATOM 2708 C C . LEU B 1 139 ? -12.195 6.512 0.968 1 98.56 139 LEU B C 1
ATOM 2710 O O . LEU B 1 139 ? -12.492 7.242 1.913 1 98.56 139 LEU B O 1
ATOM 2714 N N . ALA B 1 140 ? -11.242 6.793 0.116 1 98.69 140 ALA B N 1
ATOM 2715 C CA . ALA B 1 140 ? -10.477 8.031 0.228 1 98.69 140 ALA B CA 1
ATOM 2716 C C . ALA B 1 140 ? -11.383 9.25 0.121 1 98.69 140 ALA B C 1
ATOM 2718 O O . ALA B 1 140 ? -11.258 10.195 0.901 1 98.69 140 ALA B O 1
ATOM 2719 N N . ALA B 1 141 ? -12.281 9.172 -0.85 1 98.75 141 ALA B N 1
ATOM 2720 C CA . ALA B 1 141 ? -13.234 10.266 -1.054 1 98.75 141 ALA B CA 1
ATOM 2721 C C . ALA B 1 141 ? -14.117 10.461 0.174 1 98.75 141 ALA B C 1
ATOM 2723 O O . ALA B 1 141 ? -14.492 11.594 0.504 1 98.75 141 ALA B O 1
ATOM 2724 N N . GLN B 1 142 ? -14.422 9.398 0.814 1 98.88 142 GLN B N 1
ATOM 2725 C CA . GLN B 1 142 ? -15.273 9.469 1.995 1 98.88 142 GLN B CA 1
ATOM 2726 C C . GLN B 1 142 ? -14.539 10.125 3.162 1 98.88 142 GLN B C 1
ATOM 2728 O O . GLN B 1 142 ? -15.125 10.938 3.891 1 98.88 142 GLN B O 1
ATOM 2733 N N . VAL B 1 143 ? -13.281 9.844 3.381 1 98.75 143 VAL B N 1
ATOM 2734 C CA . VAL B 1 143 ? -12.469 10.508 4.395 1 98.75 143 VAL B CA 1
ATOM 2735 C C . VAL B 1 143 ? -12.391 12 4.09 1 98.75 143 VAL B C 1
ATOM 2737 O O . VAL B 1 143 ? -12.562 12.836 4.984 1 98.75 143 VAL B O 1
ATOM 2740 N N . THR B 1 144 ? -12.172 12.305 2.795 1 98.75 144 THR B N 1
ATOM 2741 C CA . THR B 1 144 ? -12.094 13.688 2.35 1 98.75 144 THR B CA 1
ATOM 2742 C C . THR B 1 144 ? -13.414 14.414 2.592 1 98.75 144 THR B C 1
ATOM 2744 O O . THR B 1 144 ? -13.43 15.547 3.074 1 98.75 144 THR B O 1
ATOM 2747 N N . ALA B 1 145 ? -14.477 13.758 2.271 1 98.81 145 ALA B N 1
ATOM 2748 C CA . ALA B 1 145 ? -15.797 14.336 2.471 1 98.81 145 ALA B CA 1
ATOM 2749 C C . ALA B 1 145 ? -16.047 14.648 3.943 1 98.81 145 ALA B C 1
ATOM 2751 O O . ALA B 1 145 ? -16.656 15.672 4.277 1 98.81 145 ALA B O 1
ATOM 2752 N N . LEU B 1 146 ? -15.641 13.75 4.805 1 98.75 146 LEU B N 1
ATOM 2753 C CA . LEU B 1 146 ? -15.789 13.992 6.238 1 98.75 146 LEU B CA 1
ATOM 2754 C C . LEU B 1 146 ? -15.031 15.25 6.66 1 98.75 146 LEU B C 1
ATOM 2756 O O . LEU B 1 146 ? -15.586 16.094 7.363 1 98.75 146 LEU B O 1
ATOM 2760 N N . LEU B 1 147 ? -13.773 15.398 6.227 1 98.25 147 LEU B N 1
ATOM 2761 C CA . LEU B 1 147 ? -12.984 16.562 6.574 1 98.25 147 LEU B CA 1
ATOM 2762 C C . LEU B 1 147 ? -13.633 17.844 6.035 1 98.25 147 LEU B C 1
ATOM 2764 O O . LEU B 1 147 ? -13.664 18.859 6.727 1 98.25 147 LEU B O 1
ATOM 2768 N N . ARG B 1 148 ? -14.148 17.75 4.824 1 98.06 148 ARG B N 1
ATOM 2769 C CA . ARG B 1 148 ? -14.797 18.922 4.223 1 98.06 148 ARG B CA 1
ATOM 2770 C C . ARG B 1 148 ? -16.047 19.297 5.004 1 98.06 148 ARG B C 1
ATOM 2772 O O . ARG B 1 148 ? -16.328 20.484 5.199 1 98.06 148 ARG B O 1
ATOM 2779 N N . ALA B 1 149 ? -16.812 18.312 5.414 1 97.81 149 ALA B N 1
ATOM 2780 C CA . ALA B 1 149 ? -18 18.578 6.219 1 97.81 149 ALA B CA 1
ATOM 2781 C C . ALA B 1 149 ? -17.641 19.25 7.539 1 97.81 149 ALA B C 1
ATOM 2783 O O . ALA B 1 149 ? -18.281 20.234 7.941 1 97.81 149 ALA B O 1
ATOM 2784 N N . LEU B 1 150 ? -16.641 18.766 8.188 1 97.75 150 LEU B N 1
ATOM 2785 C CA . LEU B 1 150 ? -16.188 19.328 9.453 1 97.75 150 LEU B CA 1
ATOM 2786 C C . LEU B 1 150 ? -15.625 20.734 9.258 1 97.75 150 LEU B C 1
ATOM 2788 O O . LEU B 1 150 ? -15.805 21.609 10.109 1 97.75 150 LEU B O 1
ATOM 2792 N N . GLN B 1 151 ? -14.969 20.984 8.156 1 97.31 151 GLN B N 1
ATOM 2793 C CA . GLN B 1 151 ? -14.445 22.297 7.84 1 97.31 151 GLN B CA 1
ATOM 2794 C C . GLN B 1 151 ? -15.57 23.297 7.574 1 97.31 151 GLN B C 1
ATOM 2796 O O . GLN B 1 151 ? -15.531 24.438 8.031 1 97.31 151 GLN B O 1
ATOM 2801 N N . ALA B 1 152 ? -16.531 22.844 6.883 1 96.12 152 ALA B N 1
ATOM 2802 C CA . ALA B 1 152 ? -17.688 23.688 6.562 1 96.12 152 ALA B CA 1
ATOM 2803 C C . ALA B 1 152 ? -18.406 24.141 7.828 1 96.12 152 ALA B C 1
ATOM 2805 O O . ALA B 1 152 ? -18.969 25.234 7.875 1 96.12 152 ALA B O 1
ATOM 2806 N N . ARG B 1 153 ? -18.312 23.391 8.867 1 95.06 153 ARG B N 1
ATOM 2807 C CA . ARG B 1 153 ? -18.984 23.719 10.117 1 95.06 153 ARG B CA 1
ATOM 2808 C C . ARG B 1 153 ? -18.078 24.5 11.047 1 95.06 153 ARG B C 1
ATOM 2810 O O . ARG B 1 153 ? -18.453 24.812 12.18 1 95.06 153 ARG B O 1
ATOM 2817 N N . GLY B 1 154 ? -16.875 24.641 10.633 1 95.5 154 GLY B N 1
ATOM 2818 C CA . GLY B 1 154 ? -15.977 25.516 11.375 1 95.5 154 GLY B CA 1
ATOM 2819 C C . GLY B 1 154 ? -15.133 24.766 12.391 1 95.5 154 GLY B C 1
ATOM 2820 O O . GLY B 1 154 ? -14.484 25.375 13.242 1 95.5 154 GLY B O 1
ATOM 2821 N N . SER B 1 155 ? -15.07 23.422 12.336 1 96.06 155 SER B N 1
ATOM 2822 C CA . SER B 1 155 ? -14.305 22.625 13.289 1 96.06 155 SER B CA 1
ATOM 2823 C C . SER B 1 155 ? -12.844 22.516 12.859 1 96.06 155 SER B C 1
ATOM 2825 O O . SER B 1 155 ? -11.984 22.156 13.664 1 96.06 155 SER B O 1
ATOM 2827 N N . ILE B 1 156 ? -12.586 22.75 11.555 1 96.5 156 ILE B N 1
ATOM 2828 C CA . ILE B 1 156 ? -11.242 22.672 10.984 1 96.5 156 ILE B CA 1
ATOM 2829 C C . ILE B 1 156 ? -10.828 24.031 10.422 1 96.5 156 ILE B C 1
ATOM 2831 O O . ILE B 1 156 ? -11.656 24.75 9.867 1 96.5 156 ILE B O 1
ATOM 2835 N N . ARG B 1 157 ? -9.562 24.359 10.609 1 95.38 157 ARG B N 1
ATOM 2836 C CA . ARG B 1 157 ? -9.023 25.625 10.094 1 95.38 157 ARG B CA 1
ATOM 2837 C C . ARG B 1 157 ? -9.414 25.828 8.633 1 95.38 157 ARG B C 1
ATOM 2839 O O . ARG B 1 157 ? -9.328 24.891 7.832 1 95.38 157 ARG B O 1
ATOM 2846 N N . ALA B 1 158 ? -9.781 27.031 8.289 1 94.88 158 ALA B N 1
ATOM 2847 C CA . ALA B 1 158 ? -10.266 27.344 6.949 1 94.88 158 ALA B CA 1
ATOM 2848 C C . ALA B 1 158 ? -9.164 27.203 5.914 1 94.88 158 ALA B C 1
ATOM 2850 O O . ALA B 1 158 ? -9.422 26.844 4.758 1 94.88 158 ALA B O 1
ATOM 2851 N N . GLU B 1 159 ? -7.953 27.375 6.332 1 93.94 159 GLU B N 1
ATOM 2852 C CA . GLU B 1 159 ? -6.852 27.375 5.379 1 93.94 159 GLU B CA 1
ATOM 2853 C C . GLU B 1 159 ? -6.316 25.969 5.148 1 93.94 159 GLU B C 1
ATOM 2855 O O . GLU B 1 159 ? -5.504 25.734 4.246 1 93.94 159 GLU B O 1
ATOM 2860 N N . ALA B 1 160 ? -6.773 25.062 6 1 96 160 ALA B N 1
ATOM 2861 C CA . ALA B 1 160 ? -6.336 23.688 5.812 1 96 160 ALA B CA 1
ATOM 2862 C C . ALA B 1 160 ? -6.891 23.109 4.512 1 96 160 ALA B C 1
ATOM 2864 O O . ALA B 1 160 ? -8.047 23.359 4.16 1 96 160 ALA B O 1
ATOM 2865 N N . ASP B 1 161 ? -6.098 22.453 3.777 1 97.38 161 ASP B N 1
ATOM 2866 C CA . ASP B 1 161 ? -6.527 21.797 2.551 1 97.38 161 ASP B CA 1
ATOM 2867 C C . ASP B 1 161 ? -7.156 20.438 2.854 1 97.38 161 ASP B C 1
ATOM 2869 O O . ASP B 1 161 ? -6.465 19.406 2.865 1 97.38 161 ASP B O 1
ATOM 2873 N N . ALA B 1 162 ? -8.438 20.391 2.998 1 97.25 162 ALA B N 1
ATOM 2874 C CA . ALA B 1 162 ? -9.172 19.203 3.395 1 97.25 162 ALA B CA 1
ATOM 2875 C C . ALA B 1 162 ? -9.008 18.078 2.363 1 97.25 162 ALA B C 1
ATOM 2877 O O . ALA B 1 162 ? -8.969 16.906 2.717 1 97.25 162 ALA B O 1
ATOM 2878 N N . GLY B 1 163 ? -8.922 18.453 1.119 1 97.81 163 GLY B N 1
ATOM 2879 C CA . GLY B 1 163 ? -8.734 17.469 0.064 1 97.81 163 GLY B CA 1
ATOM 2880 C C . GLY B 1 163 ? -7.414 16.719 0.168 1 97.81 163 GLY B C 1
ATOM 2881 O O . GLY B 1 163 ? -7.387 15.492 0.172 1 97.81 163 GLY B O 1
ATOM 2882 N N . ALA B 1 164 ? -6.348 17.469 0.279 1 97.88 164 ALA B N 1
ATOM 2883 C CA . ALA B 1 164 ? -5.02 16.875 0.407 1 97.88 164 ALA B CA 1
ATOM 2884 C C . ALA B 1 164 ? -4.898 16.062 1.694 1 97.88 164 ALA B C 1
ATOM 2886 O O . ALA B 1 164 ? -4.414 14.938 1.68 1 97.88 164 ALA B O 1
ATOM 2887 N N . LEU B 1 165 ? -5.414 16.625 2.775 1 97.69 165 LEU B N 1
ATOM 2888 C CA . LEU B 1 165 ? -5.297 15.969 4.07 1 97.69 165 LEU B CA 1
ATOM 2889 C C . LEU B 1 165 ? -6.133 14.695 4.109 1 97.69 165 LEU B C 1
ATOM 2891 O O . LEU B 1 165 ? -5.734 13.703 4.723 1 97.69 165 LEU B O 1
ATOM 2895 N N . GLY B 1 166 ? -7.309 14.758 3.484 1 98.19 166 GLY B N 1
ATOM 2896 C CA . GLY B 1 166 ? -8.125 13.562 3.406 1 98.19 166 GLY B CA 1
ATOM 2897 C C . GLY B 1 166 ? -7.43 12.406 2.705 1 98.19 166 GLY B C 1
ATOM 2898 O O . GLY B 1 166 ? -7.469 11.273 3.18 1 98.19 166 GLY B O 1
ATOM 2899 N N . LEU B 1 167 ? -6.758 12.68 1.603 1 98.38 167 LEU B N 1
ATOM 2900 C CA . LEU B 1 167 ? -6.035 11.664 0.849 1 98.38 167 LEU B CA 1
ATOM 2901 C C . LEU B 1 167 ? -4.84 11.148 1.643 1 98.38 167 LEU B C 1
ATOM 2903 O O . LEU B 1 167 ? -4.598 9.938 1.691 1 98.38 167 LEU B O 1
ATOM 2907 N N . ILE B 1 168 ? -4.156 12.016 2.309 1 98.25 168 ILE B N 1
ATOM 2908 C CA . ILE B 1 168 ? -2.99 11.648 3.104 1 98.25 168 ILE B CA 1
ATOM 2909 C C . ILE B 1 168 ? -3.42 10.742 4.262 1 98.25 168 ILE B C 1
ATOM 2911 O O . ILE B 1 168 ? -2.797 9.711 4.516 1 98.25 168 ILE B O 1
ATOM 2915 N N . LEU B 1 169 ? -4.48 11.109 4.93 1 98.31 169 LEU B N 1
ATOM 2916 C CA . LEU B 1 169 ? -4.969 10.328 6.059 1 98.31 169 LEU B CA 1
ATOM 2917 C C . LEU B 1 169 ? -5.453 8.961 5.598 1 98.31 169 LEU B C 1
ATOM 2919 O O . LEU B 1 169 ? -5.203 7.953 6.266 1 98.31 169 LEU B O 1
ATOM 2923 N N . PHE B 1 170 ? -6.07 8.945 4.492 1 98.75 170 PHE B N 1
ATOM 2924 C CA . PHE B 1 170 ? -6.508 7.656 3.971 1 98.75 170 PHE B CA 1
ATOM 2925 C C . PHE B 1 170 ? -5.316 6.77 3.645 1 98.75 170 PHE B C 1
ATOM 2927 O O . PHE B 1 170 ? -5.32 5.574 3.949 1 98.75 170 PHE B O 1
ATOM 2934 N N . ASN B 1 171 ? -4.348 7.328 2.938 1 98.5 171 ASN B N 1
ATOM 2935 C CA . ASN B 1 171 ? -3.172 6.535 2.59 1 98.5 171 ASN B CA 1
ATOM 2936 C C . ASN B 1 171 ? -2.484 5.98 3.832 1 98.5 171 ASN B C 1
ATOM 2938 O O . ASN B 1 171 ? -1.974 4.859 3.816 1 98.5 171 ASN B O 1
ATOM 2942 N N . ASP B 1 172 ? -2.516 6.727 4.863 1 98.56 172 ASP B N 1
ATOM 2943 C CA . ASP B 1 172 ? -1.928 6.277 6.121 1 98.56 172 ASP B CA 1
ATOM 2944 C C . ASP B 1 172 ? -2.74 5.141 6.73 1 98.56 172 ASP B C 1
ATOM 2946 O O . ASP B 1 172 ? -2.184 4.117 7.133 1 98.56 172 ASP B O 1
ATOM 2950 N N . LEU B 1 173 ? -4.066 5.34 6.832 1 98.62 173 LEU B N 1
ATOM 2951 C CA . LEU B 1 173 ? -4.875 4.281 7.434 1 98.62 173 LEU B CA 1
ATOM 2952 C C . LEU B 1 173 ? -4.852 3.025 6.566 1 98.62 173 LEU B C 1
ATOM 2954 O O . LEU B 1 173 ? -4.914 1.908 7.086 1 98.62 173 LEU B O 1
ATOM 2958 N N . ASN B 1 174 ? -4.805 3.166 5.254 1 98.44 174 ASN B N 1
ATOM 2959 C CA . ASN B 1 174 ? -4.734 2.014 4.359 1 98.44 174 ASN B CA 1
ATOM 2960 C C . ASN B 1 174 ? -3.402 1.283 4.488 1 98.44 174 ASN B C 1
ATOM 2962 O O . ASN B 1 174 ? -3.357 0.052 4.453 1 98.44 174 ASN B O 1
ATOM 2966 N N . ALA B 1 175 ? -2.357 2.043 4.633 1 98.19 175 ALA B N 1
ATOM 2967 C CA . ALA B 1 175 ? -1.048 1.446 4.879 1 98.19 175 ALA B CA 1
ATOM 2968 C C . ALA B 1 175 ? -1.032 0.68 6.199 1 98.19 175 ALA B C 1
ATOM 2970 O O . ALA B 1 175 ? -0.477 -0.418 6.277 1 98.19 175 ALA B O 1
ATOM 2971 N N . ALA B 1 176 ? -1.615 1.233 7.215 1 98.38 176 ALA B N 1
ATOM 2972 C CA . ALA B 1 176 ? -1.715 0.552 8.5 1 98.38 176 ALA B CA 1
ATOM 2973 C C . ALA B 1 176 ? -2.512 -0.744 8.375 1 98.38 176 ALA B C 1
ATOM 2975 O O . ALA B 1 176 ? -2.166 -1.754 8.992 1 98.38 176 ALA B O 1
ATOM 2976 N N . PHE B 1 177 ? -3.512 -0.698 7.613 1 98.56 177 PHE B N 1
ATOM 2977 C CA . PHE B 1 177 ? -4.324 -1.893 7.418 1 98.56 177 PHE B CA 1
ATOM 2978 C C . PHE B 1 177 ? -3.531 -2.973 6.688 1 98.56 177 PHE B C 1
ATOM 2980 O O . PHE B 1 177 ? -3.631 -4.156 7.023 1 98.56 177 PHE B O 1
ATOM 2987 N N . THR B 1 178 ? -2.801 -2.57 5.66 1 98.38 178 THR B N 1
ATOM 2988 C CA . THR B 1 178 ? -1.94 -3.514 4.953 1 98.38 178 THR B CA 1
ATOM 2989 C C . THR B 1 178 ? -0.955 -4.172 5.914 1 98.38 178 THR B C 1
ATOM 2991 O O . THR B 1 178 ? -0.759 -5.387 5.879 1 98.38 178 THR B O 1
ATOM 2994 N N . GLN B 1 179 ? -0.364 -3.406 6.797 1 97.5 179 GLN B N 1
ATOM 2995 C CA . GLN B 1 179 ? 0.53 -3.961 7.809 1 97.5 179 GLN B CA 1
ATOM 2996 C C . GLN B 1 179 ? -0.205 -4.949 8.711 1 97.5 179 GLN B C 1
ATOM 2998 O O . GLN B 1 179 ? 0.327 -6.008 9.039 1 97.5 179 GLN B O 1
ATOM 3003 N N . PHE B 1 180 ? -1.383 -4.617 9.125 1 98.5 180 PHE B N 1
ATOM 3004 C CA . PHE B 1 180 ? -2.232 -5.48 9.938 1 98.5 180 PHE B CA 1
ATOM 3005 C C . PHE B 1 180 ? -2.457 -6.82 9.25 1 98.5 180 PHE B C 1
ATOM 3007 O O . PHE B 1 180 ? -2.322 -7.875 9.867 1 98.5 180 PHE B O 1
ATOM 3014 N N . ALA B 1 181 ? -2.74 -6.746 7.941 1 98.19 181 ALA B N 1
ATOM 3015 C CA . ALA B 1 181 ? -3.004 -7.961 7.172 1 98.19 181 ALA B CA 1
ATOM 3016 C C . ALA B 1 181 ? -1.758 -8.836 7.086 1 98.19 181 ALA B C 1
ATOM 3018 O O . ALA B 1 181 ? -1.857 -10.062 6.992 1 98.19 181 ALA B O 1
ATOM 3019 N N . MET B 1 182 ? -0.588 -8.242 7.164 1 97.69 182 MET B N 1
ATOM 3020 C CA . MET B 1 182 ? 0.669 -8.961 6.973 1 97.69 182 MET B CA 1
ATOM 3021 C C . MET B 1 182 ? 1.206 -9.484 8.297 1 97.69 182 MET B C 1
ATOM 3023 O O . MET B 1 182 ? 2.086 -10.344 8.32 1 97.69 182 MET B O 1
ATOM 3027 N N . GLN B 1 183 ? 0.773 -8.906 9.367 1 97.31 183 GLN B N 1
ATOM 3028 C CA . GLN B 1 183 ? 1.253 -9.305 10.688 1 97.31 183 GLN B CA 1
ATOM 3029 C C . GLN B 1 183 ? 0.203 -10.125 11.43 1 97.31 183 GLN B C 1
ATOM 3031 O O . GLN B 1 183 ? -0.686 -9.57 12.078 1 97.31 183 GLN B O 1
ATOM 3036 N N . GLU B 1 184 ? 0.362 -11.352 11.516 1 95.88 184 GLU B N 1
ATOM 3037 C CA . GLU B 1 184 ? -0.659 -12.266 12.023 1 95.88 184 GLU B CA 1
ATOM 3038 C C . GLU B 1 184 ? -0.98 -11.977 13.484 1 95.88 184 GLU B C 1
ATOM 3040 O O . GLU B 1 184 ? -2.135 -12.078 13.906 1 95.88 184 GLU B O 1
ATOM 3045 N N . GLU B 1 185 ? -0.021 -11.547 14.242 1 96.81 185 GLU B N 1
ATOM 3046 C CA . GLU B 1 185 ? -0.2 -11.414 15.688 1 96.81 185 GLU B CA 1
ATOM 3047 C C . GLU B 1 185 ? -0.764 -10.039 16.047 1 96.81 185 GLU B C 1
ATOM 3049 O O . GLU B 1 185 ? -1.202 -9.82 17.188 1 96.81 185 GLU B O 1
ATOM 3054 N N . MET B 1 186 ? -0.754 -9.164 15.117 1 97.81 186 MET B N 1
ATOM 3055 C CA . MET B 1 186 ? -1.274 -7.836 15.422 1 97.81 186 MET B CA 1
ATOM 3056 C C . MET B 1 186 ? -2.789 -7.871 15.602 1 97.81 186 MET B C 1
ATOM 3058 O O . MET B 1 186 ? -3.506 -8.391 14.742 1 97.81 186 MET B O 1
ATOM 3062 N N . THR B 1 187 ? -3.271 -7.332 16.656 1 98.12 187 THR B N 1
ATOM 3063 C CA . THR B 1 187 ? -4.703 -7.285 16.922 1 98.12 187 THR B CA 1
ATOM 3064 C C . THR B 1 187 ? -5.324 -6.016 16.344 1 98.12 187 THR B C 1
ATOM 3066 O O . THR B 1 187 ? -4.613 -5.055 16.062 1 98.12 187 THR B O 1
ATOM 3069 N N . LEU B 1 188 ? -6.617 -6.02 16.156 1 97.94 188 LEU B N 1
ATOM 3070 C CA . LEU B 1 188 ? -7.332 -4.828 15.711 1 97.94 188 LEU B CA 1
ATOM 3071 C C . LEU B 1 188 ? -7.137 -3.678 16.703 1 97.94 188 LEU B C 1
ATOM 3073 O O . LEU B 1 188 ? -7.004 -2.521 16.297 1 97.94 188 LEU B O 1
ATOM 3077 N N . ALA B 1 189 ? -7.094 -3.996 17.969 1 98.12 189 ALA B N 1
ATOM 3078 C CA . ALA B 1 189 ? -6.875 -2.979 18.984 1 98.12 189 ALA B CA 1
ATOM 3079 C C . ALA B 1 189 ? -5.512 -2.316 18.812 1 98.12 189 ALA B C 1
ATOM 3081 O O . ALA B 1 189 ? -5.398 -1.089 18.875 1 98.12 189 ALA B O 1
ATOM 3082 N N . ALA B 1 190 ? -4.469 -3.084 18.594 1 98.31 190 ALA B N 1
ATOM 3083 C CA . ALA B 1 190 ? -3.125 -2.553 18.391 1 98.31 190 ALA B CA 1
ATOM 3084 C C . ALA B 1 190 ? -3.057 -1.698 17.125 1 98.31 190 ALA B C 1
ATOM 3086 O O . ALA B 1 190 ? -2.389 -0.662 17.094 1 98.31 190 ALA B O 1
ATOM 3087 N N . LEU B 1 191 ? -3.758 -2.178 16.047 1 98.5 191 LEU B N 1
ATOM 3088 C CA . LEU B 1 191 ? -3.855 -1.407 14.812 1 98.5 191 LEU B CA 1
ATOM 3089 C C . LEU B 1 191 ? -4.457 -0.031 15.078 1 98.5 191 LEU B C 1
ATOM 3091 O O . LEU B 1 191 ? -3.869 0.989 14.711 1 98.5 191 LEU B O 1
ATOM 3095 N N . LYS B 1 192 ? -5.594 -0.005 15.727 1 98.56 192 LYS B N 1
ATOM 3096 C CA . LYS B 1 192 ? -6.305 1.243 15.992 1 98.56 192 LYS B CA 1
ATOM 3097 C C . LYS B 1 192 ? -5.484 2.16 16.891 1 98.56 192 LYS B C 1
ATOM 3099 O O . LYS B 1 192 ? -5.391 3.363 16.641 1 98.56 192 LYS B O 1
ATOM 3104 N N . ASP B 1 193 ? -4.855 1.592 17.875 1 97.75 193 ASP B N 1
ATOM 3105 C CA . ASP B 1 193 ? -4.047 2.387 18.797 1 97.75 193 ASP B CA 1
ATOM 3106 C C . ASP B 1 193 ? -2.918 3.102 18.062 1 97.75 193 ASP B C 1
ATOM 3108 O O . ASP B 1 193 ? -2.697 4.297 18.266 1 97.75 193 ASP B O 1
ATOM 3112 N N . SER B 1 194 ? -2.23 2.373 17.219 1 96.44 194 SER B N 1
ATOM 3113 C CA . SER B 1 194 ? -1.111 2.938 16.469 1 96.44 194 SER B CA 1
ATOM 3114 C C . SER B 1 194 ? -1.58 4.027 15.508 1 96.44 194 SER B C 1
ATOM 3116 O O . SER B 1 194 ? -0.981 5.105 15.445 1 96.44 194 SER B O 1
ATOM 3118 N N . LEU B 1 195 ? -2.666 3.746 14.805 1 98.12 195 LEU B N 1
ATOM 3119 C CA . LEU B 1 195 ? -3.191 4.703 13.836 1 98.12 195 LEU B CA 1
ATOM 3120 C C . LEU B 1 195 ? -3.729 5.945 14.539 1 98.12 195 LEU B C 1
ATOM 3122 O O . LEU B 1 195 ? -3.49 7.07 14.094 1 98.12 195 LEU B O 1
ATOM 3126 N N . PHE B 1 196 ? -4.438 5.773 15.664 1 98 196 PHE B N 1
ATOM 3127 C CA . PHE B 1 196 ? -5.086 6.895 16.344 1 98 196 PHE B CA 1
ATOM 3128 C C . PHE B 1 196 ? -4.051 7.801 17 1 98 196 PHE B C 1
ATOM 3130 O O . PHE B 1 196 ? -4.242 9.016 17.078 1 98 196 PHE B O 1
ATOM 3137 N N . ALA B 1 197 ? -2.943 7.211 17.391 1 96.19 197 ALA B N 1
ATOM 3138 C CA . ALA B 1 197 ? -1.848 8.047 17.875 1 96.19 197 ALA B CA 1
ATOM 3139 C C . ALA B 1 197 ? -1.343 8.984 16.781 1 96.19 197 ALA B C 1
ATOM 3141 O O . ALA B 1 197 ? -1.103 10.164 17.031 1 96.19 197 ALA B O 1
ATOM 3142 N N . ARG B 1 198 ? -1.203 8.469 15.578 1 96.69 198 ARG B N 1
ATOM 3143 C CA . ARG B 1 198 ? -0.759 9.281 14.453 1 96.69 198 ARG B CA 1
ATOM 3144 C C . ARG B 1 198 ? -1.832 10.289 14.047 1 96.69 198 ARG B C 1
ATOM 3146 O O . ARG B 1 198 ? -1.522 11.438 13.719 1 96.69 198 ARG B O 1
ATOM 3153 N N . LEU B 1 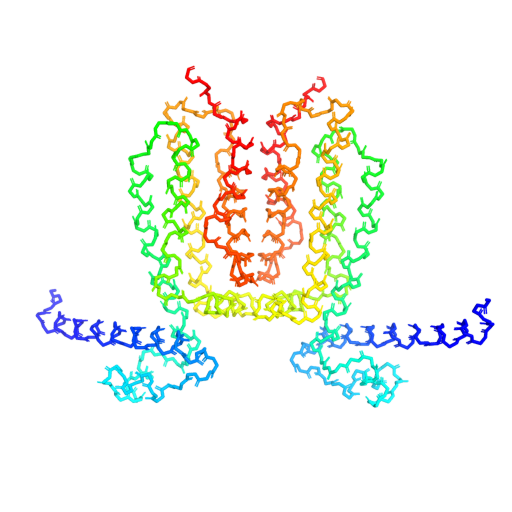199 ? -3.062 9.859 14.094 1 97.06 199 LEU B N 1
ATOM 3154 C CA . LEU B 1 199 ? -4.195 10.719 13.773 1 97.06 199 LEU B CA 1
ATOM 3155 C C . LEU B 1 199 ? -4.242 11.93 14.703 1 97.06 199 LEU B C 1
ATOM 3157 O O . LEU B 1 199 ? -4.555 13.039 14.266 1 97.06 199 LEU B O 1
ATOM 3161 N N . HIS B 1 200 ? -3.938 11.734 15.984 1 96 200 HIS B N 1
ATOM 3162 C CA . HIS B 1 200 ? -3.926 12.812 16.969 1 96 200 HIS B CA 1
ATOM 3163 C C . HIS B 1 200 ? -2.947 13.914 16.578 1 96 200 HIS B C 1
ATOM 3165 O O . HIS B 1 200 ? -3.238 15.094 16.75 1 96 200 HIS B O 1
ATOM 3171 N N . ALA B 1 201 ? -1.87 13.539 16.016 1 94.25 201 ALA B N 1
ATOM 3172 C CA . ALA B 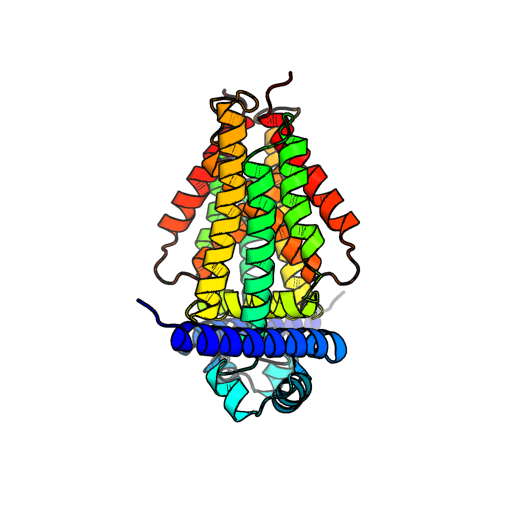1 201 ? -0.848 14.492 15.609 1 94.25 201 ALA B CA 1
ATOM 3173 C C . ALA B 1 201 ? -1.363 15.398 14.484 1 94.25 201 ALA B C 1
ATOM 3175 O O . ALA B 1 201 ? -1.061 16.594 14.461 1 94.25 201 ALA B O 1
ATOM 3176 N N . VAL B 1 202 ? -2.096 14.844 13.586 1 94.94 202 VAL B N 1
ATOM 3177 C CA . VAL B 1 202 ? -2.611 15.602 12.445 1 94.94 202 VAL B CA 1
ATOM 3178 C C . VAL B 1 202 ? -3.781 16.469 12.898 1 94.94 202 VAL B C 1
ATOM 3180 O O . VAL B 1 202 ? -3.842 17.656 12.57 1 94.94 202 VAL B O 1
ATOM 3183 N N . THR B 1 203 ? -4.695 15.891 13.672 1 95.31 203 THR B N 1
ATOM 3184 C CA . THR B 1 203 ? -5.875 16.641 14.094 1 95.31 203 THR B CA 1
ATOM 3185 C C . THR B 1 203 ? -5.488 17.797 15 1 95.31 203 THR B C 1
ATOM 3187 O O . THR B 1 203 ? -6.125 18.859 14.977 1 95.31 203 THR B O 1
ATOM 3190 N N . GLY B 1 204 ? -4.426 17.625 15.766 1 92.88 204 GLY B N 1
ATOM 3191 C CA . GLY B 1 204 ? -3.93 18.719 16.609 1 92.88 204 GLY B CA 1
ATOM 3192 C C . GLY B 1 204 ? -3.475 19.922 15.805 1 92.88 204 GLY B C 1
ATOM 3193 O O . GLY B 1 204 ? -3.467 21.047 16.312 1 92.88 204 GLY B O 1
ATOM 3194 N N . LEU B 1 205 ? -3.166 19.703 14.555 1 92.19 205 LEU B N 1
ATOM 3195 C CA . LEU B 1 205 ? -2.662 20.781 13.703 1 92.19 205 LEU B CA 1
ATOM 3196 C C . LEU B 1 205 ? -3.809 21.5 13.016 1 92.19 205 LEU B C 1
ATOM 3198 O O . LEU B 1 205 ? -3.652 22.656 12.586 1 92.19 205 LEU B O 1
ATOM 3202 N N . ILE B 1 206 ? -4.992 20.828 12.93 1 93.25 206 ILE B N 1
ATOM 3203 C CA . ILE B 1 206 ? -5.969 21.438 12.039 1 93.25 206 ILE B CA 1
ATOM 3204 C C . ILE B 1 206 ? -7.25 21.75 12.805 1 93.25 206 ILE B C 1
ATOM 3206 O O . ILE B 1 206 ? -8.07 22.547 12.359 1 93.25 206 ILE B O 1
ATOM 3210 N N . ALA B 1 207 ? -7.461 21.047 13.812 1 90.25 207 ALA B N 1
ATOM 3211 C CA . ALA B 1 207 ? -8.695 21.234 14.562 1 90.25 207 ALA B CA 1
ATOM 3212 C C . ALA B 1 207 ? -8.703 22.578 15.281 1 90.25 207 ALA B C 1
ATOM 3214 O O . ALA B 1 207 ? -7.668 23.016 15.797 1 90.25 207 ALA B O 1
ATOM 3215 N N . LEU B 1 208 ? -9.781 23.234 15.172 1 84.81 208 LEU B N 1
ATOM 3216 C CA . LEU B 1 208 ? -9.961 24.453 15.953 1 84.81 208 LEU B CA 1
ATOM 3217 C C . LEU B 1 208 ? -10.469 24.141 17.359 1 84.81 208 LEU B C 1
ATOM 3219 O O . LEU B 1 208 ? -11.266 23.203 17.531 1 84.81 208 LEU B O 1
ATOM 3223 N N . ARG B 1 209 ? -9.602 24.406 18.391 1 65.5 209 ARG B N 1
ATOM 3224 C CA . ARG B 1 209 ? -10.008 24.219 19.781 1 65.5 209 ARG B CA 1
ATOM 3225 C C . ARG B 1 209 ? -11.344 24.891 20.062 1 65.5 209 ARG B C 1
ATOM 3227 O O . ARG B 1 209 ? -11.617 25.969 19.547 1 65.5 209 ARG B O 1
ATOM 3234 N N . PRO B 1 210 ? -12.406 24.062 20.516 1 53.62 210 PRO B N 1
ATOM 3235 C CA . PRO B 1 210 ? -13.594 24.812 20.938 1 53.62 210 PRO B CA 1
ATOM 3236 C C . PRO B 1 210 ? -13.25 26.047 21.766 1 53.62 210 PRO B C 1
ATOM 3238 O O . PRO B 1 210 ? -12.195 26.094 22.406 1 53.62 210 PRO B O 1
#

Organism: NCBI:txid2306993

Foldseek 3Di:
DCDPVNVVVVVVLVLLLVLLLQLLLVQCVPPNLVPDDLCSSCVSSVHHSVVVCVPDVDSLLSLLVNVLVLLVVLLVVLVVCLVPPDLALLRSLLVSLCSNLVSNPVRHALRSVLSNVVCLVVCVPDPSSVSVVVSLVSSLVSLLSSQVSSVVVPFWAVPDDSNVVSNVLSVLLVVLVNVVSVDVPDDSVNSSVVSSVVVCVVSVVITDDD/DCDPVNVVVVVVLVLLLVLLLQLLLVQCVPPNLVPDDLCSSCVSSVHHSVVVCVPDVDSLLSLLVNVLVLLVVLLVVLVVCLVPPDLALLRSLLVSLCSNLVSNPVRHALRSVLVNVVCLVVCVPDPSSVSVVVSLVSSLVSLLSSQVSSVVVPFWAVPDDSNVVSNVLSVLLVVLVNVVSVDVPDDSVNSSVVSSVVVCVVSVVITDDD

Sequence (420 aa):
MTGPTTGLRAKQKARRNRSLLKAASTLFGQVGYEAARIDSIAEAAEVSVGTFYNYYENKAELLLAIVTMEVEEVLHQGAAVVAAPPEAVELALRRLISTYYDHSLVYLTKEMWRTAMAMAIQHPETPFSRRYHDLDAQLAAQVTALLRALQARGSIRAEADAGALGLILFNDLNAAFTQFAMQEEMTLAALKDSLFARLHAVTGLIALRPMTGPTTGLRAKQKARRNRSLLKAASTLFGQVGYEAARIDSIAEAAEVSVGTFYNYYENKAELLLAIVTMEVEEVLHQGAAVVAAPPEAVELALRRLISTYYDHSLVYLTKEMWRTAMAMAIQHPETPFSRRYHDLDAQLAAQVTALLRALQARGSIRAEADAGALGLILFNDLNAAFTQFAMQEEMTLAALKDSLFARLHAVTGLIALRP

pLDDT: mean 94.64, std 7.88, range [39.66, 98.88]

Nearest PDB structures (foldseek):
  4l62-assembly1_C  TM=6.988E-01  e=2.267E-04  Pseudomonas aeruginosa PAO1
  3qbm-assembly1_B  TM=7.059E-01  e=4.023E-04  Chloroflexus aurantiacus J-10-fl
  3eup-assembly1_B  TM=7.534E-01  e=2.721E-03  Cytophaga hutchinsonii ATCC 33406
  5d1w-assembly2_C  TM=6.399E-01  e=2.043E-03  Mycobacterium tuberculosis H37Rv
  5ydp-assembly1_A  TM=6.053E-01  e=2.473E-03  Dietzia sp. DQ12-45-1b

Secondary structure (DSSP, 8-state):
---HHHHHHHHHHHHHHHHHHHHHHHHHHHH-TTT--HHHHHHHTT--HHHHHHH-SSHHHHHHHHHHHHHHHHHHHHHHHHHS--SSHHHHHHHHHHHHHHTTTSS--HHHHHHHHHHHHH-TTSHHHHHHHHHHHHHHHHHHHHHHHHHHTTSB-TTS-HHHHHHHHHHHHHHHHHHHHH-TT--HHHHHHHHHHHHHHHHHHHB---/---HHHHHHHHHHHHHHHHHHHHHHHHHHHH-TTT--HHHHHHHTTS-HHHHHHH-SSHHHHHHHHHHHHHHHHHHHHHHHHHS--SSHHHHHHHHHHHHHHTTTTS--HHHHHHHHHHHHH-TTSHHHHHHHHHHHHHHHHHHHHHHHHHHTTSB-TTS-HHHHHHHHHHHHHHHHHHHHH-TT--HHHHHHHHHHHHHHHHHHHB---

Solvent-accessible surface area (backbone atoms only — not comparable to full-atom values): 21879 Å² total; per-residue (Å²): 125,87,46,73,65,56,52,50,55,50,49,54,52,50,49,51,51,51,32,41,47,49,27,39,35,50,41,31,66,73,63,31,66,85,68,46,49,67,63,59,28,19,53,69,36,71,45,50,59,66,58,47,54,75,76,32,91,46,69,65,55,48,52,44,48,48,52,48,53,53,52,52,50,30,50,54,58,33,49,54,39,54,75,61,51,56,77,52,60,61,58,29,52,51,52,37,51,45,45,48,59,74,52,55,63,74,68,36,45,44,67,54,49,21,46,46,54,16,47,32,44,55,42,42,81,41,71,64,25,42,50,49,53,50,50,53,50,50,52,27,48,49,46,18,48,36,44,43,53,41,33,75,72,58,36,28,47,84,82,57,46,36,64,43,50,16,45,38,51,36,32,28,55,50,46,51,48,52,51,45,38,53,33,85,82,57,46,70,67,58,50,50,52,57,51,50,56,36,47,50,50,54,40,68,67,37,44,50,77,133,126,87,45,74,64,56,52,51,55,50,48,51,52,50,50,50,52,50,32,41,48,51,26,38,37,52,42,31,65,72,63,32,67,84,68,47,47,68,64,59,27,21,53,69,36,71,47,50,61,67,59,46,52,75,77,32,91,47,70,64,53,48,53,43,48,49,50,49,54,52,52,53,50,32,51,55,59,32,47,54,40,53,76,60,50,57,76,53,62,61,60,28,52,50,50,38,52,46,45,49,60,74,52,57,64,75,69,35,48,43,65,54,49,22,45,47,54,17,47,32,43,54,42,42,82,41,73,63,24,43,51,50,52,49,50,54,49,49,52,27,48,48,46,18,48,36,43,42,52,40,33,74,72,59,36,28,47,85,83,56,47,36,64,43,50,16,45,38,52,37,32,29,55,51,47,51,48,53,50,46,38,54,33,86,84,57,46,71,67,59,52,49,53,58,52,49,57,36,47,50,51,53,39,68,69,37,44,50,78,130

InterPro domains:
  IPR001647 DNA-binding HTH domain, TetR-type [PF00440] (20-66)
  IPR001647 DNA-binding HTH domain, TetR-type [PR00455] (20-33)
  IPR001647 DNA-binding HTH domain, TetR-type [PR00455] (41-64)
  IPR001647 DNA-binding HTH domain, TetR-type [PS50977] (14-74)
  IPR009057 Homedomain-like superfamily [SSF46689] (9-88)
  IPR036271 Tetracyclin repressor-like, C-terminal domain superfamily [SSF48498] (94-199)
  IPR050109 HTH-type, TetR-like transcriptional regulator [PTHR30055] (1-170)